Protein AF-A0AA42YHG0-F1 (afdb_monomer_lite)

Foldseek 3Di:
DDDDDDDDDDDPDPPDDPVVVVVVVLVVLLVLLVVLVVCLCVQCPPPPVSCPDPSNVVSVVSNCVSVVVVVVVVVVVVVVLLVVLVVDPVSVVVVVVVVVVVVVVVVVVVVVVVLPPQPDPPPPVDPVDDDFDKFKDFPFDQAADVLAGVQVVVRQLSCLCVPAAAEQDCDDDSRYHVNHAAYQAFAEEEQWAQLAFALLTFAVSVVSNVLVVNCVRVVGRPHAYEYEFASAPSDDPQQQDCAHRGPNRNDGNNNSQVVVVVVVHRYFYDHLNVQLQDAFDDVLVVTPDWHKDWAPADSQLRFIAIFTWDATPVRFTADQQAATADPVVSHHDNSSYAYEYEYEWEAAAPPPGIDFRLNSCVRGHHPNVVGCQVVSVVSCNSVVNCVRGDQHQKGKYDQQWYQQANHDDSHAHPVRIDGTRMIMMTSDRVVRNVCCCVPPRPVSNVVVPHDPPDPDDD

Radius of gyration: 32.14 Å; chains: 1; bounding box: 136×46×62 Å

Structure (mmCIF, N/CA/C/O backbone):
data_AF-A0AA42YHG0-F1
#
_entry.id   AF-A0AA42YHG0-F1
#
loop_
_atom_site.group_PDB
_atom_site.id
_atom_site.type_symbol
_atom_site.label_atom_id
_atom_site.label_alt_id
_atom_site.label_comp_id
_atom_site.label_asym_id
_atom_site.label_entity_id
_atom_site.label_seq_id
_atom_site.pdbx_PDB_ins_code
_atom_site.Cartn_x
_atom_site.Cartn_y
_atom_site.Cartn_z
_atom_site.occupancy
_atom_site.B_iso_or_equiv
_atom_site.auth_seq_id
_atom_site.auth_comp_id
_atom_site.auth_asym_id
_atom_site.auth_atom_id
_atom_site.pdbx_PDB_model_num
ATOM 1 N N . MET A 1 1 ? 111.572 9.774 -36.130 1.00 37.94 1 MET A N 1
ATOM 2 C CA . MET A 1 1 ? 111.598 11.086 -35.460 1.00 37.94 1 MET A CA 1
ATOM 3 C C . MET A 1 1 ? 110.301 11.793 -35.793 1.00 37.94 1 MET A C 1
ATOM 5 O O . MET A 1 1 ? 110.024 11.940 -36.970 1.00 37.94 1 MET A O 1
ATOM 9 N N . ASP A 1 2 ? 109.441 12.215 -34.886 1.00 39.53 2 ASP A N 1
ATOM 10 C CA . ASP A 1 2 ? 109.269 11.921 -33.467 1.00 39.53 2 ASP A CA 1
ATOM 11 C C . ASP A 1 2 ? 107.838 12.340 -33.084 1.00 39.53 2 ASP A C 1
ATOM 13 O O . ASP A 1 2 ? 107.240 13.191 -33.742 1.00 39.53 2 ASP A O 1
ATOM 17 N N . ALA A 1 3 ? 107.322 11.657 -32.060 1.00 40.72 3 ALA A N 1
ATOM 18 C CA . ALA A 1 3 ? 106.370 12.069 -31.018 1.00 40.72 3 ALA A CA 1
ATOM 19 C C . ALA A 1 3 ? 105.623 13.420 -31.198 1.00 40.72 3 ALA A C 1
ATOM 21 O O . ALA A 1 3 ? 106.228 14.471 -31.359 1.00 40.72 3 ALA A O 1
ATOM 22 N N . ALA A 1 4 ? 104.284 13.441 -31.250 1.00 44.03 4 ALA A N 1
ATOM 23 C CA . ALA A 1 4 ? 103.361 13.489 -30.098 1.00 44.03 4 ALA A CA 1
ATOM 24 C C . ALA A 1 4 ? 103.521 14.741 -29.204 1.00 44.03 4 ALA A C 1
ATOM 26 O O . ALA A 1 4 ? 104.529 14.847 -28.525 1.00 44.03 4 ALA A O 1
ATOM 27 N N . ASP A 1 5 ? 102.501 15.617 -29.118 1.00 40.41 5 ASP A N 1
ATOM 28 C CA . ASP A 1 5 ? 101.725 15.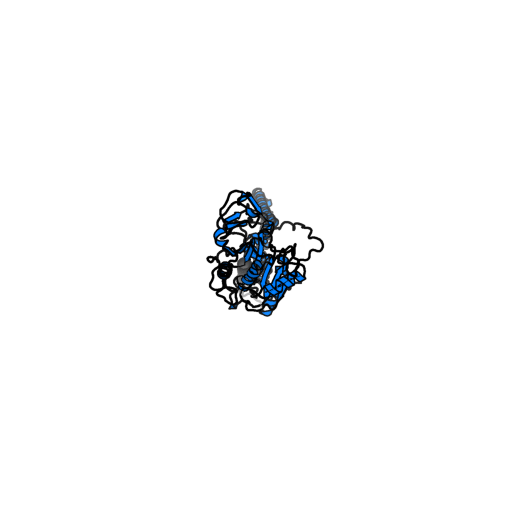769 -27.869 1.00 40.41 5 ASP A CA 1
ATOM 29 C C . ASP A 1 5 ? 100.445 16.637 -28.000 1.00 40.41 5 ASP A C 1
ATOM 31 O O . ASP A 1 5 ? 100.402 17.670 -28.665 1.00 40.41 5 ASP A O 1
ATOM 35 N N . ARG A 1 6 ? 99.403 16.138 -27.324 1.00 44.91 6 ARG A N 1
ATOM 36 C CA . ARG A 1 6 ? 98.169 16.733 -26.762 1.00 44.91 6 ARG A CA 1
ATOM 37 C C . ARG A 1 6 ? 97.598 18.058 -27.302 1.00 44.91 6 ARG A C 1
ATOM 39 O O . ARG A 1 6 ? 98.041 19.149 -26.957 1.00 44.91 6 ARG A O 1
ATOM 46 N N . ARG A 1 7 ? 96.400 17.960 -27.899 1.00 40.31 7 ARG A N 1
ATOM 47 C CA . ARG A 1 7 ? 95.334 18.973 -27.753 1.00 40.31 7 ARG A CA 1
ATOM 48 C C . ARG A 1 7 ? 94.165 18.377 -26.971 1.00 40.31 7 ARG A C 1
ATOM 50 O O . ARG A 1 7 ? 93.526 17.430 -27.420 1.00 40.31 7 ARG A O 1
ATOM 57 N N . HIS A 1 8 ? 93.904 18.935 -25.794 1.00 40.09 8 HIS A N 1
ATOM 58 C CA . HIS A 1 8 ? 92.723 18.644 -24.990 1.00 40.09 8 HIS A CA 1
ATOM 59 C C . HIS A 1 8 ? 91.475 19.232 -25.664 1.00 40.09 8 HIS A C 1
ATOM 61 O O . HIS A 1 8 ? 91.294 20.447 -25.690 1.00 40.09 8 HIS A O 1
ATOM 67 N N . HIS A 1 9 ? 90.592 18.375 -26.179 1.00 42.50 9 HIS A N 1
ATOM 68 C CA . HIS A 1 9 ? 89.207 18.749 -26.458 1.00 42.50 9 HIS A CA 1
ATOM 69 C C . HIS A 1 9 ? 88.383 18.591 -25.176 1.00 42.50 9 HIS A C 1
ATOM 71 O O . HIS A 1 9 ? 88.106 17.479 -24.728 1.00 42.50 9 HIS A O 1
ATOM 77 N N . HIS A 1 10 ? 87.984 19.717 -24.582 1.00 42.44 10 HIS A N 1
ATOM 78 C CA . HIS A 1 10 ? 86.918 19.752 -23.588 1.00 42.44 10 HIS A CA 1
ATOM 79 C C . HIS A 1 10 ? 85.603 19.321 -24.248 1.00 42.44 10 HIS A C 1
ATOM 81 O O . HIS A 1 10 ? 85.046 20.039 -25.074 1.00 42.44 10 HIS A O 1
ATOM 87 N N . SER A 1 11 ? 85.105 18.143 -23.874 1.00 47.31 11 SER A N 1
ATOM 88 C CA . SER A 1 11 ? 83.698 17.792 -24.076 1.00 47.31 11 SER A CA 1
ATOM 89 C C . SER A 1 11 ? 82.855 18.522 -23.020 1.00 47.31 11 SER A C 1
ATOM 91 O O . SER A 1 11 ? 83.259 18.539 -21.853 1.00 47.31 11 SER A O 1
ATOM 93 N N . PRO A 1 12 ? 81.708 19.130 -23.375 1.00 45.75 12 PRO A N 1
ATOM 94 C CA . PRO A 1 12 ? 80.814 19.731 -22.392 1.00 45.75 12 PRO A CA 1
ATOM 95 C C . PRO A 1 12 ? 80.210 18.645 -21.481 1.00 45.75 12 PRO A C 1
ATOM 97 O O . PRO A 1 12 ? 80.035 17.500 -21.911 1.00 45.75 12 PRO A O 1
ATOM 100 N N . PRO A 1 13 ? 79.880 18.972 -20.220 1.00 46.78 13 PRO A N 1
ATOM 101 C CA . PRO A 1 13 ? 79.383 17.996 -19.263 1.00 46.78 13 PRO A CA 1
ATOM 102 C C . PRO A 1 13 ? 77.993 17.491 -19.669 1.00 46.78 13 PRO A C 1
ATOM 104 O O . PRO A 1 13 ? 77.012 18.235 -19.688 1.00 46.78 13 PRO A O 1
ATOM 107 N N . VAL A 1 14 ? 77.886 16.185 -19.923 1.00 55.31 14 VAL A N 1
ATOM 108 C CA . VAL A 1 14 ? 76.612 15.455 -19.963 1.00 55.31 14 VAL A CA 1
ATOM 109 C C . VAL A 1 14 ? 76.139 15.263 -18.519 1.00 55.31 14 VAL A C 1
ATOM 111 O O . VAL A 1 14 ? 76.237 14.185 -17.947 1.00 55.31 14 VAL A O 1
ATOM 114 N N . ALA A 1 15 ? 75.669 16.334 -17.883 1.00 54.66 15 ALA A N 1
ATOM 115 C CA . ALA A 1 15 ? 75.183 16.282 -16.506 1.00 54.66 15 ALA A CA 1
ATOM 116 C C . ALA A 1 15 ? 74.041 17.281 -16.277 1.00 54.66 15 ALA A C 1
ATOM 118 O O . ALA A 1 15 ? 74.174 18.230 -15.517 1.00 54.66 15 ALA A O 1
ATOM 119 N N . ALA A 1 16 ? 72.902 17.074 -16.946 1.00 51.62 16 ALA A N 1
ATOM 120 C CA . ALA A 1 16 ? 71.653 17.769 -16.590 1.00 51.62 16 ALA A CA 1
ATOM 121 C C . ALA A 1 16 ? 70.350 17.070 -17.034 1.00 51.62 16 ALA A C 1
ATOM 123 O O . ALA A 1 16 ? 69.270 17.516 -16.661 1.00 51.62 16 ALA A O 1
ATOM 124 N N . ARG A 1 17 ? 70.390 15.973 -17.810 1.00 47.06 17 ARG A N 1
ATOM 125 C CA . ARG A 1 17 ? 69.155 15.346 -18.339 1.00 47.06 17 ARG A CA 1
ATOM 126 C C . ARG A 1 17 ? 68.501 14.312 -17.408 1.00 47.06 17 ARG A C 1
ATOM 128 O O . ARG A 1 17 ? 67.288 14.140 -17.465 1.00 47.06 17 ARG A O 1
ATOM 135 N N . GLY A 1 18 ? 69.254 13.674 -16.506 1.00 47.06 18 GLY A N 1
ATOM 136 C CA . GLY A 1 18 ? 68.721 12.615 -15.628 1.00 47.06 18 GLY A CA 1
ATOM 137 C C . GLY A 1 18 ? 67.834 13.108 -14.473 1.00 47.06 18 GLY A C 1
ATOM 138 O O . GLY A 1 18 ? 66.871 12.440 -14.100 1.00 47.06 18 GLY A O 1
ATOM 139 N N . GLY A 1 19 ? 68.123 14.292 -13.918 1.00 51.56 19 GLY A N 1
ATOM 140 C CA . GLY A 1 19 ? 67.367 14.857 -12.792 1.00 51.56 19 GLY A CA 1
ATOM 141 C C . GLY A 1 19 ? 66.014 15.442 -13.199 1.00 51.56 19 GLY A C 1
ATOM 142 O O . GLY A 1 19 ? 65.037 15.296 -12.467 1.00 51.56 19 GLY A O 1
ATOM 143 N N . PHE A 1 20 ? 65.943 16.055 -14.384 1.00 65.56 20 PHE A N 1
ATOM 144 C CA . PHE A 1 20 ? 64.707 16.620 -14.921 1.00 65.56 20 PHE A CA 1
ATOM 145 C C . PHE A 1 20 ? 63.684 15.527 -15.239 1.00 65.56 20 PHE A C 1
ATOM 147 O O . PHE A 1 20 ? 62.565 15.590 -14.745 1.00 65.56 20 PHE A O 1
ATOM 154 N N . LEU A 1 21 ? 64.089 14.476 -15.965 1.00 51.38 21 LEU A N 1
ATOM 155 C CA . LEU A 1 21 ? 63.199 13.363 -16.310 1.00 51.38 21 LEU A CA 1
ATOM 156 C C . LEU A 1 21 ? 62.661 12.655 -15.060 1.00 51.38 21 LEU A C 1
ATOM 158 O O . LEU A 1 21 ? 61.461 12.430 -14.962 1.00 51.38 21 LEU A O 1
ATOM 162 N N . ARG A 1 22 ? 63.504 12.382 -14.053 1.00 54.91 22 ARG A N 1
ATOM 163 C CA . ARG A 1 22 ? 63.046 11.777 -12.788 1.00 54.91 22 ARG A CA 1
ATOM 164 C C . ARG A 1 22 ? 62.042 12.648 -12.030 1.00 54.91 22 ARG A C 1
ATOM 166 O O . ARG A 1 22 ? 61.042 12.125 -11.552 1.00 54.91 22 ARG A O 1
ATOM 173 N N . ARG A 1 23 ? 62.290 13.958 -11.918 1.00 58.97 23 ARG A N 1
ATOM 174 C CA . ARG A 1 23 ? 61.370 14.892 -11.239 1.00 58.97 23 ARG A CA 1
ATOM 175 C C . ARG A 1 23 ? 60.065 15.064 -12.011 1.00 58.97 23 ARG A C 1
ATOM 177 O O . ARG A 1 23 ? 59.007 15.131 -11.399 1.00 58.97 23 ARG A O 1
ATOM 184 N N . TRP A 1 24 ? 60.142 15.078 -13.338 1.00 62.28 24 TRP A N 1
ATOM 185 C CA . TRP A 1 24 ? 58.984 15.164 -14.217 1.00 62.28 24 TRP A CA 1
ATOM 186 C C . TRP A 1 24 ? 58.115 13.901 -14.128 1.00 62.28 24 TRP A C 1
ATOM 188 O O . TRP A 1 24 ? 56.912 14.012 -13.918 1.00 62.28 24 TRP A O 1
ATOM 198 N N . PHE A 1 25 ? 58.701 12.700 -14.183 1.00 57.94 25 PHE A N 1
ATOM 199 C CA . PHE A 1 25 ? 57.949 11.450 -14.015 1.00 57.94 25 PHE A CA 1
ATOM 200 C C . PHE A 1 25 ? 57.355 11.304 -12.606 1.00 57.94 25 PHE A C 1
ATOM 202 O O . PHE A 1 25 ? 56.194 10.929 -12.480 1.00 57.94 25 PHE A O 1
ATOM 209 N N . ALA A 1 26 ? 58.101 11.652 -11.550 1.00 60.56 26 ALA A N 1
ATOM 210 C CA . ALA A 1 26 ? 57.598 11.587 -10.175 1.00 60.56 26 ALA A CA 1
ATOM 211 C C . ALA A 1 26 ? 56.464 12.595 -9.911 1.00 60.56 26 ALA A C 1
ATOM 213 O O . ALA A 1 26 ? 55.465 12.246 -9.286 1.00 60.56 26 ALA A O 1
ATOM 214 N N . GLY A 1 27 ? 56.591 13.827 -10.418 1.00 65.00 27 GLY A N 1
ATOM 215 C CA . GLY A 1 27 ? 55.553 14.851 -10.299 1.00 65.00 27 GLY A CA 1
ATOM 216 C C . GLY A 1 27 ? 54.275 14.471 -11.046 1.00 65.00 27 GLY A C 1
ATOM 217 O O . GLY A 1 27 ? 53.191 14.535 -10.476 1.00 65.00 27 GLY A O 1
ATOM 218 N N . ASN A 1 28 ? 54.395 13.993 -12.288 1.00 71.12 28 ASN A N 1
ATOM 219 C CA . ASN A 1 28 ? 53.232 13.575 -13.072 1.00 71.12 28 ASN A CA 1
ATOM 220 C C . ASN A 1 28 ? 52.567 12.306 -12.519 1.00 71.12 28 ASN A C 1
ATOM 222 O O . ASN A 1 28 ? 51.343 12.204 -12.570 1.00 71.12 28 ASN A O 1
ATOM 226 N N . ALA A 1 29 ? 53.330 11.372 -11.940 1.00 69.88 29 ALA A N 1
ATOM 227 C CA . ALA A 1 29 ? 52.769 10.197 -11.273 1.00 69.88 29 ALA A CA 1
ATOM 228 C C . ALA A 1 29 ? 51.942 10.586 -10.037 1.00 69.88 29 ALA A C 1
ATOM 230 O O . ALA A 1 29 ? 50.812 10.128 -9.897 1.00 69.88 29 ALA A O 1
ATOM 231 N N . LEU A 1 30 ? 52.456 11.484 -9.187 1.00 71.94 30 LEU A N 1
ATOM 232 C CA . LEU A 1 30 ? 51.736 11.999 -8.015 1.00 71.94 30 LEU A CA 1
ATOM 233 C C . LEU A 1 30 ? 50.453 12.739 -8.396 1.00 71.94 30 LEU A C 1
ATOM 235 O O . LEU A 1 30 ? 49.397 12.478 -7.825 1.00 71.94 30 LEU A O 1
ATOM 239 N N . VAL A 1 31 ? 50.535 13.629 -9.386 1.00 77.81 31 VAL A N 1
ATOM 240 C CA . VAL A 1 31 ? 49.374 14.375 -9.888 1.00 77.81 31 VAL A CA 1
ATOM 241 C C . VAL A 1 31 ? 48.325 13.415 -10.460 1.00 77.81 31 VAL A C 1
ATOM 243 O O . VAL A 1 31 ? 47.149 13.527 -10.124 1.00 77.81 31 VAL A O 1
ATOM 246 N N . SER A 1 32 ? 48.746 12.411 -11.235 1.00 75.12 32 SER A N 1
ATOM 247 C CA . SER A 1 32 ? 47.844 11.381 -11.772 1.00 75.12 32 SER A CA 1
ATOM 248 C C . SER A 1 32 ? 47.200 10.536 -10.666 1.00 75.12 32 SER A C 1
ATOM 250 O O . SER A 1 32 ? 46.012 10.235 -10.740 1.00 75.12 32 SER A O 1
ATOM 252 N N . GLY A 1 33 ? 47.948 10.202 -9.609 1.00 81.00 33 GLY A N 1
ATOM 253 C CA . GLY A 1 33 ? 47.435 9.495 -8.434 1.00 81.00 33 GLY A CA 1
ATOM 254 C C . GLY A 1 33 ? 46.396 10.292 -7.648 1.00 81.00 33 GLY A C 1
ATOM 255 O O . GLY A 1 33 ? 45.383 9.735 -7.236 1.00 81.00 33 GLY A O 1
ATOM 256 N N . LEU A 1 34 ? 46.607 11.601 -7.483 1.00 78.06 34 LEU A N 1
ATOM 257 C CA . LEU A 1 34 ? 45.652 12.492 -6.818 1.00 78.06 34 LEU A CA 1
ATOM 258 C C . LEU A 1 34 ? 44.374 12.680 -7.638 1.00 78.06 34 LEU A C 1
ATOM 260 O O . LEU A 1 34 ? 43.287 12.646 -7.068 1.00 78.06 34 LEU A O 1
ATOM 264 N N . PHE A 1 35 ? 44.476 12.811 -8.964 1.00 81.06 35 PHE A N 1
ATOM 265 C CA . PHE A 1 35 ? 43.295 12.848 -9.830 1.00 81.06 35 PHE A CA 1
ATOM 266 C C . PHE A 1 35 ? 42.540 11.515 -9.832 1.00 81.06 35 PHE A C 1
ATOM 268 O O . PHE A 1 35 ? 41.312 11.521 -9.778 1.00 81.06 35 PHE A O 1
ATOM 275 N N . ALA A 1 36 ? 43.247 10.380 -9.820 1.00 78.06 36 ALA A N 1
ATOM 276 C CA . ALA A 1 36 ? 42.629 9.062 -9.697 1.00 78.06 36 ALA A CA 1
ATOM 277 C C . ALA A 1 36 ? 41.923 8.880 -8.340 1.00 78.06 36 ALA A C 1
ATOM 279 O O . ALA A 1 36 ? 40.812 8.358 -8.300 1.00 78.06 36 ALA A O 1
ATOM 280 N N . LEU A 1 37 ? 42.513 9.369 -7.243 1.00 75.50 37 LEU A N 1
ATOM 281 C CA . LEU A 1 37 ? 41.898 9.342 -5.913 1.00 75.50 37 LEU A CA 1
ATOM 282 C C . LEU A 1 37 ? 40.687 10.280 -5.821 1.00 75.50 37 LEU A C 1
ATOM 284 O O . LEU A 1 37 ? 39.649 9.886 -5.300 1.00 75.50 37 LEU A O 1
ATOM 288 N N . ALA A 1 38 ? 40.785 11.500 -6.350 1.00 72.56 38 ALA A N 1
ATOM 289 C CA . ALA A 1 38 ? 39.666 12.438 -6.389 1.00 72.56 38 ALA A CA 1
ATOM 290 C C . ALA A 1 38 ? 38.502 11.877 -7.219 1.00 72.56 38 ALA A C 1
ATOM 292 O O . ALA A 1 38 ? 37.355 11.930 -6.784 1.00 72.56 38 ALA A O 1
ATOM 293 N N . TRP A 1 39 ? 38.797 11.268 -8.371 1.00 79.56 39 TRP A N 1
ATOM 294 C CA . TRP A 1 39 ? 37.813 10.558 -9.187 1.00 79.56 39 TRP A CA 1
ATOM 295 C C . TRP A 1 39 ? 37.169 9.390 -8.430 1.00 79.56 39 TRP A C 1
ATOM 297 O O . TRP A 1 39 ? 35.944 9.257 -8.438 1.00 79.56 39 TRP A O 1
ATOM 307 N N . LEU A 1 40 ? 37.978 8.589 -7.725 1.00 75.31 40 LEU A N 1
ATOM 308 C CA . LEU A 1 40 ? 37.514 7.474 -6.900 1.00 75.31 40 LEU A CA 1
ATOM 309 C C . LEU A 1 40 ? 36.556 7.941 -5.799 1.00 75.31 40 LEU A C 1
ATOM 311 O O . LEU A 1 40 ? 35.476 7.374 -5.646 1.00 75.31 40 LEU A O 1
ATOM 315 N N . LEU A 1 41 ? 36.922 8.995 -5.065 1.00 66.75 41 LEU A N 1
ATOM 316 C CA . LEU A 1 41 ? 36.132 9.550 -3.962 1.00 66.75 41 LEU A CA 1
ATOM 317 C C . LEU A 1 41 ? 34.831 10.190 -4.456 1.00 66.75 41 LEU A C 1
ATOM 319 O O . LEU A 1 41 ? 33.758 9.887 -3.935 1.00 66.75 41 LEU A O 1
ATOM 323 N N . LEU A 1 42 ? 34.908 11.020 -5.500 1.00 73.56 42 LEU A N 1
ATOM 324 C CA . LEU A 1 42 ? 33.739 11.688 -6.073 1.00 73.56 42 LEU A CA 1
ATOM 325 C C . LEU A 1 42 ? 32.748 10.688 -6.668 1.00 73.56 42 LEU A C 1
ATOM 327 O O . LEU A 1 42 ? 31.538 10.896 -6.583 1.00 73.56 42 LEU A O 1
ATOM 331 N N . ARG A 1 43 ? 33.239 9.596 -7.269 1.00 75.69 43 ARG A N 1
ATOM 332 C CA . ARG A 1 43 ? 32.372 8.669 -7.999 1.00 75.69 43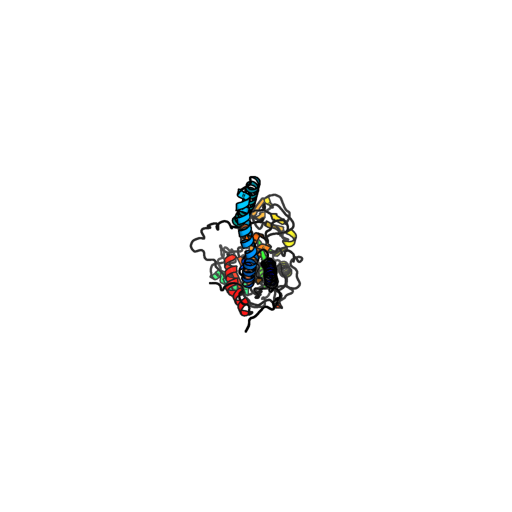 ARG A CA 1
ATOM 333 C C . ARG A 1 43 ? 31.912 7.461 -7.192 1.00 75.69 43 ARG A C 1
ATOM 335 O O . ARG A 1 43 ? 30.810 6.970 -7.451 1.00 75.69 43 ARG A O 1
ATOM 342 N N . SER A 1 44 ? 32.678 7.049 -6.184 1.00 68.56 44 SER A N 1
ATOM 343 C CA . SER A 1 44 ? 32.249 6.032 -5.218 1.00 68.56 44 SER A CA 1
ATOM 344 C C . SER A 1 44 ? 31.305 6.622 -4.166 1.00 68.56 44 SER A C 1
ATOM 346 O O . SER A 1 44 ? 30.342 5.964 -3.769 1.00 68.56 44 SER A O 1
ATOM 348 N N . GLY A 1 45 ? 31.481 7.892 -3.781 1.00 60.28 45 GLY A N 1
ATOM 349 C CA . GLY A 1 45 ? 30.660 8.522 -2.745 1.00 60.28 45 GLY A CA 1
ATOM 350 C C . GLY A 1 45 ? 30.687 7.722 -1.428 1.00 60.28 45 GLY A C 1
ATOM 351 O O . GLY A 1 45 ? 31.664 7.026 -1.159 1.00 60.28 45 GLY A O 1
ATOM 352 N N . PRO A 1 46 ? 29.623 7.759 -0.607 1.00 60.53 46 PRO A N 1
ATOM 353 C CA . PRO A 1 46 ? 29.598 7.077 0.691 1.00 60.53 46 PRO A CA 1
ATOM 354 C C . PRO A 1 46 ? 29.328 5.561 0.617 1.00 60.53 46 PRO A C 1
ATOM 356 O O . PRO A 1 46 ? 29.237 4.920 1.659 1.00 60.53 46 PRO A O 1
ATOM 359 N N . ARG A 1 47 ? 29.170 4.963 -0.577 1.00 48.62 47 ARG A N 1
ATOM 360 C CA . ARG A 1 47 ? 28.803 3.541 -0.736 1.00 48.62 47 ARG A CA 1
ATOM 361 C C . ARG A 1 47 ? 30.017 2.675 -1.109 1.00 48.62 47 ARG A C 1
ATOM 363 O O . ARG A 1 47 ? 30.455 2.746 -2.260 1.00 48.62 47 ARG A O 1
ATOM 370 N N . PRO A 1 48 ? 30.508 1.795 -0.211 1.00 54.59 48 PRO A N 1
ATOM 371 C CA . PRO A 1 48 ? 31.717 0.995 -0.445 1.00 54.59 48 PRO A CA 1
ATOM 372 C C . PRO A 1 48 ? 31.615 0.028 -1.631 1.00 54.59 48 PRO A C 1
ATOM 374 O O . PRO A 1 48 ? 32.610 -0.239 -2.299 1.00 54.59 48 PRO A O 1
ATOM 377 N N . SER A 1 49 ? 30.411 -0.459 -1.948 1.00 59.34 49 SER A N 1
ATOM 378 C CA . SER A 1 49 ? 30.179 -1.407 -3.047 1.00 59.34 49 SER A CA 1
ATOM 379 C C . SER A 1 49 ? 30.539 -0.853 -4.430 1.00 59.34 49 SER A C 1
ATOM 381 O O . SER A 1 49 ? 30.895 -1.615 -5.326 1.00 59.34 49 SER A O 1
ATOM 383 N N . ARG A 1 50 ? 30.532 0.475 -4.613 1.00 65.69 50 ARG A N 1
ATOM 384 C CA . ARG A 1 50 ? 30.887 1.126 -5.888 1.00 65.69 50 ARG A CA 1
ATOM 385 C C . ARG A 1 50 ? 32.374 1.026 -6.222 1.00 65.69 50 ARG A C 1
ATOM 387 O O . ARG A 1 50 ? 32.747 1.224 -7.376 1.00 65.69 50 ARG A O 1
ATOM 394 N N . LEU A 1 51 ? 33.210 0.653 -5.251 1.00 64.38 51 LEU A N 1
ATOM 395 C CA . LEU A 1 51 ? 34.619 0.361 -5.491 1.00 64.38 51 LEU A CA 1
ATOM 396 C C . LEU A 1 51 ? 34.801 -0.862 -6.393 1.00 64.38 51 LEU A C 1
ATOM 398 O O . LEU A 1 51 ? 35.826 -0.948 -7.054 1.00 64.38 51 LEU A O 1
ATOM 402 N N . ALA A 1 52 ? 33.830 -1.780 -6.472 1.00 65.62 52 ALA A N 1
ATOM 403 C CA . ALA A 1 52 ? 33.917 -2.982 -7.303 1.00 65.62 52 ALA A CA 1
ATOM 404 C C . ALA A 1 52 ? 33.837 -2.703 -8.818 1.00 65.62 52 ALA A C 1
ATOM 406 O O . ALA A 1 52 ? 34.152 -3.582 -9.619 1.00 65.62 52 ALA A O 1
ATOM 407 N N . TYR A 1 53 ? 33.443 -1.493 -9.239 1.00 75.50 53 TYR A N 1
ATOM 408 C CA . TYR A 1 53 ? 33.346 -1.165 -10.660 1.00 75.50 53 TYR A CA 1
ATOM 409 C C . TYR A 1 53 ? 34.723 -1.127 -11.338 1.00 75.50 53 TYR A C 1
ATOM 411 O O . TYR A 1 53 ? 35.661 -0.575 -10.762 1.00 75.50 53 TYR A O 1
ATOM 419 N N . PRO A 1 54 ? 34.862 -1.600 -12.591 1.00 76.00 54 PRO A N 1
ATOM 420 C CA . PRO A 1 54 ? 36.162 -1.703 -13.263 1.00 76.00 54 PRO A CA 1
ATOM 421 C C . PRO A 1 54 ? 36.944 -0.383 -13.333 1.00 76.00 54 PRO A C 1
ATOM 423 O O . PRO A 1 54 ? 38.155 -0.359 -13.129 1.00 76.00 54 PRO A O 1
ATOM 426 N N . CYS A 1 55 ? 36.257 0.741 -13.559 1.00 73.56 55 CYS A N 1
ATOM 427 C CA . CYS A 1 55 ? 36.880 2.065 -13.590 1.00 73.56 55 CYS A CA 1
ATOM 428 C C . CYS A 1 55 ? 37.302 2.565 -12.198 1.00 73.56 55 CYS A C 1
ATOM 430 O O . CYS A 1 55 ? 38.289 3.287 -12.086 1.00 73.56 55 CYS A O 1
ATOM 432 N N . GLN A 1 56 ? 36.597 2.148 -11.143 1.00 76.38 56 GLN A N 1
ATOM 433 C CA . GLN A 1 56 ? 36.940 2.459 -9.755 1.00 76.38 56 GLN A CA 1
ATOM 434 C C . GLN A 1 56 ? 38.075 1.560 -9.262 1.00 76.38 56 GLN A C 1
ATOM 436 O O . GLN A 1 56 ? 38.990 2.052 -8.619 1.00 76.38 56 GLN A O 1
ATOM 441 N N . GLN A 1 57 ? 38.110 0.287 -9.661 1.00 75.25 57 GLN A N 1
ATOM 442 C CA . GLN A 1 57 ? 39.241 -0.618 -9.436 1.00 75.25 57 GLN A CA 1
ATOM 443 C C . GLN A 1 57 ? 40.509 -0.141 -10.154 1.00 75.25 57 GLN A C 1
ATOM 445 O O . GLN A 1 57 ? 41.597 -0.161 -9.576 1.00 75.25 57 GLN A O 1
ATOM 450 N N . ALA A 1 58 ? 40.387 0.352 -11.389 1.00 77.50 58 ALA A N 1
ATOM 451 C CA . ALA A 1 58 ? 41.510 0.932 -12.123 1.00 77.50 58 ALA A CA 1
ATOM 452 C C . ALA A 1 58 ? 41.989 2.254 -11.493 1.00 77.50 58 ALA A C 1
ATOM 454 O O . ALA A 1 58 ? 43.197 2.457 -11.338 1.00 77.50 58 ALA A O 1
ATOM 455 N N . ALA A 1 59 ? 41.064 3.131 -11.082 1.00 77.00 59 ALA A N 1
ATOM 456 C CA . ALA A 1 59 ? 41.389 4.376 -10.384 1.00 77.00 59 ALA A CA 1
ATOM 457 C C . ALA A 1 59 ? 42.017 4.111 -9.008 1.00 77.00 59 ALA A C 1
ATOM 459 O O . ALA A 1 59 ? 43.020 4.734 -8.671 1.00 77.00 59 ALA A O 1
ATOM 460 N N . LEU A 1 60 ? 41.498 3.132 -8.263 1.00 76.56 60 LEU A N 1
ATOM 461 C CA . LEU A 1 60 ? 42.058 2.644 -7.007 1.00 76.56 60 LEU A CA 1
ATOM 462 C C . LEU A 1 60 ? 43.471 2.110 -7.226 1.00 76.56 60 LEU A C 1
ATOM 464 O O . LEU A 1 60 ? 44.392 2.613 -6.607 1.00 76.56 60 LEU A O 1
ATOM 468 N N . THR A 1 61 ? 43.681 1.192 -8.167 1.00 76.62 61 THR A N 1
ATOM 469 C CA . THR A 1 61 ? 45.013 0.642 -8.469 1.00 76.62 61 THR A CA 1
ATOM 470 C C . THR A 1 61 ? 46.006 1.740 -8.864 1.00 76.62 61 THR A C 1
ATOM 472 O O . THR A 1 61 ? 47.141 1.755 -8.391 1.00 76.62 61 THR A O 1
ATOM 475 N N . THR A 1 62 ? 45.575 2.707 -9.679 1.00 78.44 62 THR A N 1
ATOM 476 C CA . THR A 1 62 ? 46.398 3.852 -10.104 1.00 78.44 62 THR A CA 1
ATOM 477 C C . THR A 1 62 ? 46.734 4.773 -8.931 1.00 78.44 62 THR A C 1
ATOM 479 O O . THR A 1 62 ? 47.893 5.151 -8.764 1.00 78.44 62 THR A O 1
ATOM 482 N N . ALA A 1 63 ? 45.754 5.092 -8.082 1.00 75.00 63 ALA A N 1
ATOM 483 C CA . ALA A 1 63 ? 45.951 5.875 -6.867 1.00 75.00 63 ALA A CA 1
ATOM 484 C C . ALA A 1 63 ? 46.864 5.139 -5.874 1.00 75.00 63 ALA A C 1
ATOM 486 O O . ALA A 1 63 ? 47.800 5.733 -5.351 1.00 75.00 63 ALA A O 1
ATOM 487 N N . THR A 1 64 ? 46.668 3.836 -5.666 1.00 72.69 64 THR A N 1
ATOM 488 C CA . THR A 1 64 ? 47.471 2.999 -4.768 1.00 72.69 64 THR A CA 1
ATOM 489 C C . THR A 1 64 ? 48.912 2.860 -5.254 1.00 72.69 64 THR A C 1
ATOM 491 O O . THR A 1 64 ? 49.828 2.950 -4.445 1.00 72.69 64 THR A O 1
ATOM 494 N N . LEU A 1 65 ? 49.157 2.701 -6.557 1.00 71.19 65 LEU A N 1
ATOM 495 C CA . LEU A 1 65 ? 50.517 2.633 -7.105 1.00 71.19 65 LEU A CA 1
ATOM 496 C C . LEU A 1 65 ? 51.226 3.996 -7.065 1.00 71.19 65 LEU A C 1
ATOM 498 O O . LEU A 1 65 ? 52.398 4.075 -6.691 1.00 71.19 65 LEU A O 1
ATOM 502 N N . ALA A 1 66 ? 50.520 5.077 -7.406 1.00 68.88 66 ALA A N 1
ATOM 503 C CA . ALA A 1 66 ? 51.079 6.428 -7.440 1.00 68.88 66 ALA A CA 1
ATOM 504 C C . ALA A 1 66 ? 51.303 7.034 -6.044 1.00 68.88 66 ALA A C 1
ATOM 506 O O . ALA A 1 66 ? 52.297 7.729 -5.828 1.00 68.88 66 ALA A O 1
ATOM 507 N N . LEU A 1 67 ? 50.406 6.761 -5.091 1.00 64.38 67 LEU A N 1
ATOM 508 C CA . LEU A 1 67 ? 50.473 7.248 -3.707 1.00 64.38 67 LEU A CA 1
ATOM 509 C C . LEU A 1 67 ? 51.161 6.244 -2.765 1.00 64.38 67 LEU A C 1
ATOM 511 O O . LEU A 1 67 ? 51.682 6.633 -1.721 1.00 64.38 67 LEU A O 1
ATOM 515 N N . GLY A 1 68 ? 51.273 4.975 -3.167 1.00 59.47 68 GLY A N 1
ATOM 516 C CA . GLY A 1 68 ? 52.038 3.943 -2.467 1.00 59.47 68 GLY A CA 1
ATOM 517 C C . GLY A 1 68 ? 53.552 4.135 -2.561 1.00 59.47 68 GLY A C 1
ATOM 518 O O . GLY A 1 68 ? 54.259 3.831 -1.607 1.00 59.47 68 GLY A O 1
ATOM 519 N N . ALA A 1 69 ? 54.078 4.713 -3.646 1.00 54.06 69 ALA A N 1
ATOM 520 C CA . ALA A 1 69 ? 55.502 5.057 -3.746 1.00 54.06 69 ALA A CA 1
ATOM 521 C C . ALA A 1 69 ? 55.955 6.115 -2.701 1.00 54.06 69 ALA A C 1
ATOM 523 O O . ALA A 1 69 ? 57.012 5.929 -2.084 1.00 54.06 69 ALA A O 1
ATOM 524 N N . PRO A 1 70 ? 55.169 7.175 -2.418 1.00 54.16 70 PRO A N 1
ATOM 525 C CA . PRO A 1 70 ? 55.337 8.037 -1.249 1.00 54.16 70 PRO A CA 1
ATOM 526 C C . PRO A 1 70 ? 55.233 7.303 0.081 1.00 54.16 70 PRO A C 1
ATOM 528 O O . PRO A 1 70 ? 56.028 7.599 0.958 1.00 54.16 70 PRO A O 1
ATOM 531 N N . VAL A 1 71 ? 54.322 6.336 0.240 1.00 52.12 71 VAL A N 1
ATOM 532 C CA . VAL A 1 71 ? 54.191 5.546 1.479 1.00 52.12 71 VAL A CA 1
ATOM 533 C C . VAL A 1 71 ? 55.391 4.625 1.682 1.00 52.12 71 VAL A C 1
ATOM 535 O O . VAL A 1 71 ? 55.914 4.567 2.782 1.00 52.12 71 VAL A O 1
ATOM 538 N N . VAL A 1 72 ? 55.917 3.976 0.643 1.00 50.34 72 VAL A N 1
ATOM 539 C CA . VAL A 1 72 ? 57.167 3.199 0.719 1.00 50.34 72 VAL A CA 1
ATOM 540 C C . VAL A 1 72 ? 58.355 4.118 1.016 1.00 50.34 72 VAL A C 1
ATOM 542 O O . VAL A 1 72 ? 59.186 3.797 1.860 1.00 50.34 72 VAL A O 1
ATOM 545 N N . SER A 1 73 ? 58.413 5.301 0.399 1.00 50.25 73 SER A N 1
ATOM 546 C CA . SER A 1 73 ? 59.450 6.306 0.685 1.00 50.25 73 SER A CA 1
ATOM 547 C C . SER A 1 73 ? 59.326 6.878 2.102 1.00 50.25 73 SER A C 1
ATOM 549 O O . SER A 1 73 ? 60.335 7.088 2.770 1.00 50.25 73 SER A O 1
ATOM 551 N N . ALA A 1 74 ? 58.100 7.069 2.589 1.00 52.47 74 ALA A N 1
ATOM 552 C CA . ALA A 1 74 ? 57.781 7.515 3.936 1.00 52.47 74 ALA A CA 1
ATOM 553 C C . ALA A 1 74 ? 58.034 6.412 4.962 1.00 52.47 74 ALA A C 1
ATOM 555 O O . ALA A 1 74 ? 58.540 6.724 6.020 1.00 52.47 74 ALA A O 1
ATOM 556 N N . LEU A 1 75 ? 57.788 5.137 4.657 1.00 47.66 75 LEU A N 1
ATOM 557 C CA . LEU A 1 75 ? 58.120 3.988 5.505 1.00 47.66 75 LEU A CA 1
ATOM 558 C C . LEU A 1 75 ? 59.634 3.778 5.588 1.00 47.66 75 LEU A C 1
ATOM 560 O O . LEU A 1 75 ? 60.154 3.456 6.653 1.00 47.66 75 LEU A O 1
ATOM 564 N N . LEU A 1 76 ? 60.367 4.015 4.498 1.00 48.50 76 LEU A N 1
ATOM 565 C CA . LEU A 1 76 ? 61.831 4.012 4.497 1.00 48.50 76 LEU A CA 1
ATOM 566 C C . LEU A 1 76 ? 62.404 5.214 5.270 1.00 48.50 76 LEU A C 1
ATOM 568 O O . LEU A 1 76 ? 63.358 5.045 6.032 1.00 48.50 76 LEU A O 1
ATOM 572 N N . ALA A 1 77 ? 61.798 6.399 5.148 1.00 50.66 77 ALA A N 1
ATOM 573 C CA . ALA A 1 77 ? 62.154 7.584 5.933 1.00 50.66 77 ALA A CA 1
ATOM 574 C C . ALA A 1 77 ? 61.762 7.448 7.418 1.00 50.66 77 ALA A C 1
ATOM 576 O O . ALA A 1 77 ? 62.536 7.827 8.293 1.00 50.66 77 ALA A O 1
ATOM 577 N N . LEU A 1 78 ? 60.614 6.835 7.713 1.00 51.62 78 LEU A N 1
ATOM 578 C CA . LEU A 1 78 ? 60.114 6.520 9.051 1.00 51.62 78 LEU A CA 1
ATOM 579 C C . LEU A 1 78 ? 60.992 5.456 9.705 1.00 51.62 78 LEU A C 1
ATOM 581 O O . LEU A 1 78 ? 61.315 5.590 10.874 1.00 51.62 78 LEU A O 1
ATOM 585 N N . ARG A 1 79 ? 61.474 4.454 8.959 1.00 51.72 79 ARG A N 1
ATOM 586 C CA . ARG A 1 79 ? 62.470 3.482 9.439 1.00 51.72 79 ARG A CA 1
ATOM 587 C C . ARG A 1 79 ? 63.785 4.168 9.820 1.00 51.72 79 ARG A C 1
ATOM 589 O O . ARG A 1 79 ? 64.363 3.833 10.849 1.00 51.72 79 ARG A O 1
ATOM 596 N N . ALA A 1 80 ? 64.243 5.142 9.032 1.00 53.75 80 ALA A N 1
ATOM 597 C CA . ALA A 1 80 ? 65.432 5.932 9.357 1.00 53.75 80 ALA A CA 1
ATOM 598 C C . ALA A 1 80 ? 65.211 6.865 10.568 1.00 53.75 80 ALA A C 1
ATOM 600 O O . ALA A 1 80 ? 66.103 6.998 11.406 1.00 53.75 80 ALA A O 1
ATOM 601 N N . ALA A 1 81 ? 64.016 7.453 10.697 1.00 52.91 81 ALA A N 1
ATOM 602 C CA . ALA A 1 81 ? 63.616 8.316 11.811 1.00 52.91 81 ALA A CA 1
ATOM 603 C C . ALA A 1 81 ? 63.327 7.545 13.117 1.00 52.91 81 ALA A C 1
ATOM 605 O O . ALA A 1 81 ? 63.620 8.038 14.199 1.00 52.91 81 ALA A O 1
ATOM 606 N N . LEU A 1 82 ? 62.819 6.312 13.039 1.00 52.59 82 LEU A N 1
ATOM 607 C CA . LEU A 1 82 ? 62.645 5.385 14.166 1.00 52.59 82 LEU A CA 1
ATOM 608 C C . LEU A 1 82 ? 64.004 4.991 14.759 1.00 52.59 82 LEU A C 1
ATOM 610 O O . LEU A 1 82 ? 64.190 5.018 15.973 1.00 52.59 82 LEU A O 1
ATOM 614 N N . VAL A 1 83 ? 64.985 4.690 13.900 1.00 58.44 83 VAL A N 1
ATOM 615 C CA . VAL A 1 83 ? 66.356 4.335 14.309 1.00 58.44 83 VAL A CA 1
ATOM 616 C C . VAL A 1 83 ? 67.102 5.522 14.937 1.00 58.44 83 VAL A C 1
ATOM 618 O O . VAL A 1 83 ? 67.934 5.316 15.823 1.00 58.44 83 VAL A O 1
ATOM 621 N N . SER A 1 84 ? 66.812 6.762 14.525 1.00 56.56 84 SER A N 1
ATOM 622 C CA . SER A 1 84 ? 67.380 7.968 15.146 1.00 56.56 84 SER A CA 1
ATOM 623 C C . SER A 1 84 ? 66.613 8.423 16.397 1.00 56.56 84 SER A C 1
ATOM 625 O O . SER A 1 84 ? 67.239 8.865 17.358 1.00 56.56 84 SER A O 1
ATOM 627 N N . GLY A 1 85 ? 65.287 8.257 16.429 1.00 55.94 85 GLY A N 1
ATOM 628 C CA . GLY A 1 85 ? 64.408 8.601 17.552 1.00 55.94 85 GLY A CA 1
ATOM 629 C C . GLY A 1 85 ? 64.584 7.705 18.781 1.00 55.94 85 GLY A C 1
ATOM 630 O O . GLY A 1 85 ? 64.477 8.188 19.903 1.00 55.94 85 GLY A O 1
ATOM 631 N N . LEU A 1 86 ? 64.975 6.439 18.594 1.00 56.47 86 LEU A N 1
ATOM 632 C CA . LEU A 1 86 ? 65.346 5.511 19.677 1.00 56.47 86 LEU A CA 1
ATOM 633 C C . LEU A 1 86 ? 66.607 5.932 20.461 1.00 56.47 86 LEU A C 1
ATOM 635 O O . LEU A 1 86 ? 66.936 5.311 21.469 1.00 56.47 86 LEU A O 1
ATOM 639 N N . ARG A 1 87 ? 67.332 6.967 20.012 1.00 62.56 87 ARG A N 1
ATOM 640 C CA . ARG A 1 87 ? 68.571 7.453 20.644 1.00 62.56 87 ARG A CA 1
ATOM 641 C C . ARG A 1 87 ? 68.372 8.659 21.564 1.00 62.56 87 ARG A C 1
ATOM 643 O O . ARG A 1 87 ? 69.349 9.111 22.155 1.00 62.56 87 ARG A O 1
ATOM 650 N N . SER A 1 88 ? 67.152 9.191 21.700 1.00 66.19 88 SER A N 1
ATOM 651 C CA . SER A 1 88 ? 66.871 10.298 22.623 1.00 66.19 88 SER A CA 1
ATOM 652 C C . SER A 1 88 ? 65.554 10.109 23.396 1.00 66.19 88 SER A C 1
ATOM 654 O O . SER A 1 88 ? 64.597 9.549 22.856 1.00 66.19 88 SER A O 1
ATOM 656 N N . PRO A 1 89 ? 65.455 10.608 24.646 1.00 66.12 89 PRO A N 1
ATOM 657 C CA . PRO A 1 89 ? 64.238 10.479 25.458 1.00 66.12 89 PRO A CA 1
ATOM 658 C C . PRO A 1 89 ? 63.013 11.157 24.821 1.00 66.12 89 PRO A C 1
ATOM 660 O O . PRO A 1 89 ? 61.895 10.660 24.921 1.00 66.12 89 PRO A O 1
ATOM 663 N N . ALA A 1 90 ? 63.228 12.273 24.117 1.00 64.44 90 ALA A N 1
ATOM 664 C CA . ALA A 1 90 ? 62.174 13.000 23.410 1.00 64.44 90 ALA A CA 1
ATOM 665 C C . ALA A 1 90 ? 61.678 12.249 22.159 1.00 64.44 90 ALA A C 1
ATOM 667 O O . ALA A 1 90 ? 60.492 12.303 21.839 1.00 64.44 90 ALA A O 1
ATOM 668 N N . GLY A 1 91 ? 62.563 11.511 21.477 1.00 62.16 91 GLY A N 1
ATOM 669 C CA . GLY A 1 91 ? 62.195 10.670 20.336 1.00 62.16 91 GLY A CA 1
ATOM 670 C C . GLY A 1 91 ? 61.349 9.460 20.741 1.00 62.16 91 GLY A C 1
ATOM 671 O O . GLY A 1 91 ? 60.389 9.129 20.050 1.00 62.16 91 GLY A O 1
ATOM 672 N N . LEU A 1 92 ? 61.637 8.861 21.902 1.00 62.91 92 LEU A N 1
ATOM 673 C CA . LEU A 1 92 ? 60.818 7.795 22.494 1.00 62.91 92 LEU A CA 1
ATOM 674 C C . LEU A 1 92 ? 59.402 8.273 22.850 1.00 62.91 92 LEU A C 1
ATOM 676 O O . LEU A 1 92 ? 58.433 7.587 22.532 1.00 62.91 92 LEU A O 1
ATOM 680 N N . LEU A 1 93 ? 59.268 9.463 23.445 1.00 65.81 93 LEU A N 1
ATOM 681 C CA . LEU A 1 93 ? 57.963 10.066 23.750 1.00 65.81 93 LEU A CA 1
ATOM 682 C C . LEU A 1 93 ? 57.154 10.378 22.484 1.00 65.81 93 LEU A C 1
ATOM 684 O O . LEU A 1 93 ? 55.958 10.095 22.437 1.00 65.81 93 LEU A O 1
ATOM 688 N N . GLY A 1 94 ? 57.801 10.904 21.440 1.00 65.44 94 GLY A N 1
ATOM 689 C CA . GLY A 1 94 ? 57.147 11.164 20.154 1.00 65.44 94 GLY A CA 1
ATOM 690 C C . GLY A 1 94 ? 56.643 9.889 19.470 1.00 65.44 94 GLY A C 1
ATOM 691 O O . GLY A 1 94 ? 55.541 9.872 18.925 1.00 65.44 94 GLY A O 1
ATOM 692 N N . LEU A 1 95 ? 57.411 8.799 19.549 1.00 62.62 95 LEU A N 1
ATOM 693 C CA . LEU A 1 95 ? 57.012 7.494 19.017 1.00 62.62 95 LEU A CA 1
ATOM 694 C C . LEU A 1 95 ? 55.877 6.854 19.818 1.00 62.62 95 LEU A C 1
ATOM 696 O O . LEU A 1 95 ? 54.960 6.293 19.220 1.00 62.62 95 LEU A O 1
ATOM 700 N N . ALA A 1 96 ? 55.901 6.976 21.147 1.00 66.19 96 ALA A N 1
ATOM 701 C CA . ALA A 1 96 ? 54.816 6.508 22.002 1.00 66.19 96 ALA A CA 1
ATOM 702 C C . ALA A 1 96 ? 53.508 7.260 21.713 1.00 66.19 96 ALA A C 1
ATOM 704 O O . ALA A 1 96 ? 52.471 6.628 21.541 1.00 66.19 96 ALA A O 1
ATOM 705 N N . ALA A 1 97 ? 53.558 8.589 21.571 1.00 65.50 97 ALA A N 1
ATOM 706 C CA . ALA A 1 97 ? 52.389 9.406 21.242 1.00 65.50 97 ALA A CA 1
ATOM 707 C C . ALA A 1 97 ? 51.824 9.092 19.844 1.00 65.50 97 ALA A C 1
ATOM 709 O O . ALA A 1 97 ? 50.611 8.979 19.682 1.00 65.50 97 ALA A O 1
ATOM 710 N N . ALA A 1 98 ? 52.690 8.894 18.845 1.00 61.28 98 ALA A N 1
ATOM 711 C CA . ALA A 1 98 ? 52.272 8.503 17.499 1.00 61.28 98 ALA A CA 1
ATOM 712 C C . ALA A 1 98 ? 51.664 7.090 17.468 1.00 61.28 98 ALA A C 1
ATOM 714 O O . ALA A 1 98 ? 50.655 6.872 16.801 1.00 61.28 98 ALA A O 1
ATOM 715 N N . GLY A 1 99 ? 52.239 6.147 18.222 1.00 65.50 99 GLY A N 1
ATOM 716 C CA . GLY A 1 99 ? 51.679 4.808 18.402 1.00 65.50 99 GLY A CA 1
ATOM 717 C C . GLY A 1 99 ? 50.318 4.833 19.097 1.00 65.50 99 GLY A C 1
ATOM 718 O O . GLY A 1 99 ? 49.411 4.124 18.675 1.00 65.50 99 GLY A O 1
ATOM 719 N N . LEU A 1 100 ? 50.145 5.699 20.101 1.00 69.44 100 LEU A N 1
ATOM 720 C CA . LEU A 1 100 ? 48.871 5.883 20.797 1.00 69.44 100 LEU A CA 1
ATOM 721 C C . LEU A 1 100 ? 47.804 6.483 19.872 1.00 69.44 100 LEU A C 1
ATOM 723 O O . LEU A 1 100 ? 46.684 5.989 19.830 1.00 69.44 100 LEU A O 1
ATOM 727 N N . ALA A 1 101 ? 48.155 7.510 19.095 1.00 60.97 101 ALA A N 1
ATOM 728 C CA . ALA A 1 101 ? 47.245 8.145 18.144 1.00 60.97 101 ALA A CA 1
ATOM 729 C C . ALA A 1 101 ? 46.838 7.191 17.009 1.00 60.97 101 ALA A C 1
ATOM 731 O O . ALA A 1 101 ? 45.664 7.129 16.649 1.00 60.97 101 ALA A O 1
ATOM 732 N N . ALA A 1 102 ? 47.789 6.413 16.481 1.00 57.94 102 ALA A N 1
ATOM 733 C CA . ALA A 1 102 ? 47.502 5.373 15.500 1.00 57.94 102 ALA A CA 1
ATOM 734 C C . ALA A 1 102 ? 46.610 4.283 16.104 1.00 57.94 102 ALA A C 1
ATOM 736 O O . ALA A 1 102 ? 45.608 3.936 15.492 1.00 57.94 102 ALA A O 1
ATOM 737 N N . GLY A 1 103 ? 46.924 3.820 17.320 1.00 62.12 103 GLY A N 1
ATOM 738 C CA . GLY A 1 103 ? 46.145 2.832 18.063 1.00 62.12 103 GLY A CA 1
ATOM 739 C C . GLY A 1 103 ? 44.701 3.273 18.293 1.00 62.12 103 GLY A C 1
ATOM 740 O O . GLY A 1 103 ? 43.790 2.532 17.937 1.00 62.12 103 GLY A O 1
ATOM 741 N N . LEU A 1 104 ? 44.491 4.496 18.789 1.00 63.84 104 LEU A N 1
ATOM 742 C CA . LEU A 1 104 ? 43.166 5.092 18.998 1.00 63.84 104 LEU A CA 1
ATOM 743 C C . LEU A 1 104 ? 42.401 5.282 17.681 1.00 63.84 104 LEU A C 1
ATOM 745 O O . LEU A 1 104 ? 41.209 4.999 17.624 1.00 63.84 104 LEU A O 1
ATOM 749 N N . GLY A 1 105 ? 43.080 5.702 16.609 1.00 52.28 105 GLY A N 1
ATOM 750 C CA . GLY A 1 105 ? 42.474 5.833 15.282 1.00 52.28 105 GLY A CA 1
ATOM 751 C C . GLY A 1 105 ? 42.042 4.489 14.691 1.00 52.28 105 GLY A C 1
ATOM 752 O O . GLY A 1 105 ? 40.944 4.377 14.150 1.00 52.28 105 GLY A O 1
ATOM 753 N N . SER A 1 106 ? 42.868 3.448 14.831 1.00 50.44 106 SER A N 1
ATOM 754 C CA . SER A 1 106 ? 42.503 2.090 14.417 1.00 50.44 106 SER A CA 1
ATOM 755 C C . SER A 1 106 ? 41.436 1.465 15.314 1.00 50.44 106 SER A C 1
ATOM 757 O O . SER A 1 106 ? 40.588 0.750 14.798 1.00 50.44 106 SER A O 1
ATOM 759 N N . TRP A 1 107 ? 41.432 1.763 16.617 1.00 54.22 107 TRP A N 1
ATOM 760 C CA . TRP A 1 107 ? 40.389 1.315 17.540 1.00 54.22 107 TRP A CA 1
ATOM 761 C C . TRP A 1 107 ? 39.040 1.934 17.177 1.00 54.22 107 TRP A C 1
ATOM 763 O O . TRP A 1 107 ? 38.098 1.195 16.935 1.00 54.22 107 TRP A O 1
ATOM 773 N N . GLY A 1 108 ? 38.964 3.258 16.998 1.00 55.22 108 GLY A N 1
ATOM 774 C CA . GLY A 1 108 ? 37.728 3.923 16.571 1.00 55.22 108 GLY A CA 1
ATOM 775 C C . GLY A 1 108 ? 37.246 3.481 15.182 1.00 55.22 108 GLY A C 1
ATOM 776 O O . GLY A 1 108 ? 36.045 3.373 14.944 1.00 55.22 108 GLY A O 1
ATOM 777 N N . TYR A 1 109 ? 38.162 3.164 14.259 1.00 51.00 109 TYR A N 1
ATOM 778 C CA . TYR A 1 109 ? 37.804 2.581 12.960 1.00 51.00 109 TYR A CA 1
ATOM 779 C C . TYR A 1 109 ? 37.263 1.148 13.084 1.00 51.00 109 TYR A C 1
ATOM 781 O O . TYR A 1 109 ? 36.309 0.790 12.399 1.00 51.00 109 TYR A O 1
ATOM 789 N N . LEU A 1 110 ? 37.857 0.319 13.946 1.00 54.38 110 LEU A N 1
ATOM 790 C CA . LEU A 1 110 ? 37.391 -1.048 14.181 1.00 54.38 110 LEU A CA 1
ATOM 791 C C . LEU A 1 110 ? 36.059 -1.063 14.932 1.00 54.38 110 LEU A C 1
ATOM 793 O O . LEU A 1 110 ? 35.176 -1.811 14.540 1.00 54.38 110 LEU A O 1
ATOM 797 N N . GLU A 1 111 ? 35.875 -0.185 15.912 1.00 49.88 111 GLU A N 1
ATOM 798 C CA . GLU A 1 111 ? 34.636 -0.033 16.678 1.00 49.88 111 GLU A CA 1
ATOM 799 C C . GLU A 1 111 ? 33.485 0.464 15.787 1.00 49.88 111 GLU A C 1
ATOM 801 O O . GLU A 1 111 ? 32.389 -0.082 15.828 1.00 49.88 111 GLU A O 1
ATOM 806 N N . THR A 1 112 ? 33.739 1.409 14.873 1.00 50.72 112 THR A N 1
ATOM 807 C CA . THR A 1 112 ? 32.739 1.831 13.868 1.00 50.72 112 THR A CA 1
ATOM 808 C C . THR A 1 112 ? 32.484 0.786 12.778 1.00 50.72 112 THR A C 1
ATOM 810 O O . THR A 1 112 ? 31.380 0.718 12.237 1.00 50.72 112 THR A O 1
ATOM 813 N N . ALA A 1 113 ? 33.477 -0.036 12.430 1.00 48.34 113 ALA A N 1
ATOM 814 C CA . ALA A 1 113 ? 33.293 -1.162 11.515 1.00 48.34 113 ALA A CA 1
ATOM 815 C C . ALA A 1 113 ? 32.536 -2.330 12.174 1.00 48.34 113 ALA A C 1
ATOM 817 O O . ALA A 1 113 ? 31.821 -3.056 11.487 1.00 48.34 113 ALA A O 1
ATOM 818 N N . GLU A 1 114 ? 32.681 -2.501 13.486 1.00 45.44 114 GLU A N 1
ATOM 819 C CA . GLU A 1 114 ? 31.998 -3.512 14.290 1.00 45.44 114 GLU A CA 1
ATOM 820 C C . GLU A 1 114 ? 30.572 -3.078 14.651 1.00 45.44 114 GLU A C 1
ATOM 822 O O . GLU A 1 114 ? 29.668 -3.892 14.528 1.00 45.44 114 GLU A O 1
ATOM 827 N N . ALA A 1 115 ? 30.332 -1.788 14.911 1.00 47.09 115 ALA A N 1
ATOM 828 C CA . ALA A 1 115 ? 28.990 -1.212 15.066 1.00 47.09 115 ALA A CA 1
ATOM 829 C C . ALA A 1 115 ? 28.138 -1.268 13.781 1.00 47.09 115 ALA A C 1
ATOM 831 O O . ALA A 1 115 ? 26.923 -1.154 13.836 1.00 47.09 115 ALA A O 1
ATOM 832 N N . ARG A 1 116 ? 28.767 -1.450 12.610 1.00 45.28 116 ARG A N 1
ATOM 833 C CA . ARG A 1 116 ? 28.082 -1.699 11.325 1.00 45.28 116 ARG A CA 1
ATOM 834 C C . ARG A 1 116 ? 27.906 -3.177 10.999 1.00 45.28 116 ARG A C 1
ATOM 836 O O . ARG A 1 116 ? 27.400 -3.509 9.925 1.00 45.28 116 ARG A O 1
ATOM 843 N N . ARG A 1 117 ? 28.368 -4.083 11.864 1.00 45.25 117 ARG A N 1
ATOM 844 C CA . ARG A 1 117 ? 27.941 -5.472 11.761 1.00 45.25 117 ARG A CA 1
ATOM 845 C C . ARG A 1 117 ? 26.512 -5.493 12.265 1.00 45.25 117 ARG A C 1
ATOM 847 O O . ARG A 1 117 ? 26.291 -5.361 13.463 1.00 45.25 117 ARG A O 1
ATOM 854 N N . LEU A 1 118 ? 25.575 -5.653 11.331 1.00 45.81 118 LEU A N 1
ATOM 855 C CA . LEU A 1 118 ? 24.232 -6.119 11.654 1.00 45.81 118 LEU A CA 1
ATOM 856 C C . LEU A 1 118 ? 24.378 -7.238 12.698 1.00 45.81 118 LEU A C 1
ATOM 858 O O . LEU A 1 118 ? 25.266 -8.092 12.515 1.00 45.81 118 LEU A O 1
ATOM 862 N N . PRO A 1 119 ? 23.584 -7.236 13.783 1.00 48.62 119 PRO A N 1
ATOM 863 C CA . PRO A 1 119 ? 23.567 -8.367 14.693 1.00 48.62 119 PRO A CA 1
ATOM 864 C C . PRO A 1 119 ? 23.430 -9.656 13.867 1.00 48.62 119 PRO A C 1
ATOM 866 O O . PRO A 1 119 ? 22.807 -9.636 12.795 1.00 48.62 119 PRO A O 1
ATOM 869 N N . PRO A 1 120 ? 24.068 -10.769 14.285 1.00 49.22 120 PRO A N 1
ATOM 870 C CA . PRO A 1 120 ? 23.852 -12.046 13.615 1.00 49.22 120 PRO A CA 1
ATOM 871 C C . PRO A 1 120 ? 22.340 -12.224 13.464 1.00 49.22 120 PRO A C 1
ATOM 873 O O . PRO A 1 120 ? 21.634 -11.921 14.430 1.00 49.22 120 PRO A O 1
ATOM 876 N N . PRO A 1 121 ? 21.843 -12.624 12.274 1.00 50.41 121 PRO A N 1
ATOM 877 C CA . PRO A 1 121 ? 20.412 -12.700 12.039 1.00 50.41 121 PRO A CA 1
ATOM 878 C C . PRO A 1 121 ? 19.808 -13.456 13.209 1.00 50.41 121 PRO A C 1
ATOM 880 O O . PRO A 1 121 ? 20.279 -14.558 13.517 1.00 50.41 121 PRO A O 1
ATOM 883 N N . LEU A 1 122 ? 18.852 -12.819 13.896 1.00 49.00 122 LEU A N 1
ATOM 884 C CA . LEU A 1 122 ? 18.030 -13.475 14.901 1.00 49.00 122 LEU A CA 1
ATOM 885 C C . LEU A 1 122 ? 17.673 -14.825 14.297 1.00 49.00 122 LEU A C 1
ATOM 887 O O . LEU A 1 122 ? 17.093 -14.884 13.210 1.00 49.00 122 LEU A O 1
ATOM 891 N N . ALA A 1 123 ? 18.151 -15.897 14.927 1.00 44.00 123 ALA A N 1
ATOM 892 C CA . ALA A 1 123 ? 17.882 -17.251 14.490 1.00 44.00 123 ALA A CA 1
ATOM 893 C C . ALA A 1 123 ? 16.412 -17.527 14.807 1.00 44.00 123 ALA A C 1
ATOM 895 O O . ALA A 1 123 ? 16.080 -18.238 15.748 1.00 44.00 123 ALA A O 1
ATOM 896 N N . VAL A 1 124 ? 15.526 -16.883 14.053 1.00 55.69 124 VAL A N 1
ATOM 897 C CA . VAL A 1 124 ? 14.126 -17.236 13.990 1.00 55.69 124 VAL A CA 1
ATOM 898 C C . VAL A 1 124 ? 14.139 -18.595 13.320 1.00 55.69 124 VAL A C 1
ATOM 900 O O . VAL A 1 124 ? 14.492 -18.723 12.143 1.00 55.69 124 VAL A O 1
ATOM 903 N N . GLU A 1 125 ? 13.842 -19.632 14.096 1.00 56.78 125 GLU A N 1
ATOM 904 C CA . GLU A 1 125 ? 13.558 -20.947 13.549 1.00 56.78 125 GLU A CA 1
ATOM 905 C C . GLU A 1 125 ? 12.337 -20.794 12.643 1.00 56.78 125 GLU A C 1
ATOM 907 O O . GLU A 1 125 ? 11.192 -20.836 13.088 1.00 56.78 125 GLU A O 1
ATOM 912 N N . THR A 1 126 ? 12.578 -20.540 11.354 1.00 58.72 126 THR A N 1
ATOM 913 C CA . THR A 1 126 ? 11.515 -20.626 10.355 1.00 58.72 126 THR A CA 1
ATOM 914 C C . THR A 1 126 ? 10.883 -22.008 10.495 1.00 58.72 126 THR A C 1
ATOM 916 O O . THR A 1 126 ? 11.620 -23.003 10.514 1.00 58.72 126 THR A O 1
ATOM 919 N N . PRO A 1 127 ? 9.547 -22.106 10.626 1.00 67.19 127 PRO A N 1
ATOM 920 C CA . PRO A 1 127 ? 8.893 -23.397 10.737 1.00 67.19 127 PRO A CA 1
ATOM 921 C C . PRO A 1 127 ? 9.363 -24.297 9.597 1.00 67.19 127 PRO A C 1
ATOM 923 O O . PRO A 1 127 ? 9.324 -23.905 8.425 1.00 67.19 127 PRO A O 1
ATOM 926 N N . ALA A 1 128 ? 9.857 -25.489 9.934 1.00 68.12 128 ALA A N 1
ATOM 927 C CA . ALA A 1 128 ? 10.341 -26.433 8.940 1.00 68.12 128 ALA A CA 1
ATOM 928 C C . ALA A 1 128 ? 9.213 -26.727 7.937 1.00 68.12 128 ALA A C 1
ATOM 930 O O . ALA A 1 128 ? 8.228 -27.376 8.274 1.00 68.12 128 ALA A O 1
ATOM 931 N N . GLY A 1 129 ? 9.351 -26.219 6.708 1.00 69.62 129 GLY A N 1
ATOM 932 C CA . GLY A 1 129 ? 8.336 -26.369 5.663 1.00 69.62 129 GLY A CA 1
ATOM 933 C C . GLY A 1 129 ? 7.505 -25.125 5.339 1.00 69.62 129 GLY A C 1
ATOM 934 O O . GLY A 1 129 ? 6.647 -25.245 4.472 1.00 69.62 129 GLY A O 1
ATOM 935 N N . TYR A 1 130 ? 7.771 -23.949 5.927 1.00 76.69 130 TYR A N 1
ATOM 936 C CA . TYR A 1 130 ? 7.128 -22.701 5.487 1.00 76.69 130 TYR A CA 1
ATOM 937 C C . TYR A 1 130 ? 7.276 -22.511 3.967 1.00 76.69 130 TYR A C 1
ATOM 939 O O . TYR A 1 130 ? 8.372 -22.642 3.402 1.00 76.69 130 TYR A O 1
ATOM 947 N N . ARG A 1 131 ? 6.154 -22.252 3.296 1.00 82.88 131 ARG A N 1
ATOM 948 C CA . ARG A 1 131 ? 6.064 -21.931 1.872 1.00 82.88 131 ARG A CA 1
ATOM 949 C C . ARG A 1 131 ? 5.076 -20.785 1.744 1.00 82.88 131 ARG A C 1
ATOM 951 O O . ARG A 1 131 ? 3.889 -20.987 1.952 1.00 82.88 131 ARG A O 1
ATOM 958 N N . ALA A 1 132 ? 5.585 -19.602 1.429 1.00 89.25 132 ALA A N 1
ATOM 959 C CA . ALA A 1 132 ? 4.728 -18.482 1.089 1.00 89.25 132 ALA A CA 1
ATOM 960 C C . ALA A 1 132 ? 4.004 -18.770 -0.232 1.00 89.25 132 ALA A C 1
ATOM 962 O O . ALA A 1 132 ? 4.630 -19.206 -1.205 1.00 89.25 132 ALA A O 1
ATOM 963 N N . GLU A 1 133 ? 2.700 -18.527 -0.256 1.00 94.31 133 GLU A N 1
ATOM 964 C CA . GLU A 1 133 ? 1.875 -18.665 -1.450 1.00 94.31 133 GLU A CA 1
ATOM 965 C C . GLU A 1 133 ? 1.804 -17.333 -2.188 1.00 94.31 133 GLU A C 1
ATOM 967 O O . GLU A 1 133 ? 1.597 -16.281 -1.587 1.00 94.31 133 GLU A O 1
ATOM 972 N N . VAL A 1 134 ? 1.988 -17.387 -3.506 1.00 97.69 134 VAL A N 1
ATOM 973 C CA . VAL A 1 134 ? 1.870 -16.224 -4.384 1.00 97.69 134 VAL A CA 1
ATOM 974 C C . VAL A 1 134 ? 0.824 -16.536 -5.441 1.00 97.69 134 VAL A C 1
ATOM 976 O O . VAL A 1 134 ? 0.956 -17.495 -6.203 1.00 97.69 134 VAL A O 1
ATOM 979 N N . PHE A 1 135 ? -0.206 -15.704 -5.491 1.00 98.44 135 PHE A N 1
ATOM 980 C CA . PHE A 1 135 ? -1.306 -15.793 -6.437 1.00 98.44 135 PHE A CA 1
ATOM 981 C C . PHE A 1 135 ? -1.060 -14.796 -7.558 1.00 98.44 135 PHE A C 1
ATOM 983 O O . PHE A 1 135 ? -0.735 -13.643 -7.297 1.00 98.44 135 PHE A O 1
ATOM 990 N N . HIS A 1 136 ? -1.188 -15.230 -8.806 1.00 98.12 136 HIS A N 1
ATOM 991 C CA . HIS A 1 136 ? -0.869 -14.407 -9.963 1.00 98.12 136 HIS A CA 1
ATOM 992 C C . HIS A 1 136 ? -1.936 -14.572 -11.037 1.00 98.12 136 HIS A C 1
ATOM 994 O O . HIS A 1 136 ? -2.233 -15.693 -11.455 1.00 98.12 136 HIS A O 1
ATOM 1000 N N . VAL A 1 137 ? -2.458 -13.442 -11.506 1.00 97.44 137 VAL A N 1
ATOM 1001 C CA . VAL A 1 137 ? -3.340 -13.356 -12.668 1.00 97.44 137 VAL A CA 1
ATOM 1002 C C . VAL A 1 137 ? -2.673 -12.473 -13.718 1.00 97.44 137 VAL A C 1
ATOM 1004 O O . VAL A 1 137 ? -2.157 -11.405 -13.396 1.00 97.44 137 VAL A O 1
ATOM 1007 N N . ALA A 1 138 ? -2.703 -12.924 -14.971 1.00 96.25 138 ALA A N 1
ATOM 1008 C CA . ALA A 1 138 ? -2.166 -12.215 -16.128 1.00 96.25 138 ALA A CA 1
ATOM 1009 C C . ALA A 1 138 ? -3.230 -12.042 -17.212 1.00 96.25 138 ALA A C 1
ATOM 1011 O O . ALA A 1 138 ? -4.205 -12.794 -17.269 1.00 96.25 138 ALA A O 1
ATOM 1012 N N . GLY A 1 139 ? -2.990 -11.096 -18.123 1.00 92.50 139 GLY A N 1
ATOM 1013 C CA . GLY A 1 139 ? -3.908 -10.813 -19.225 1.00 92.50 139 GLY A CA 1
ATOM 1014 C C . GLY A 1 139 ? -5.173 -10.110 -18.745 1.00 92.50 139 GLY A C 1
ATOM 1015 O O . GLY A 1 139 ? -6.253 -10.333 -19.294 1.00 92.50 139 GLY A O 1
ATOM 1016 N N . CYS A 1 140 ? -5.042 -9.295 -17.701 1.00 89.50 140 CYS A N 1
ATOM 1017 C CA . CYS A 1 140 ? -6.146 -8.533 -17.159 1.00 89.50 140 CYS A CA 1
ATOM 1018 C C . CYS A 1 140 ? -6.699 -7.563 -18.215 1.00 89.50 140 CYS A C 1
ATOM 1020 O O . CYS A 1 140 ? -5.930 -6.840 -18.852 1.00 89.50 140 CYS A O 1
ATOM 1022 N N . PRO A 1 141 ? -8.023 -7.555 -18.449 1.00 88.50 141 PRO A N 1
ATOM 1023 C CA . PRO A 1 141 ? -8.643 -6.611 -19.362 1.00 88.50 141 PRO A CA 1
ATOM 1024 C C . PRO A 1 141 ? -8.251 -5.179 -19.029 1.00 88.50 141 PRO A C 1
ATOM 1026 O O . PRO A 1 141 ? -8.139 -4.809 -17.861 1.00 88.50 141 PRO A O 1
ATOM 1029 N N . ALA A 1 142 ? -8.054 -4.387 -20.079 1.00 78.88 142 ALA A N 1
ATOM 1030 C CA . ALA A 1 142 ? -7.593 -3.028 -19.909 1.00 78.88 142 ALA A CA 1
ATOM 1031 C C . ALA A 1 142 ? -8.604 -2.153 -19.185 1.00 78.88 142 ALA A C 1
ATOM 1033 O O . ALA A 1 142 ? -8.228 -1.413 -18.280 1.00 78.88 142 ALA A O 1
ATOM 1034 N N . ASP A 1 143 ? -9.856 -2.266 -19.608 1.00 87.25 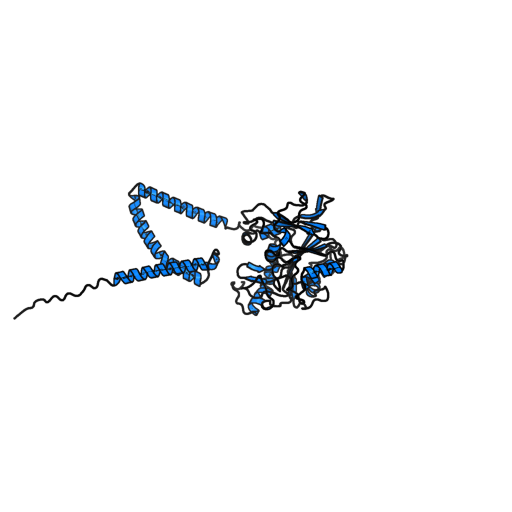143 ASP A N 1
ATOM 1035 C CA . ASP A 1 143 ? -10.928 -1.398 -19.168 1.00 87.25 143 ASP A CA 1
ATOM 1036 C C . ASP A 1 143 ? -11.646 -2.007 -17.956 1.00 87.25 143 ASP A C 1
ATOM 1038 O O . ASP A 1 143 ? -11.972 -3.206 -17.972 1.00 87.25 143 ASP A O 1
ATOM 1042 N N . PRO A 1 144 ? -11.924 -1.205 -16.913 1.00 88.69 144 PRO A N 1
ATOM 1043 C CA . PRO A 1 144 ? -12.832 -1.620 -15.855 1.00 88.69 144 PRO A CA 1
ATOM 1044 C C . PRO A 1 144 ? -14.247 -1.859 -16.411 1.00 88.69 144 PRO A C 1
ATOM 1046 O O . PRO A 1 144 ? -14.645 -1.326 -17.450 1.00 88.69 144 PRO A O 1
ATOM 1049 N N . GLN A 1 145 ? -15.030 -2.673 -15.706 1.00 91.25 145 GLN A N 1
ATOM 1050 C CA . GLN A 1 145 ? -16.436 -2.939 -16.016 1.00 91.25 145 GLN A CA 1
ATOM 1051 C C . GLN A 1 145 ? -17.320 -2.239 -14.982 1.00 91.25 145 GLN A C 1
ATOM 1053 O O . GLN A 1 145 ? -17.692 -2.821 -13.962 1.00 91.25 145 GLN A O 1
ATOM 1058 N N . GLY A 1 146 ? -17.636 -0.967 -15.245 1.00 91.56 146 GLY A N 1
ATOM 1059 C CA . GLY A 1 146 ? -18.226 -0.092 -14.230 1.00 91.56 146 GLY A CA 1
ATOM 1060 C C . GLY A 1 146 ? -17.256 0.060 -13.059 1.00 91.56 146 GLY A C 1
ATOM 1061 O O . GLY A 1 146 ? -16.086 0.358 -13.275 1.00 91.56 146 GLY A O 1
ATOM 1062 N N . ASP A 1 147 ? -17.725 -0.233 -11.847 1.00 93.19 147 ASP A N 1
ATOM 1063 C CA . ASP A 1 147 ? -16.925 -0.135 -10.615 1.00 93.19 147 ASP A CA 1
ATOM 1064 C C . ASP A 1 147 ? -16.079 -1.387 -10.345 1.00 93.19 147 ASP A C 1
ATOM 1066 O O . ASP A 1 147 ? -15.409 -1.493 -9.322 1.00 93.19 147 ASP A O 1
ATOM 1070 N N . ARG A 1 148 ? -16.153 -2.393 -11.223 1.00 96.06 148 ARG A N 1
ATOM 1071 C CA . ARG A 1 148 ? -15.386 -3.631 -11.087 1.00 96.06 148 ARG A CA 1
ATOM 1072 C C . ARG A 1 148 ? -14.122 -3.580 -11.917 1.00 96.06 148 ARG A C 1
ATOM 1074 O O . ARG A 1 148 ? -14.129 -3.129 -13.063 1.00 96.06 148 ARG A O 1
ATOM 1081 N N . PHE A 1 149 ? -13.067 -4.178 -11.378 1.00 96.06 149 PHE A N 1
ATOM 1082 C CA . PHE A 1 149 ? -11.861 -4.458 -12.135 1.00 96.06 149 PHE A CA 1
ATOM 1083 C C . PHE A 1 149 ? -11.750 -5.967 -12.376 1.00 96.06 149 PHE A C 1
ATOM 1085 O O . PHE A 1 149 ? -11.506 -6.707 -11.420 1.00 96.06 149 PHE A O 1
ATOM 1092 N N . PRO A 1 150 ? -11.882 -6.451 -13.628 1.00 93.31 150 PRO A N 1
ATOM 1093 C CA . PRO A 1 150 ? -11.942 -7.889 -13.913 1.00 93.31 150 PRO A CA 1
ATOM 1094 C C . PRO A 1 150 ? -10.731 -8.690 -13.416 1.00 93.31 150 PRO A C 1
ATOM 1096 O O . PRO A 1 150 ? -10.826 -9.890 -13.183 1.00 93.31 150 PRO A O 1
ATOM 1099 N N . CYS A 1 151 ? -9.586 -8.028 -13.243 1.00 93.62 151 CYS A N 1
ATOM 1100 C CA . CYS A 1 151 ? -8.390 -8.627 -12.659 1.00 93.62 151 CYS A CA 1
ATOM 1101 C C . CYS A 1 151 ? -8.606 -9.045 -11.193 1.00 93.62 151 CYS A C 1
ATOM 1103 O O . CYS A 1 151 ? -8.193 -10.132 -10.799 1.00 93.62 151 CYS A O 1
ATOM 1105 N N . VAL A 1 152 ? -9.297 -8.212 -10.402 1.00 97.31 152 VAL A N 1
ATOM 1106 C CA . VAL A 1 152 ? -9.698 -8.540 -9.023 1.00 97.31 152 VAL A CA 1
ATOM 1107 C C . VAL A 1 152 ? -10.724 -9.667 -9.046 1.00 97.31 152 VAL A C 1
ATOM 1109 O O . VAL A 1 152 ? -10.545 -10.662 -8.347 1.00 97.31 152 VAL A O 1
ATOM 1112 N N . ASP A 1 153 ? -11.738 -9.569 -9.912 1.00 95.25 153 ASP A N 1
ATOM 1113 C CA . ASP A 1 153 ? -12.779 -10.599 -10.038 1.00 95.25 153 ASP A CA 1
ATOM 1114 C C . ASP A 1 153 ? -12.206 -11.975 -10.436 1.00 95.25 153 ASP A C 1
ATOM 1116 O O . ASP A 1 153 ? -12.767 -13.003 -10.068 1.00 95.25 153 ASP A O 1
ATOM 1120 N N . ALA A 1 154 ? -11.087 -12.018 -11.168 1.00 96.50 154 ALA A N 1
ATOM 1121 C CA . ALA A 1 154 ? -10.377 -13.254 -11.496 1.00 96.50 154 ALA A CA 1
ATOM 1122 C C . ALA A 1 154 ? -9.455 -13.733 -10.361 1.00 96.50 154 ALA A C 1
ATOM 1124 O O . ALA A 1 154 ? -9.330 -14.938 -10.126 1.00 96.50 154 ALA A O 1
ATOM 1125 N N . LEU A 1 155 ? -8.809 -12.804 -9.653 1.00 98.19 155 LEU A N 1
ATOM 1126 C CA . LEU A 1 155 ? -7.859 -13.112 -8.589 1.00 98.19 155 LEU A CA 1
ATOM 1127 C C . LEU A 1 155 ? -8.540 -13.719 -7.356 1.00 98.19 155 LEU A C 1
ATOM 1129 O O . LEU A 1 155 ? -8.021 -14.692 -6.814 1.00 98.19 155 LEU A O 1
ATOM 1133 N N . LEU A 1 156 ? -9.683 -13.186 -6.911 1.00 98.38 156 LEU A N 1
ATOM 1134 C CA . LEU A 1 156 ? -10.303 -13.647 -5.661 1.00 98.38 156 LEU A CA 1
ATOM 1135 C C . LEU A 1 156 ? -10.764 -15.117 -5.723 1.00 98.38 156 LEU A C 1
ATOM 1137 O O . LEU A 1 156 ? -10.420 -15.873 -4.810 1.00 98.38 156 LEU A O 1
ATOM 1141 N N . PRO A 1 157 ? -11.463 -15.588 -6.779 1.00 97.38 157 PRO A N 1
ATOM 1142 C CA . PRO A 1 157 ? -11.764 -17.011 -6.936 1.00 97.38 157 PRO A CA 1
ATOM 1143 C C . PRO A 1 157 ? -10.498 -17.860 -7.061 1.00 97.38 157 PRO A C 1
ATOM 1145 O O . PRO A 1 157 ? -10.425 -18.937 -6.475 1.00 97.38 157 PRO A O 1
ATOM 1148 N N . TRP A 1 158 ? -9.472 -17.366 -7.765 1.00 97.56 158 TRP A N 1
ATOM 1149 C CA . TRP A 1 158 ? -8.194 -18.068 -7.894 1.00 97.56 158 TRP A CA 1
ATOM 1150 C C . TRP A 1 158 ? -7.511 -18.288 -6.536 1.00 97.56 158 TRP A C 1
ATOM 1152 O O . TRP A 1 158 ? -7.074 -19.404 -6.253 1.00 97.56 158 TRP A O 1
ATOM 1162 N N . MET A 1 159 ? -7.470 -17.264 -5.678 1.00 98.25 159 MET A N 1
ATOM 1163 C CA . MET A 1 159 ? -6.999 -17.380 -4.292 1.00 98.25 159 MET A CA 1
ATOM 1164 C C . MET A 1 159 ? -7.847 -18.391 -3.508 1.00 98.25 159 MET A C 1
ATOM 1166 O O . MET A 1 159 ? -7.308 -19.304 -2.880 1.00 98.25 159 MET A O 1
ATOM 1170 N N . GLY A 1 160 ? -9.175 -18.282 -3.611 1.00 97.62 160 GLY A N 1
ATOM 1171 C CA . GLY A 1 160 ? -10.126 -19.133 -2.897 1.00 97.62 160 GLY A CA 1
ATOM 1172 C C . GLY A 1 160 ? -10.006 -20.621 -3.237 1.00 97.62 160 GLY A C 1
ATOM 1173 O O . GLY A 1 160 ? -9.969 -21.463 -2.338 1.00 97.62 160 GLY A O 1
ATOM 1174 N N . GLN A 1 161 ? -9.852 -20.956 -4.524 1.00 96.69 161 GLN A N 1
ATOM 1175 C CA . GLN A 1 161 ? -9.607 -22.327 -5.005 1.00 96.69 161 GLN A CA 1
ATOM 1176 C C . GLN A 1 161 ? -8.321 -22.943 -4.441 1.00 96.69 161 GLN A C 1
ATOM 1178 O O . GLN A 1 161 ? -8.210 -24.166 -4.349 1.00 96.69 161 GLN A O 1
ATOM 1183 N N . HIS A 1 162 ? -7.363 -22.100 -4.062 1.00 96.00 162 HIS A N 1
ATOM 1184 C CA . HIS A 1 162 ? -6.062 -22.492 -3.533 1.00 96.00 162 HIS A CA 1
ATOM 1185 C C . HIS A 1 162 ? -5.950 -22.272 -2.019 1.00 96.00 162 HIS A C 1
ATOM 1187 O O . HIS A 1 162 ? -4.864 -22.382 -1.468 1.00 96.00 162 HIS A O 1
ATOM 1193 N N . GLY A 1 163 ? -7.072 -22.038 -1.331 1.00 94.38 163 GLY A N 1
ATOM 1194 C CA . GLY A 1 163 ? -7.146 -22.066 0.130 1.00 94.38 163 GLY A CA 1
ATOM 1195 C C . GLY A 1 163 ? -7.094 -20.707 0.824 1.00 94.38 163 GLY A C 1
ATOM 1196 O O . GLY A 1 163 ? -7.340 -20.666 2.027 1.00 94.38 163 GLY A O 1
ATOM 1197 N N . LEU A 1 164 ? -6.870 -19.604 0.103 1.00 97.06 164 LEU A N 1
ATOM 1198 C CA . LEU A 1 164 ? -6.901 -18.256 0.675 1.00 97.06 164 LEU A CA 1
ATOM 1199 C C . LEU A 1 164 ? -8.202 -17.543 0.303 1.00 97.06 164 LEU A C 1
ATOM 1201 O O . LEU A 1 164 ? -8.391 -17.101 -0.828 1.00 97.06 164 LEU A O 1
ATOM 1205 N N . LYS A 1 165 ? -9.116 -17.415 1.263 1.00 98.31 165 LYS A N 1
ATOM 1206 C CA . LYS A 1 165 ? -10.431 -16.810 1.026 1.00 98.31 165 LYS A CA 1
ATOM 1207 C C . LYS A 1 165 ? -10.420 -15.325 1.341 1.00 98.31 165 LYS A C 1
ATOM 1209 O O . LYS A 1 165 ? -9.864 -14.908 2.351 1.00 98.31 165 LYS A O 1
ATOM 1214 N N . PHE A 1 166 ? -11.070 -14.531 0.500 1.00 98.62 166 PHE A N 1
ATOM 1215 C CA . PHE A 1 166 ? -11.106 -13.086 0.697 1.00 98.62 166 PHE A CA 1
ATOM 1216 C C . PHE A 1 166 ? -12.104 -12.676 1.782 1.00 98.62 166 PHE A C 1
ATOM 1218 O O . PHE A 1 166 ? -11.771 -11.857 2.628 1.00 98.62 166 PHE A O 1
ATOM 1225 N N . TYR A 1 167 ? -13.291 -13.285 1.805 1.00 98.81 167 TYR A N 1
ATOM 1226 C CA . TYR A 1 167 ? -14.362 -12.909 2.729 1.00 98.81 167 TYR A CA 1
ATOM 1227 C C . TYR A 1 167 ? -14.393 -13.811 3.963 1.00 98.81 167 TYR A C 1
ATOM 1229 O O . TYR A 1 167 ? -14.558 -15.032 3.843 1.00 98.81 167 TYR A O 1
ATOM 1237 N N . ARG A 1 168 ? -14.286 -13.213 5.149 1.00 98.62 168 ARG A N 1
ATOM 1238 C CA . ARG A 1 168 ? -14.494 -13.881 6.431 1.00 98.62 168 ARG A CA 1
ATOM 1239 C C . ARG A 1 168 ? -15.993 -13.999 6.678 1.00 98.62 168 ARG A C 1
ATOM 1241 O O . ARG A 1 168 ? -16.682 -13.016 6.915 1.00 98.62 168 ARG A O 1
ATOM 1248 N N . SER A 1 169 ? -16.506 -15.220 6.587 1.00 98.38 169 SER A N 1
ATOM 1249 C CA . SER A 1 169 ? -17.943 -15.492 6.637 1.00 98.38 169 SER A CA 1
ATOM 1250 C C . SER A 1 169 ? -18.229 -16.859 7.257 1.00 98.38 169 SER A C 1
ATOM 1252 O O . SER A 1 169 ? -17.501 -17.818 6.983 1.00 98.38 169 SER A O 1
ATOM 1254 N N . PRO A 1 170 ? -19.318 -17.025 8.029 1.00 97.44 170 PRO A N 1
ATOM 1255 C CA . PRO A 1 170 ? -19.780 -18.353 8.426 1.00 97.44 170 PRO A CA 1
ATOM 1256 C C . PRO A 1 170 ? -20.232 -19.203 7.224 1.00 97.44 170 PRO A C 1
ATOM 1258 O O . PRO A 1 170 ? -20.287 -20.431 7.327 1.00 97.44 170 PRO A O 1
ATOM 1261 N N . VAL A 1 171 ? -20.561 -18.579 6.086 1.00 97.69 171 VAL A N 1
ATOM 1262 C CA . VAL A 1 171 ? -20.968 -19.273 4.862 1.00 97.69 171 VAL A CA 1
ATOM 1263 C C . VAL A 1 171 ? -19.739 -19.607 4.023 1.00 97.69 171 VAL A C 1
ATOM 1265 O O . VAL A 1 171 ? -19.014 -18.741 3.536 1.00 97.69 171 VAL A O 1
ATOM 1268 N N . VAL A 1 172 ? -19.520 -20.902 3.812 1.00 97.81 172 VAL A N 1
ATOM 1269 C CA . VAL A 1 172 ? -18.398 -21.399 3.014 1.00 97.81 172 VAL A CA 1
ATOM 1270 C C . VAL A 1 172 ? -18.772 -21.386 1.530 1.00 97.81 172 VAL A C 1
ATOM 1272 O O . VAL A 1 172 ? -19.630 -22.151 1.092 1.00 97.81 172 VAL A O 1
ATOM 1275 N N . THR A 1 173 ? -18.086 -20.554 0.751 1.00 97.62 173 THR A N 1
ATOM 1276 C CA . THR A 1 173 ? -18.151 -20.509 -0.719 1.00 97.62 173 THR A CA 1
ATOM 1277 C C . THR A 1 173 ? -16.746 -20.672 -1.310 1.00 97.62 173 THR A C 1
ATOM 1279 O O . THR A 1 173 ? -15.795 -20.987 -0.590 1.00 97.62 173 THR A O 1
ATOM 1282 N N . GLU A 1 174 ? -16.593 -20.471 -2.617 1.00 97.25 174 GLU A N 1
ATOM 1283 C CA . GLU A 1 174 ? -15.278 -20.385 -3.257 1.00 97.25 174 GLU A CA 1
ATOM 1284 C C . GLU A 1 174 ? -14.430 -19.245 -2.674 1.00 97.25 174 GLU A C 1
ATOM 1286 O O . GLU A 1 174 ? -13.268 -19.455 -2.349 1.00 97.25 174 GLU A O 1
ATOM 1291 N N . VAL A 1 175 ? -15.029 -18.072 -2.454 1.00 98.19 175 VAL A N 1
ATOM 1292 C CA . VAL A 1 175 ? -14.334 -16.854 -1.999 1.00 98.19 175 VAL A CA 1
ATOM 1293 C C . VAL A 1 175 ? -14.567 -16.521 -0.520 1.00 98.19 175 VAL A C 1
ATOM 1295 O O . VAL A 1 175 ? -13.953 -15.585 -0.011 1.00 98.19 175 VAL A O 1
ATOM 1298 N N . SER A 1 176 ? -15.420 -17.281 0.179 1.00 98.44 176 SER A N 1
ATOM 1299 C CA . SER A 1 176 ? -15.865 -16.989 1.554 1.00 98.44 176 SER A CA 1
ATOM 1300 C C . SER A 1 176 ? -15.706 -18.173 2.511 1.00 98.44 176 SER A C 1
ATOM 1302 O O . SER A 1 176 ? -15.890 -19.336 2.128 1.00 98.44 176 SER A O 1
ATOM 1304 N N . GLY A 1 177 ? -15.361 -17.907 3.767 1.00 98.25 177 GLY A N 1
ATOM 1305 C CA . GLY A 1 177 ? -15.302 -18.911 4.833 1.00 98.25 177 GLY A CA 1
ATOM 1306 C C . GLY A 1 177 ? -14.787 -18.334 6.154 1.00 98.25 177 GLY A C 1
ATOM 1307 O O . GLY A 1 177 ? -14.383 -17.175 6.179 1.00 98.25 177 GLY A O 1
ATOM 1308 N N . PRO A 1 178 ? -14.797 -19.111 7.251 1.00 97.44 178 PRO A N 1
ATOM 1309 C CA . PRO A 1 178 ? -14.485 -18.593 8.588 1.00 97.44 178 PRO A CA 1
ATOM 1310 C C . PRO A 1 178 ? -13.040 -18.100 8.726 1.00 97.44 178 PRO A C 1
ATOM 1312 O O . PRO A 1 178 ? -12.786 -17.209 9.525 1.00 97.44 178 PRO A O 1
ATOM 1315 N N . ASP A 1 179 ? -12.129 -18.631 7.908 1.00 96.25 179 ASP A N 1
ATOM 1316 C CA . ASP A 1 179 ? -10.713 -18.244 7.862 1.00 96.25 179 ASP A CA 1
ATOM 1317 C C . ASP A 1 179 ? -10.425 -17.168 6.792 1.00 96.25 179 ASP A C 1
ATOM 1319 O O . ASP A 1 179 ? -9.290 -17.011 6.347 1.00 96.25 179 ASP A O 1
ATOM 1323 N N . GLY A 1 180 ? -11.459 -16.483 6.290 1.00 98.00 180 GLY A N 1
ATOM 1324 C CA . GLY A 1 180 ? -11.300 -15.429 5.288 1.00 98.00 180 GLY A CA 1
ATOM 1325 C C . GLY A 1 180 ? -10.648 -14.159 5.838 1.00 98.00 180 GLY A C 1
ATOM 1326 O O . GLY A 1 180 ? -10.598 -13.941 7.049 1.00 98.00 180 GLY A O 1
ATOM 1327 N N . ILE A 1 181 ? -10.157 -13.312 4.933 1.00 98.25 181 ILE A N 1
ATOM 1328 C CA . ILE A 1 181 ? -9.398 -12.106 5.285 1.00 98.25 181 ILE A CA 1
ATOM 1329 C C . ILE A 1 181 ? -10.301 -11.018 5.875 1.00 98.25 181 ILE A C 1
ATOM 1331 O O . ILE A 1 181 ? -10.092 -10.646 7.020 1.00 98.25 181 ILE A O 1
ATOM 1335 N N . VAL A 1 182 ? -11.292 -10.534 5.124 1.00 98.62 182 VAL A N 1
ATOM 1336 C CA . VAL A 1 182 ? -12.117 -9.367 5.482 1.00 98.62 182 VAL A CA 1
ATOM 1337 C C . VAL A 1 182 ? -13.472 -9.817 6.007 1.00 98.62 182 VAL A C 1
ATOM 1339 O O . VAL A 1 182 ? -14.211 -10.457 5.262 1.00 98.62 182 VAL A O 1
ATOM 1342 N N . ALA A 1 183 ? -13.810 -9.482 7.247 1.00 98.62 183 ALA A N 1
ATOM 1343 C CA . ALA A 1 183 ? -15.144 -9.633 7.814 1.00 98.62 183 ALA A CA 1
ATOM 1344 C C . ALA A 1 183 ? -16.079 -8.485 7.411 1.00 98.62 183 ALA A C 1
ATOM 1346 O O . ALA A 1 183 ? -15.667 -7.421 6.947 1.00 98.62 183 ALA A O 1
ATOM 1347 N N . ALA A 1 184 ? -17.378 -8.712 7.593 1.00 98.50 184 ALA A N 1
ATOM 1348 C CA . ALA A 1 184 ? -18.422 -7.778 7.187 1.00 98.50 184 ALA A CA 1
ATOM 1349 C C . ALA A 1 184 ? -18.362 -6.425 7.921 1.00 98.50 184 ALA A C 1
ATOM 1351 O O . ALA A 1 184 ? -18.805 -5.418 7.373 1.00 98.50 184 ALA A O 1
ATOM 1352 N N . ASP A 1 185 ? -17.851 -6.391 9.148 1.00 98.38 185 ASP A N 1
ATOM 1353 C CA . ASP A 1 185 ? -17.805 -5.226 10.034 1.00 98.38 185 ASP A CA 1
ATOM 1354 C C . ASP A 1 185 ? -16.395 -4.650 10.244 1.00 98.38 185 ASP A C 1
ATOM 1356 O O . ASP A 1 185 ? -16.229 -3.707 11.030 1.00 98.38 185 ASP A O 1
ATOM 1360 N N . ASP A 1 186 ? -15.406 -5.161 9.505 1.00 98.69 186 ASP A N 1
ATOM 1361 C CA . ASP A 1 186 ? -14.019 -4.707 9.574 1.00 98.69 186 ASP A CA 1
ATOM 1362 C C . ASP A 1 186 ? -13.846 -3.270 9.076 1.00 98.69 186 ASP A C 1
ATOM 1364 O O . ASP A 1 186 ? -14.489 -2.800 8.134 1.00 98.69 186 ASP A O 1
ATOM 1368 N N . VAL A 1 187 ? -12.894 -2.576 9.685 1.00 98.81 187 VAL A N 1
ATOM 1369 C CA . VAL A 1 187 ? -12.323 -1.344 9.155 1.00 98.81 187 VAL A CA 1
ATOM 1370 C C . VAL A 1 187 ? -11.109 -1.737 8.320 1.00 98.81 187 VAL A C 1
ATOM 1372 O O . VAL A 1 187 ? -10.073 -2.143 8.849 1.00 98.81 187 VAL A O 1
ATOM 1375 N N . VAL A 1 188 ? -11.245 -1.629 7.002 1.00 98.88 188 VAL A N 1
ATOM 1376 C CA . VAL A 1 188 ? -10.227 -2.031 6.034 1.00 98.88 188 VAL A CA 1
ATOM 1377 C C . VAL A 1 188 ? -9.433 -0.810 5.589 1.00 98.88 188 VAL A C 1
ATOM 1379 O O . VAL A 1 188 ? -9.891 -0.017 4.764 1.00 98.88 188 VAL A O 1
ATOM 1382 N N . VAL A 1 189 ? -8.213 -0.665 6.098 1.00 98.88 189 VAL A N 1
ATOM 1383 C CA . VAL A 1 189 ? -7.269 0.351 5.626 1.00 98.88 189 VAL A CA 1
ATOM 1384 C C . VAL A 1 189 ? -6.606 -0.151 4.346 1.00 98.88 189 VAL A C 1
ATOM 1386 O O . VAL A 1 189 ? -5.815 -1.095 4.355 1.00 98.88 189 VAL A O 1
ATOM 1389 N N . VAL A 1 190 ? -6.902 0.499 3.224 1.00 98.88 190 VAL A N 1
ATOM 1390 C CA . VAL A 1 190 ? -6.270 0.240 1.929 1.00 98.88 190 VAL A CA 1
ATOM 1391 C C . VAL A 1 190 ? -5.081 1.180 1.777 1.00 98.88 190 VAL A C 1
ATOM 1393 O O . VAL A 1 190 ? -5.216 2.349 1.405 1.00 98.88 190 VAL A O 1
ATOM 1396 N N . LYS A 1 191 ? -3.888 0.655 2.061 1.00 98.50 191 LYS A N 1
ATOM 1397 C CA . LYS A 1 191 ? -2.626 1.377 1.917 1.00 98.50 191 LYS A CA 1
ATOM 1398 C C . LYS A 1 191 ? -2.223 1.386 0.449 1.00 98.50 191 LYS A C 1
ATOM 1400 O O . LYS A 1 191 ? -1.616 0.434 -0.047 1.00 98.50 191 LYS A O 1
ATOM 1405 N N . ILE A 1 192 ? -2.496 2.482 -0.245 1.00 98.31 192 ILE A N 1
ATOM 1406 C CA . ILE A 1 192 ? -2.077 2.673 -1.640 1.00 98.31 192 ILE A CA 1
ATOM 1407 C C . ILE A 1 192 ? -0.623 3.148 -1.713 1.00 98.31 192 ILE A C 1
ATOM 1409 O O . ILE A 1 192 ? -0.086 3.686 -0.750 1.00 98.31 192 ILE A O 1
ATOM 1413 N N . ASN A 1 193 ? 0.047 2.974 -2.851 1.00 95.69 193 ASN A N 1
ATOM 1414 C CA . ASN A 1 193 ? 1.205 3.791 -3.217 1.00 95.69 193 ASN A CA 1
ATOM 1415 C C . ASN A 1 193 ? 0.782 5.055 -3.982 1.00 95.69 193 ASN A C 1
ATOM 1417 O O . ASN A 1 193 ? 0.257 4.922 -5.085 1.00 95.69 193 ASN A O 1
ATOM 1421 N N . TYR A 1 194 ? 1.058 6.259 -3.465 1.00 95.94 194 TYR A N 1
ATOM 1422 C CA . TYR A 1 194 ? 0.591 7.488 -4.134 1.00 95.94 194 TYR A CA 1
ATOM 1423 C C . TYR A 1 194 ? 1.518 8.717 -4.069 1.00 95.94 194 TYR A C 1
ATOM 1425 O O . TYR A 1 194 ? 1.136 9.836 -4.410 1.00 95.94 194 TYR A O 1
ATOM 1433 N N . GLN A 1 195 ? 2.800 8.529 -3.734 1.00 93.56 195 GLN A N 1
ATOM 1434 C CA . GLN A 1 195 ? 3.783 9.622 -3.796 1.00 93.56 195 GLN A CA 1
ATOM 1435 C C . GLN A 1 195 ? 3.913 10.228 -5.209 1.00 93.56 195 GLN A C 1
ATOM 1437 O O . GLN A 1 195 ? 4.052 11.439 -5.343 1.00 93.56 195 GLN A O 1
ATOM 1442 N N . TRP A 1 196 ? 3.837 9.423 -6.270 1.00 94.62 196 TRP A N 1
ATOM 1443 C CA . TRP A 1 196 ? 4.077 9.866 -7.653 1.00 94.62 196 TRP A CA 1
ATOM 1444 C C . TRP A 1 196 ? 2.799 9.829 -8.490 1.00 94.62 196 TRP A C 1
ATOM 1446 O O . TRP A 1 196 ? 1.961 8.959 -8.268 1.00 94.62 196 TRP A O 1
ATOM 1456 N N . SER A 1 197 ? 2.658 10.771 -9.426 1.00 95.06 197 SER A N 1
ATOM 1457 C CA . SER A 1 197 ? 1.556 10.834 -10.394 1.00 95.06 197 SER A CA 1
ATOM 1458 C C . SER A 1 197 ? 1.714 9.787 -11.501 1.00 95.06 197 SER A C 1
ATOM 1460 O O . SER A 1 197 ? 2.693 9.025 -11.526 1.00 95.06 197 SER A O 1
ATOM 1462 N N . GLU A 1 198 ? 0.758 9.771 -12.433 1.00 97.19 198 GLU A N 1
ATOM 1463 C CA . GLU A 1 198 ? 0.758 8.902 -13.611 1.00 97.19 198 GLU A CA 1
ATOM 1464 C C . GLU A 1 198 ? 0.906 7.428 -13.188 1.00 97.19 198 GLU A C 1
ATOM 1466 O O . GLU A 1 198 ? 0.361 7.016 -12.167 1.00 97.19 198 GLU A O 1
ATOM 1471 N N . ARG A 1 199 ? 1.694 6.617 -13.906 1.00 97.06 199 ARG A N 1
ATOM 1472 C CA . ARG A 1 199 ? 1.934 5.193 -13.582 1.00 97.06 199 ARG A CA 1
ATOM 1473 C C . ARG A 1 199 ? 2.892 4.991 -12.402 1.00 97.06 199 ARG A C 1
ATOM 1475 O O . ARG A 1 199 ? 3.362 3.885 -12.149 1.00 97.06 199 ARG A O 1
ATOM 1482 N N . GLY A 1 200 ? 3.243 6.070 -11.703 1.00 95.19 200 GLY A N 1
ATOM 1483 C CA . GLY A 1 200 ? 3.995 6.036 -10.457 1.00 95.19 200 GLY A CA 1
ATOM 1484 C C . GLY A 1 200 ? 3.114 5.792 -9.230 1.00 95.19 200 GLY A C 1
ATOM 1485 O O . GLY A 1 200 ? 3.667 5.480 -8.176 1.00 95.19 200 GLY A O 1
ATOM 1486 N N . GLY A 1 201 ? 1.794 5.922 -9.337 1.00 95.94 201 GLY A N 1
ATOM 1487 C CA . GLY A 1 201 ? 0.841 5.589 -8.279 1.00 95.94 201 GLY A CA 1
ATOM 1488 C C . GLY A 1 201 ? 0.200 4.215 -8.470 1.00 95.94 201 GLY A C 1
ATOM 1489 O O . GLY A 1 201 ? 0.372 3.572 -9.504 1.00 95.94 201 GLY A O 1
ATOM 1490 N N . THR A 1 202 ? -0.554 3.784 -7.467 1.00 97.69 202 THR A N 1
ATOM 1491 C CA . THR A 1 202 ? -1.434 2.606 -7.531 1.00 97.69 202 THR A CA 1
ATOM 1492 C C . THR A 1 202 ? -2.504 2.825 -8.576 1.00 97.69 202 THR A C 1
ATOM 1494 O O . THR A 1 202 ? -3.034 3.933 -8.678 1.00 97.69 202 THR A O 1
ATOM 1497 N N . ASN A 1 203 ? -2.814 1.785 -9.341 1.00 97.88 203 ASN A N 1
ATOM 1498 C CA . ASN A 1 203 ? -3.846 1.863 -10.348 1.00 97.88 203 ASN A CA 1
ATOM 1499 C C . ASN A 1 203 ? -5.228 2.136 -9.723 1.00 97.88 203 ASN A C 1
ATOM 1501 O O . ASN A 1 203 ? -5.657 1.412 -8.824 1.00 97.88 203 ASN A O 1
ATOM 1505 N N . THR A 1 204 ? -5.911 3.195 -10.163 1.00 98.12 204 THR A N 1
ATOM 1506 C CA . THR A 1 204 ? -7.197 3.613 -9.583 1.00 98.12 204 THR A CA 1
ATOM 1507 C C . THR A 1 204 ? -8.374 2.774 -10.086 1.00 98.12 204 THR A C 1
ATOM 1509 O O . THR A 1 204 ? -9.305 2.553 -9.314 1.00 98.12 204 THR A O 1
ATOM 1512 N N . ASP A 1 205 ? -8.274 2.154 -11.271 1.00 97.94 205 ASP A N 1
ATOM 1513 C CA . ASP A 1 205 ? -9.236 1.132 -11.714 1.00 97.94 205 ASP A CA 1
ATOM 1514 C C . ASP A 1 205 ? -9.171 -0.097 -10.781 1.00 97.94 205 ASP A C 1
ATOM 1516 O O . ASP A 1 205 ? -10.196 -0.613 -10.335 1.00 97.94 205 ASP A O 1
ATOM 1520 N N . LEU A 1 206 ? -7.955 -0.530 -10.420 1.00 98.25 206 LEU A N 1
ATOM 1521 C CA . LEU A 1 206 ? -7.711 -1.588 -9.435 1.00 98.25 206 LEU A CA 1
ATOM 1522 C C . LEU A 1 206 ? -8.240 -1.207 -8.050 1.00 98.25 206 LEU A C 1
ATOM 1524 O O . LEU A 1 206 ? -8.889 -2.033 -7.409 1.00 98.25 206 LEU A O 1
ATOM 1528 N N . LEU A 1 207 ? -7.969 0.019 -7.588 1.00 98.69 207 LEU A N 1
ATOM 1529 C CA . LEU A 1 207 ? -8.494 0.518 -6.316 1.00 98.69 207 LEU A CA 1
ATOM 1530 C C . LEU A 1 207 ? -10.024 0.456 -6.301 1.00 98.69 207 LEU A C 1
ATOM 1532 O O . LEU A 1 207 ? -10.592 -0.087 -5.358 1.00 98.69 207 LEU A O 1
ATOM 1536 N N . SER A 1 208 ? -10.678 0.944 -7.358 1.00 98.62 208 SER A N 1
ATOM 1537 C CA . SER A 1 208 ? -12.135 0.899 -7.504 1.00 98.62 208 SER A CA 1
ATOM 1538 C C . SER A 1 208 ? -12.662 -0.538 -7.443 1.00 98.62 208 SER A C 1
ATOM 1540 O O . SER A 1 208 ? -13.539 -0.843 -6.634 1.00 98.62 208 SER A O 1
ATOM 1542 N N . GLY A 1 209 ? -12.043 -1.461 -8.189 1.00 98.50 209 GLY A N 1
ATOM 1543 C CA . GLY A 1 209 ? -12.408 -2.878 -8.167 1.00 98.50 209 GLY A CA 1
ATOM 1544 C C . GLY A 1 209 ? -12.220 -3.552 -6.804 1.00 98.50 209 GLY A C 1
ATOM 1545 O O . GLY A 1 209 ? -13.050 -4.370 -6.407 1.00 98.50 209 GLY A O 1
ATOM 1546 N N . LEU A 1 210 ? -11.163 -3.201 -6.068 1.00 98.81 210 LEU A N 1
ATOM 1547 C CA . LEU A 1 210 ? -10.931 -3.701 -4.711 1.00 98.81 210 LEU A CA 1
ATOM 1548 C C . LEU A 1 210 ? -11.970 -3.150 -3.726 1.00 98.81 210 LEU A C 1
ATOM 1550 O O . LEU A 1 210 ? -12.540 -3.924 -2.959 1.00 98.81 210 LEU A O 1
ATOM 1554 N N . VAL A 1 211 ? -12.251 -1.843 -3.769 1.00 98.88 211 VAL A N 1
ATOM 1555 C CA . VAL A 1 211 ? -13.292 -1.222 -2.936 1.00 98.88 211 VAL A CA 1
ATOM 1556 C C . VAL A 1 211 ? -14.641 -1.872 -3.231 1.00 98.88 211 VAL A C 1
ATOM 1558 O O . VAL A 1 211 ? -15.301 -2.313 -2.293 1.00 98.88 211 VAL A O 1
ATOM 1561 N N . ARG A 1 212 ? -15.009 -2.041 -4.513 1.00 98.75 212 ARG A N 1
ATOM 1562 C CA . ARG A 1 212 ? -16.223 -2.761 -4.933 1.00 98.75 212 ARG A CA 1
ATOM 1563 C C . ARG A 1 212 ? -16.292 -4.152 -4.320 1.00 98.75 212 ARG A C 1
ATOM 1565 O O . ARG A 1 212 ? -17.332 -4.512 -3.777 1.00 98.75 212 ARG A O 1
ATOM 1572 N N . ALA A 1 213 ? -15.203 -4.919 -4.396 1.00 98.62 213 ALA A N 1
ATOM 1573 C CA . ALA A 1 213 ? -15.148 -6.265 -3.841 1.00 98.62 213 ALA A CA 1
ATOM 1574 C C . ALA A 1 213 ? -15.375 -6.266 -2.323 1.00 98.62 213 ALA A C 1
ATOM 1576 O O . ALA A 1 213 ? -16.123 -7.112 -1.840 1.00 98.62 213 ALA A O 1
ATOM 1577 N N . ILE A 1 214 ? -14.785 -5.326 -1.579 1.00 98.81 214 ILE A N 1
ATOM 1578 C CA . ILE A 1 214 ? -14.973 -5.223 -0.123 1.00 98.81 214 ILE A CA 1
ATOM 1579 C C . ILE A 1 214 ? -16.424 -4.862 0.214 1.00 98.81 214 ILE A C 1
ATOM 1581 O O . ILE A 1 214 ? -17.057 -5.557 1.003 1.00 98.81 214 ILE A O 1
ATOM 1585 N N . VAL A 1 215 ? -16.987 -3.827 -0.418 1.00 98.56 215 VAL A N 1
ATOM 1586 C CA . VAL A 1 215 ? -18.361 -3.381 -0.115 1.00 98.56 215 VAL A CA 1
ATOM 1587 C C . VAL A 1 215 ? -19.428 -4.394 -0.560 1.00 98.56 215 VAL A C 1
ATOM 1589 O O . VAL A 1 215 ? -20.530 -4.403 -0.018 1.00 98.56 215 VAL A O 1
ATOM 1592 N N . ASP A 1 216 ? -19.098 -5.278 -1.509 1.00 98.00 216 ASP A N 1
ATOM 1593 C CA . ASP A 1 216 ? -19.903 -6.438 -1.922 1.00 98.00 216 ASP A CA 1
ATOM 1594 C C . ASP A 1 216 ? -19.777 -7.654 -0.996 1.00 98.00 216 ASP A C 1
ATOM 1596 O O . ASP A 1 216 ? -20.177 -8.754 -1.390 1.00 98.00 216 ASP A O 1
ATOM 1600 N N . HIS A 1 217 ? -19.226 -7.494 0.214 1.00 98.69 217 HIS A N 1
ATOM 1601 C CA . HIS A 1 217 ? -19.112 -8.587 1.176 1.00 98.69 217 HIS A CA 1
ATOM 1602 C C . HIS A 1 217 ? -20.421 -9.406 1.226 1.00 98.69 217 HIS A C 1
ATOM 1604 O O . HIS A 1 217 ? -21.496 -8.824 1.399 1.00 98.69 217 HIS A O 1
ATOM 1610 N N . PRO A 1 218 ? -20.376 -10.745 1.078 1.00 98.25 218 PRO A N 1
ATOM 1611 C CA . PRO A 1 218 ? -21.573 -11.572 0.884 1.00 98.25 218 PRO A CA 1
ATOM 1612 C C . PRO A 1 218 ? -22.550 -11.537 2.066 1.00 98.25 218 PRO A C 1
ATOM 1614 O O . PRO A 1 218 ? -23.747 -11.745 1.878 1.00 98.25 218 PRO A O 1
ATOM 1617 N N . ASP A 1 219 ? -22.046 -11.240 3.264 1.00 98.31 219 ASP A N 1
ATOM 1618 C CA . ASP A 1 219 ? -22.858 -11.065 4.476 1.00 98.31 219 ASP A CA 1
ATOM 1619 C C . ASP A 1 219 ? -23.398 -9.628 4.658 1.00 98.31 219 ASP A C 1
ATOM 1621 O O . ASP A 1 219 ? -24.085 -9.347 5.637 1.00 98.31 219 ASP A O 1
ATOM 1625 N N . GLY A 1 220 ? -23.119 -8.730 3.706 1.00 98.00 220 GLY A N 1
ATOM 1626 C CA . GLY A 1 220 ? -23.422 -7.300 3.761 1.00 98.00 220 GLY A CA 1
ATOM 1627 C C . GLY A 1 220 ? -22.354 -6.521 4.528 1.00 98.00 220 GLY A C 1
ATOM 1628 O O . GLY A 1 220 ? -22.244 -6.657 5.741 1.00 98.00 220 GLY A O 1
ATOM 1629 N N . PHE A 1 221 ? -21.573 -5.694 3.829 1.00 98.50 221 PHE A N 1
ATOM 1630 C CA . PHE A 1 221 ? -20.528 -4.889 4.461 1.00 98.50 221 PHE A CA 1
ATOM 1631 C C . PHE A 1 221 ? -21.134 -3.732 5.271 1.00 98.50 221 PHE A C 1
ATOM 1633 O O . PHE A 1 221 ? -21.896 -2.921 4.744 1.00 98.50 221 PHE A O 1
ATOM 1640 N N . VAL A 1 222 ? -20.789 -3.663 6.554 1.00 97.88 222 VAL A N 1
ATOM 1641 C CA . VAL A 1 222 ? -21.205 -2.629 7.518 1.00 97.88 222 VAL A CA 1
ATOM 1642 C C . VAL A 1 222 ? -20.015 -1.948 8.201 1.00 97.88 222 VAL A C 1
ATOM 1644 O O . VAL A 1 222 ? -20.212 -1.082 9.052 1.00 97.88 222 VAL A O 1
ATOM 1647 N N . GLY A 1 223 ? -18.795 -2.363 7.855 1.00 98.06 223 GLY A N 1
ATOM 1648 C CA . GLY A 1 223 ? -17.547 -1.757 8.297 1.00 98.06 223 GLY A CA 1
ATOM 1649 C C . GLY A 1 223 ? -17.229 -0.439 7.586 1.00 98.06 223 GLY A C 1
ATOM 1650 O O . GLY A 1 223 ? -18.127 0.288 7.166 1.00 98.06 223 GLY A O 1
ATOM 1651 N N . GLU A 1 224 ? -15.943 -0.126 7.438 1.00 98.69 224 GLU A N 1
ATOM 1652 C CA . GLU A 1 224 ? -15.468 1.063 6.715 1.00 98.69 224 GLU A CA 1
ATOM 1653 C C . GLU A 1 224 ? -14.271 0.701 5.831 1.00 98.69 224 GLU A C 1
ATOM 1655 O O . GLU A 1 224 ? -13.398 -0.051 6.251 1.00 98.69 224 GLU A O 1
ATOM 1660 N N . VAL A 1 225 ? -14.193 1.252 4.619 1.00 98.88 225 VAL A N 1
ATOM 1661 C CA . VAL A 1 225 ? -12.977 1.192 3.795 1.00 98.88 225 VAL A CA 1
ATOM 1662 C C . VAL A 1 225 ? -12.264 2.538 3.859 1.00 98.88 225 VAL A C 1
ATOM 1664 O O . VAL A 1 225 ? -12.846 3.557 3.501 1.00 98.88 225 VAL A O 1
ATOM 1667 N N . VAL A 1 226 ? -10.997 2.546 4.271 1.00 98.75 226 VAL A N 1
ATOM 1668 C CA . VAL A 1 226 ? -10.195 3.767 4.427 1.00 98.75 226 VAL A CA 1
ATOM 1669 C C . VAL A 1 226 ? -9.012 3.737 3.467 1.00 98.75 226 VAL A C 1
ATOM 1671 O O . VAL A 1 226 ? -8.060 2.985 3.663 1.00 98.75 226 VAL A O 1
ATOM 1674 N N . VAL A 1 227 ? -9.032 4.567 2.429 1.00 98.69 227 VAL A N 1
ATOM 1675 C CA . VAL A 1 227 ? -7.901 4.716 1.503 1.00 98.69 227 VAL A CA 1
ATOM 1676 C C . VAL A 1 227 ? -6.855 5.640 2.124 1.00 98.69 227 VAL A C 1
ATOM 1678 O O . VAL A 1 227 ? -7.135 6.809 2.379 1.00 98.69 227 VAL A O 1
ATOM 1681 N N . ALA A 1 228 ? -5.642 5.146 2.369 1.00 97.88 228 ALA A N 1
ATOM 1682 C CA . ALA A 1 228 ? -4.643 5.910 3.115 1.00 97.88 228 ALA A CA 1
ATOM 1683 C C . ALA A 1 228 ? -3.225 5.814 2.540 1.00 97.88 228 ALA A C 1
ATOM 1685 O O . ALA A 1 228 ? -2.815 4.793 1.980 1.00 97.88 228 ALA A O 1
ATOM 1686 N N . GLU A 1 229 ? -2.466 6.904 2.674 1.00 97.19 229 GLU A N 1
ATOM 1687 C CA . GLU A 1 229 ? -1.067 7.013 2.249 1.00 97.19 229 GLU A CA 1
ATOM 1688 C C . GLU A 1 229 ? -0.399 8.255 2.860 1.00 97.19 229 GLU A C 1
ATOM 1690 O O . GLU A 1 229 ? -1.038 9.278 3.101 1.00 97.19 229 GLU A O 1
ATOM 1695 N N . ASN A 1 230 ? 0.923 8.186 3.034 1.00 96.06 230 ASN A N 1
ATOM 1696 C CA . ASN A 1 230 ? 1.798 9.342 3.199 1.00 96.06 230 ASN A CA 1
ATOM 1697 C C . ASN A 1 230 ? 2.533 9.615 1.874 1.00 96.06 230 ASN A C 1
ATOM 1699 O O . ASN A 1 230 ? 3.555 9.001 1.554 1.00 96.06 230 ASN A O 1
ATOM 1703 N N . ALA A 1 231 ? 2.044 10.584 1.100 1.00 93.50 231 ALA A N 1
ATOM 1704 C CA . ALA A 1 231 ? 2.611 11.010 -0.182 1.00 93.50 231 ALA A CA 1
ATOM 1705 C C . ALA A 1 231 ? 3.895 11.857 -0.036 1.00 93.50 231 ALA A C 1
ATOM 1707 O O . ALA A 1 231 ? 4.476 12.327 -1.020 1.00 93.50 231 ALA A O 1
ATOM 1708 N N . GLN A 1 232 ? 4.391 12.023 1.190 1.00 89.94 232 GLN A N 1
ATOM 1709 C CA . GLN A 1 232 ? 5.628 12.712 1.523 1.00 89.94 232 GLN A CA 1
ATOM 1710 C C . GLN A 1 232 ? 5.697 14.142 0.948 1.00 89.94 232 GLN A C 1
ATOM 1712 O O . GLN A 1 232 ? 4.809 14.966 1.135 1.00 89.94 232 GLN A O 1
ATOM 1717 N N . PHE A 1 233 ? 6.805 14.513 0.306 1.00 89.56 233 PHE A N 1
ATOM 1718 C CA . PHE A 1 233 ? 6.993 15.847 -0.272 1.00 89.56 233 PHE A CA 1
ATOM 1719 C C . PHE A 1 233 ? 6.117 16.108 -1.506 1.00 89.56 233 PHE A C 1
ATOM 1721 O O . PHE A 1 233 ? 6.076 17.237 -1.979 1.00 89.56 233 PHE A O 1
ATOM 1728 N N . ALA A 1 234 ? 5.451 15.084 -2.037 1.00 89.88 234 ALA A N 1
ATOM 1729 C CA . ALA A 1 234 ? 4.603 15.177 -3.216 1.00 89.88 234 ALA A CA 1
ATOM 1730 C C . ALA A 1 234 ? 3.113 15.160 -2.837 1.00 89.88 234 ALA A C 1
ATOM 1732 O O . ALA A 1 234 ? 2.287 14.698 -3.613 1.00 89.88 234 ALA A O 1
ATOM 1733 N N . ALA A 1 235 ? 2.767 15.632 -1.640 1.00 88.31 235 ALA A N 1
ATOM 1734 C CA . ALA A 1 235 ? 1.384 15.738 -1.187 1.00 88.31 235 ALA A CA 1
ATOM 1735 C C . ALA A 1 235 ? 0.499 16.464 -2.211 1.00 88.31 235 ALA A C 1
ATOM 1737 O O . ALA A 1 235 ? 0.935 17.411 -2.868 1.00 88.31 235 ALA A O 1
ATOM 1738 N N . THR A 1 236 ? -0.749 16.031 -2.305 1.00 89.06 236 THR A N 1
ATOM 1739 C CA . THR A 1 236 ? -1.822 16.724 -3.015 1.00 89.06 236 THR A CA 1
ATOM 1740 C C . THR A 1 236 ? -3.062 16.608 -2.147 1.00 89.06 236 THR A C 1
ATOM 1742 O O . THR A 1 236 ? -3.238 15.592 -1.472 1.00 89.06 236 THR A O 1
ATOM 1745 N N . GLU A 1 237 ? -3.887 17.644 -2.123 1.00 88.31 237 GLU A N 1
ATOM 1746 C CA . GLU A 1 237 ? -5.076 17.654 -1.279 1.00 88.31 237 GLU A CA 1
ATOM 1747 C C . GLU A 1 237 ? -5.977 16.462 -1.630 1.00 88.31 237 GLU A C 1
ATOM 1749 O O . GLU A 1 237 ? -6.260 16.221 -2.801 1.00 88.31 237 GLU A O 1
ATOM 1754 N N . ASN A 1 238 ? -6.370 15.678 -0.621 1.00 87.44 238 ASN A N 1
ATOM 1755 C CA . ASN A 1 238 ? -7.265 14.521 -0.754 1.00 87.44 238 ASN A CA 1
ATOM 1756 C C . ASN A 1 238 ? -6.842 13.449 -1.769 1.00 87.44 238 ASN A C 1
ATOM 1758 O O . ASN A 1 238 ? -7.676 12.657 -2.188 1.00 87.44 238 ASN A O 1
ATOM 1762 N N . PHE A 1 239 ? -5.566 13.393 -2.164 1.00 95.56 239 PHE A N 1
ATOM 1763 C CA . PHE A 1 239 ? -5.101 12.534 -3.262 1.00 95.56 239 PHE A CA 1
ATOM 1764 C C . PHE A 1 239 ? -5.670 12.900 -4.644 1.00 95.56 239 PHE A C 1
ATOM 1766 O O . PHE A 1 239 ? -5.469 12.155 -5.604 1.00 95.56 239 PHE A O 1
ATOM 1773 N N . ASP A 1 240 ? -6.289 14.069 -4.781 1.00 95.62 240 ASP A N 1
ATOM 1774 C CA . ASP A 1 240 ? -6.847 14.553 -6.034 1.00 95.62 240 ASP A CA 1
ATOM 1775 C C . ASP A 1 240 ? -5.727 15.093 -6.938 1.00 95.62 240 ASP A C 1
ATOM 1777 O O . ASP A 1 240 ? -5.012 16.046 -6.605 1.00 95.62 240 ASP A O 1
ATOM 1781 N N . ARG A 1 241 ? -5.501 14.419 -8.065 1.00 94.38 241 ARG A N 1
ATOM 1782 C CA . ARG A 1 241 ? -4.536 14.814 -9.097 1.00 94.38 241 ARG A CA 1
ATOM 1783 C C . ARG A 1 241 ? -5.202 14.679 -10.456 1.00 94.38 241 ARG A C 1
ATOM 1785 O O . ARG A 1 241 ? -5.976 13.752 -10.646 1.00 94.38 241 ARG A O 1
ATOM 1792 N N . PRO A 1 242 ? -4.807 15.493 -11.447 1.00 95.06 242 PRO A N 1
ATOM 1793 C CA . PRO A 1 242 ? -5.340 15.379 -12.803 1.00 95.06 242 PRO A CA 1
ATOM 1794 C C . PRO A 1 242 ? -4.760 14.204 -13.613 1.00 95.06 242 PRO A C 1
ATOM 1796 O O . PRO A 1 242 ? -5.238 13.930 -14.711 1.00 95.06 242 PRO A O 1
ATOM 1799 N N . GLU A 1 243 ? -3.686 13.567 -13.134 1.00 96.75 243 GLU A N 1
ATOM 1800 C CA . GLU A 1 243 ? -2.891 12.594 -13.890 1.00 96.75 243 GLU A CA 1
ATOM 1801 C C . GLU A 1 243 ? -2.591 11.354 -13.038 1.00 96.75 243 GLU A C 1
ATOM 1803 O O . GLU A 1 243 ? -1.677 11.353 -12.204 1.00 96.75 243 GLU A O 1
ATOM 1808 N N . ASN A 1 244 ? -3.341 10.281 -13.285 1.00 97.62 244 ASN A N 1
ATOM 1809 C CA . ASN A 1 244 ? -3.383 9.091 -12.443 1.00 97.62 244 ASN A CA 1
ATOM 1810 C C . ASN A 1 244 ? -3.103 7.793 -13.202 1.00 97.62 244 ASN A C 1
ATOM 1812 O O . ASN A 1 244 ? -3.157 7.705 -14.432 1.00 97.62 244 ASN A O 1
ATOM 1816 N N . ASN A 1 245 ? -2.822 6.736 -12.443 1.00 97.19 245 ASN A N 1
ATOM 1817 C CA . ASN A 1 245 ? -2.683 5.395 -12.988 1.00 97.19 245 ASN A CA 1
ATOM 1818 C C . ASN A 1 245 ? -4.067 4.767 -13.254 1.00 97.19 245 ASN A C 1
ATOM 1820 O O . ASN A 1 245 ? -4.457 3.838 -12.573 1.00 97.19 245 ASN A O 1
ATOM 1824 N N . ALA A 1 246 ? -4.797 5.209 -14.272 1.00 96.12 246 ALA A N 1
ATOM 1825 C CA . ALA A 1 246 ? -6.035 4.547 -14.718 1.00 96.12 246 ALA A CA 1
ATOM 1826 C C . ALA A 1 246 ? -6.150 4.528 -16.246 1.00 96.12 246 ALA A C 1
ATOM 1828 O O . ALA A 1 246 ? -5.282 5.079 -16.939 1.00 96.12 246 ALA A O 1
ATOM 1829 N N . GLN A 1 247 ? -7.156 3.846 -16.796 1.00 94.75 247 GLN A N 1
ATOM 1830 C CA . GLN A 1 247 ? -7.534 4.050 -18.199 1.00 94.75 247 GLN A CA 1
ATOM 1831 C C . GLN A 1 247 ? -8.062 5.470 -18.404 1.00 94.75 247 GLN A C 1
ATOM 1833 O O . GLN A 1 247 ? -7.577 6.179 -19.288 1.00 94.75 247 GLN A O 1
ATOM 1838 N N . ASP A 1 248 ? -8.981 5.911 -17.542 1.00 95.94 248 ASP A N 1
ATOM 1839 C CA . ASP A 1 248 ? -9.295 7.329 -17.401 1.00 95.94 248 ASP A CA 1
ATOM 1840 C C . ASP A 1 248 ? -8.255 7.982 -16.494 1.00 95.94 248 ASP A C 1
ATOM 1842 O O . ASP A 1 248 ? -8.320 7.912 -15.269 1.00 95.94 248 ASP A O 1
ATOM 1846 N N . ILE A 1 249 ? -7.271 8.630 -17.110 1.00 96.88 249 ILE A N 1
ATOM 1847 C CA . ILE A 1 249 ? -6.168 9.260 -16.383 1.00 96.88 249 ILE A CA 1
ATOM 1848 C C . ILE A 1 249 ? -6.610 10.385 -15.439 1.00 96.88 249 ILE A C 1
ATOM 1850 O O . ILE A 1 249 ? -5.811 10.783 -14.595 1.00 96.88 249 ILE A O 1
ATOM 1854 N N . SER A 1 250 ? -7.840 10.892 -15.569 1.00 97.25 250 SER A N 1
ATOM 1855 C CA . SER A 1 250 ? -8.379 11.902 -14.658 1.00 97.25 250 SER A CA 1
ATOM 1856 C C . SER A 1 250 ? -8.904 11.315 -13.347 1.00 97.25 250 SER A C 1
ATOM 1858 O O . SER A 1 250 ? -8.985 12.050 -12.375 1.00 97.25 250 SER A O 1
ATOM 1860 N N . GLN A 1 251 ? -9.154 10.000 -13.272 1.00 97.62 251 GLN A N 1
ATOM 1861 C CA . GLN A 1 251 ? -9.663 9.347 -12.064 1.00 97.62 251 GLN A CA 1
ATOM 1862 C C . GLN A 1 251 ? -8.577 9.202 -10.990 1.00 97.62 251 GLN A C 1
ATOM 1864 O O . GLN A 1 251 ? -7.667 8.372 -11.102 1.00 97.62 251 GLN A O 1
ATOM 1869 N N . SER A 1 252 ? -8.706 9.970 -9.918 1.00 98.25 252 SER A N 1
ATOM 1870 C CA . SER A 1 252 ? -7.860 9.921 -8.728 1.00 98.25 252 SER A CA 1
ATOM 1871 C C . SER A 1 252 ? -8.424 8.972 -7.652 1.00 98.25 252 SER A C 1
ATOM 1873 O O . SER A 1 252 ? -9.580 8.550 -7.729 1.00 98.25 252 SER A O 1
ATOM 1875 N N . PRO A 1 253 ? -7.653 8.629 -6.600 1.00 98.31 253 PRO A N 1
ATOM 1876 C CA . PRO A 1 253 ? -8.191 7.949 -5.425 1.00 98.31 253 PRO A CA 1
ATOM 1877 C C . PRO A 1 253 ? -9.321 8.736 -4.752 1.00 98.31 253 PRO A C 1
ATOM 1879 O O . PRO A 1 253 ? -10.228 8.116 -4.204 1.00 98.31 253 PRO A O 1
ATOM 1882 N N . HIS A 1 254 ? -9.290 10.074 -4.824 1.00 97.88 254 HIS A N 1
ATOM 1883 C CA . HIS A 1 254 ? -10.377 10.914 -4.327 1.00 97.88 254 HIS A CA 1
ATOM 1884 C C . HIS A 1 254 ? -11.687 10.608 -5.055 1.00 97.88 254 HIS A C 1
ATOM 1886 O O . HIS A 1 254 ? -12.699 10.355 -4.407 1.00 97.88 254 HIS A O 1
ATOM 1892 N N . ASP A 1 255 ? -11.647 10.564 -6.389 1.00 98.38 255 ASP A N 1
ATOM 1893 C CA . ASP A 1 255 ? -12.827 10.304 -7.218 1.00 98.38 255 ASP A CA 1
ATOM 1894 C C . ASP A 1 255 ? -13.414 8.920 -6.939 1.00 98.38 255 ASP A C 1
ATOM 1896 O O . ASP A 1 255 ? -14.631 8.775 -6.853 1.00 98.38 255 ASP A O 1
ATOM 1900 N N . VAL A 1 256 ? -12.561 7.908 -6.732 1.00 98.56 256 VAL A N 1
ATOM 1901 C CA . VAL A 1 256 ? -13.012 6.567 -6.328 1.00 98.56 256 VAL A CA 1
ATOM 1902 C C . VAL A 1 256 ? -13.753 6.636 -4.991 1.00 98.56 256 VAL A C 1
ATOM 1904 O O . VAL A 1 256 ? -14.859 6.115 -4.874 1.00 98.56 256 VAL A O 1
ATOM 1907 N N . VAL A 1 257 ? -13.179 7.297 -3.985 1.00 98.44 257 VAL A N 1
ATOM 1908 C CA . VAL A 1 257 ? -13.800 7.423 -2.657 1.00 98.44 257 VAL A CA 1
ATOM 1909 C C . VAL A 1 257 ? -15.138 8.158 -2.741 1.00 98.44 257 VAL A C 1
ATOM 1911 O O . VAL A 1 257 ? -16.135 7.646 -2.233 1.00 98.44 257 VAL A O 1
ATOM 1914 N N . VAL A 1 258 ? -15.184 9.310 -3.417 1.00 98.06 258 VAL A N 1
ATOM 1915 C CA . VAL A 1 258 ? -16.410 10.107 -3.591 1.00 98.06 258 VAL A CA 1
ATOM 1916 C C . VAL A 1 258 ? -17.483 9.307 -4.324 1.00 98.06 258 VAL A C 1
ATOM 1918 O O . VAL A 1 258 ? -18.624 9.266 -3.870 1.00 98.06 258 VAL A O 1
ATOM 1921 N N . HIS A 1 259 ? -17.123 8.599 -5.3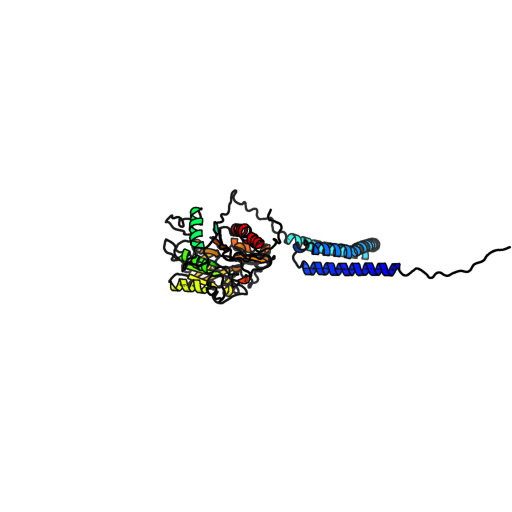95 1.00 98.19 259 HIS A N 1
ATOM 1922 C CA . HIS A 1 259 ? -18.054 7.750 -6.138 1.00 98.19 259 HIS A CA 1
ATOM 1923 C C . HIS A 1 259 ? -18.721 6.699 -5.239 1.00 98.19 259 HIS A C 1
ATOM 1925 O O . HIS A 1 259 ? -19.943 6.557 -5.233 1.00 98.19 259 HIS A O 1
ATOM 1931 N N . PHE A 1 260 ? -17.951 5.995 -4.405 1.00 98.44 260 PHE A N 1
ATOM 1932 C CA . PHE A 1 260 ? -18.526 5.013 -3.480 1.00 98.44 260 PHE A CA 1
ATOM 1933 C C . PHE A 1 260 ? -19.348 5.650 -2.351 1.00 98.44 260 PHE A C 1
ATOM 1935 O O . PHE A 1 260 ? -20.365 5.078 -1.948 1.00 98.44 260 PHE A O 1
ATOM 1942 N N . GLN A 1 261 ? -18.973 6.840 -1.877 1.00 97.81 261 GLN A N 1
ATOM 1943 C CA . GLN A 1 261 ? -19.789 7.608 -0.931 1.00 97.81 261 GLN A CA 1
ATOM 1944 C C . GLN A 1 261 ? -21.143 8.004 -1.539 1.00 97.81 261 GLN A C 1
ATOM 1946 O O . GLN A 1 261 ? -22.170 7.897 -0.868 1.00 97.81 261 GLN A O 1
ATOM 1951 N N . GLU A 1 262 ? -21.178 8.402 -2.814 1.00 98.00 262 GLU A N 1
ATOM 1952 C CA . GLU A 1 262 ? -22.415 8.720 -3.543 1.00 98.00 262 GLU A CA 1
ATOM 1953 C C . GLU A 1 262 ? -23.326 7.494 -3.718 1.00 98.00 262 GLU A C 1
ATOM 1955 O O . GLU A 1 262 ? -24.553 7.622 -3.712 1.00 98.00 262 GLU A O 1
ATOM 1960 N N . LEU A 1 263 ? -22.743 6.293 -3.790 1.00 97.31 263 LEU A N 1
ATOM 1961 C CA . LEU A 1 263 ? -23.470 5.019 -3.742 1.00 97.31 263 LEU A CA 1
ATOM 1962 C C . LEU A 1 263 ? -23.948 4.636 -2.327 1.00 97.31 263 LEU A C 1
ATOM 1964 O O . LEU A 1 263 ? -24.626 3.619 -2.164 1.00 97.31 263 LEU A O 1
ATOM 1968 N N . GLY A 1 264 ? -23.618 5.434 -1.309 1.00 96.94 264 GLY A N 1
ATOM 1969 C CA . GLY A 1 264 ? -23.965 5.196 0.092 1.00 96.94 264 GLY A CA 1
ATOM 1970 C C . GLY A 1 264 ? -23.062 4.186 0.802 1.00 96.94 264 GLY A C 1
ATOM 1971 O O . GLY A 1 264 ? -23.432 3.705 1.873 1.00 96.94 264 GLY A O 1
ATOM 1972 N N . ALA A 1 265 ? -21.909 3.837 0.224 1.00 97.44 265 ALA A N 1
ATOM 1973 C CA . ALA A 1 265 ? -20.955 2.935 0.856 1.00 97.44 265 ALA A CA 1
ATOM 1974 C C . ALA A 1 265 ? -20.085 3.676 1.896 1.00 97.44 265 ALA A C 1
ATOM 1976 O O . ALA A 1 265 ? -19.732 4.841 1.688 1.00 97.44 265 ALA A O 1
ATOM 1977 N N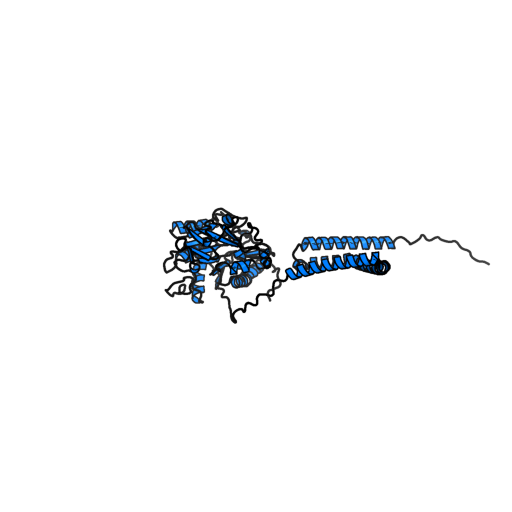 . PRO A 1 266 ? -19.702 3.013 3.004 1.00 96.25 266 PRO A N 1
ATOM 1978 C CA . PRO A 1 266 ? -18.865 3.597 4.050 1.00 96.25 266 PRO A CA 1
ATOM 1979 C C . PRO A 1 266 ? -17.392 3.596 3.620 1.00 96.25 266 PRO A C 1
ATOM 1981 O O . PRO A 1 266 ? -16.597 2.758 4.041 1.00 96.25 266 PRO A O 1
ATOM 1984 N N . VAL A 1 267 ? -17.040 4.517 2.725 1.00 97.94 267 VAL A N 1
ATOM 1985 C CA . VAL A 1 267 ? -15.679 4.673 2.200 1.00 97.94 267 VAL A CA 1
ATOM 1986 C C . VAL A 1 267 ? -15.162 6.062 2.548 1.00 97.94 267 VAL A C 1
ATOM 1988 O O . VAL A 1 267 ? -15.877 7.053 2.404 1.00 97.94 267 VAL A O 1
ATOM 1991 N N . SER A 1 268 ? -13.921 6.153 3.003 1.00 97.00 268 SER A N 1
ATOM 1992 C CA . SER A 1 268 ? -13.235 7.409 3.289 1.00 97.00 268 SER A CA 1
ATOM 1993 C C . SER A 1 268 ? -11.787 7.354 2.804 1.00 97.00 268 SER A C 1
ATOM 1995 O O . SER A 1 268 ? -11.284 6.308 2.386 1.00 97.00 268 SER A O 1
ATOM 1997 N N . HIS A 1 269 ? -11.101 8.494 2.843 1.00 96.38 269 HIS A N 1
ATOM 1998 C CA . HIS A 1 269 ? -9.651 8.543 2.708 1.00 96.38 269 HIS A CA 1
ATOM 1999 C C . HIS A 1 269 ? -9.026 9.318 3.860 1.00 96.38 269 HIS A C 1
ATOM 2001 O O . HIS A 1 269 ? -9.630 10.236 4.415 1.00 96.38 269 HIS A O 1
ATOM 2007 N N . THR A 1 270 ? -7.785 8.976 4.190 1.00 96.44 270 THR A N 1
ATOM 2008 C CA . THR A 1 270 ? -6.983 9.700 5.178 1.00 96.44 270 THR A CA 1
ATOM 2009 C C . THR A 1 270 ? -5.610 10.007 4.598 1.00 96.44 270 THR A C 1
ATOM 2011 O O . THR A 1 270 ? -4.813 9.107 4.327 1.00 96.44 270 THR A O 1
ATOM 2014 N N . ASP A 1 271 ? -5.317 11.298 4.429 1.00 95.50 271 ASP A N 1
ATOM 2015 C CA . ASP A 1 271 ? -4.004 11.761 3.987 1.00 95.50 271 ASP A CA 1
ATOM 2016 C C . ASP A 1 271 ? -3.041 11.880 5.171 1.00 95.50 271 ASP A C 1
ATOM 2018 O O . ASP A 1 271 ? -2.933 12.917 5.833 1.00 95.50 271 ASP A O 1
ATOM 2022 N N . TRP A 1 272 ? -2.278 10.815 5.419 1.00 96.94 272 TRP A N 1
ATOM 2023 C CA . TRP A 1 272 ? -1.262 10.802 6.471 1.00 96.94 272 TRP A CA 1
ATOM 2024 C C . TRP A 1 272 ? -0.141 11.818 6.227 1.00 96.94 272 TRP A C 1
ATOM 2026 O O . TRP A 1 272 ? 0.626 12.122 7.142 1.00 96.94 272 TRP A O 1
ATOM 2036 N N . THR A 1 273 ? -0.035 12.380 5.021 1.00 95.06 273 THR A N 1
ATOM 2037 C CA . THR A 1 273 ? 0.923 13.448 4.717 1.00 95.06 273 THR A CA 1
ATOM 2038 C C . THR A 1 273 ? 0.641 14.723 5.502 1.00 95.06 273 THR A C 1
ATOM 2040 O O . THR A 1 273 ? 1.584 15.474 5.777 1.00 95.06 273 THR A O 1
ATOM 2043 N N . LEU A 1 274 ? -0.624 14.954 5.868 1.00 94.06 274 LEU A N 1
ATOM 2044 C CA . LEU A 1 274 ? -1.057 16.080 6.697 1.00 94.06 274 LEU A CA 1
ATOM 2045 C C . LEU A 1 274 ? -0.735 15.847 8.180 1.00 94.06 274 LEU A C 1
ATOM 2047 O O . LEU A 1 274 ? -0.420 16.795 8.891 1.00 94.06 274 LEU A O 1
ATOM 2051 N N . LEU A 1 275 ? -0.736 14.584 8.613 1.00 95.19 275 LEU A N 1
ATOM 2052 C CA . LEU A 1 275 ? -0.527 14.179 10.008 1.00 95.19 275 LEU A CA 1
ATOM 2053 C C . LEU A 1 275 ? 0.953 14.013 10.378 1.00 95.19 275 LEU A C 1
ATOM 2055 O O . LEU A 1 275 ? 1.339 14.128 11.535 1.00 95.19 275 LEU A O 1
ATOM 2059 N N . ARG A 1 276 ? 1.818 13.749 9.391 1.00 94.69 276 ARG A N 1
ATOM 2060 C CA . ARG A 1 276 ? 3.214 13.308 9.597 1.00 94.69 276 ARG A CA 1
ATOM 2061 C C . ARG A 1 276 ? 4.127 14.279 10.357 1.00 94.69 276 ARG A C 1
ATOM 2063 O O . ARG A 1 276 ? 5.266 13.915 10.639 1.00 94.69 276 ARG A O 1
ATOM 2070 N N . GLY A 1 277 ? 3.694 15.518 10.579 1.00 96.75 277 GLY A N 1
ATOM 2071 C CA . GLY A 1 277 ? 4.427 16.537 11.336 1.00 96.75 277 GLY A CA 1
ATOM 2072 C C . GLY A 1 277 ? 4.012 16.649 12.805 1.00 96.75 277 GLY A C 1
ATOM 2073 O O . GLY A 1 277 ? 4.582 17.484 13.502 1.00 96.75 277 GLY A O 1
ATOM 2074 N N . THR A 1 278 ? 3.051 15.840 13.251 1.00 98.25 278 THR A N 1
ATOM 2075 C CA . THR A 1 278 ? 2.487 15.876 14.602 1.00 98.25 278 THR A CA 1
ATOM 2076 C C . THR A 1 278 ? 2.839 14.583 15.326 1.00 98.25 278 THR A C 1
ATOM 2078 O O . THR A 1 278 ? 2.480 13.498 14.868 1.00 98.25 278 THR A O 1
ATOM 2081 N N . GLU A 1 279 ? 3.575 14.706 16.425 1.00 98.50 279 GLU A N 1
ATOM 2082 C CA . GLU A 1 279 ? 3.811 13.617 17.377 1.00 98.50 279 GLU A CA 1
ATOM 2083 C C . GLU A 1 279 ? 2.632 13.565 18.348 1.00 98.50 279 GLU A C 1
ATOM 2085 O O . GLU A 1 279 ? 2.217 14.618 18.834 1.00 98.50 279 GLU A O 1
ATOM 2090 N N . VAL A 1 280 ? 2.090 12.373 18.580 1.00 98.62 280 VAL A N 1
ATOM 2091 C CA . VAL A 1 280 ? 0.936 12.131 19.459 1.00 98.62 280 VAL A CA 1
ATOM 2092 C C . VAL A 1 280 ? 1.173 10.884 20.301 1.00 98.62 280 VAL A C 1
ATOM 2094 O O . VAL A 1 280 ? 1.929 9.995 19.898 1.00 98.62 280 VAL A O 1
ATOM 2097 N N . ASP A 1 281 ? 0.476 10.801 21.426 1.00 98.56 281 ASP A N 1
ATOM 2098 C CA . ASP A 1 281 ? 0.363 9.578 22.219 1.00 98.56 281 ASP A CA 1
ATOM 2099 C C . ASP A 1 281 ? -0.815 8.717 21.713 1.00 98.56 281 ASP A C 1
ATOM 2101 O O . ASP A 1 281 ? -1.552 9.103 20.801 1.00 98.56 281 ASP A O 1
ATOM 2105 N N . GLU A 1 282 ? -1.009 7.518 22.264 1.00 98.25 282 GLU A N 1
ATOM 2106 C CA . GLU A 1 282 ? -2.149 6.662 21.901 1.00 98.25 282 GLU A CA 1
ATOM 2107 C C . GLU A 1 282 ? -3.486 7.153 22.481 1.00 98.25 282 GLU A C 1
ATOM 2109 O O . GLU A 1 282 ? -3.524 7.838 23.504 1.00 98.25 282 GLU A O 1
ATOM 2114 N N . TYR A 1 283 ? -4.613 6.728 21.890 1.00 98.44 283 TYR A N 1
ATOM 2115 C CA . TYR A 1 283 ? -5.946 7.044 22.435 1.00 98.44 283 TYR A CA 1
ATOM 2116 C C . TYR A 1 283 ? -6.113 6.549 23.878 1.00 98.44 283 TYR A C 1
ATOM 2118 O O . TYR A 1 283 ? -6.720 7.234 24.701 1.00 98.44 283 TYR A O 1
ATOM 2126 N N . SER A 1 284 ? -5.518 5.400 24.221 1.00 97.44 284 SER A N 1
ATOM 2127 C CA . SER A 1 284 ? -5.505 4.881 25.597 1.00 97.44 284 SER A CA 1
ATOM 2128 C C . SER A 1 284 ? -4.758 5.765 26.599 1.00 97.44 284 SER A C 1
ATOM 2130 O O . SER A 1 284 ? -4.914 5.586 27.806 1.00 97.44 284 SER A O 1
ATOM 2132 N N . GLU A 1 285 ? -3.943 6.703 26.122 1.00 98.00 285 GLU A N 1
ATOM 2133 C CA . GLU A 1 285 ? -3.211 7.670 26.945 1.00 98.00 285 GLU A CA 1
ATOM 2134 C C . GLU A 1 285 ? -3.957 9.013 27.056 1.00 98.00 285 GLU A C 1
ATOM 2136 O O . GLU A 1 285 ? -3.501 9.933 27.735 1.00 98.00 285 GLU A O 1
ATOM 2141 N N . GLY A 1 286 ? -5.156 9.103 26.467 1.00 97.06 286 GLY A N 1
ATOM 2142 C CA . GLY A 1 286 ? -6.013 10.286 26.507 1.00 97.06 286 GLY A CA 1
ATOM 2143 C C . GLY A 1 286 ? -5.685 11.330 25.440 1.00 97.06 286 GLY A C 1
ATOM 2144 O O . GLY A 1 286 ? -6.183 12.454 25.527 1.00 97.06 286 GLY A O 1
ATOM 2145 N N . ASP A 1 287 ? -4.864 10.974 24.453 1.00 98.19 287 ASP A N 1
ATOM 2146 C CA . ASP A 1 287 ? -4.571 11.809 23.295 1.00 98.19 287 ASP A CA 1
ATOM 2147 C C . ASP A 1 287 ? -5.572 11.495 22.171 1.00 98.19 287 ASP A C 1
ATOM 2149 O O . ASP A 1 287 ? -5.548 10.426 21.558 1.00 98.19 287 ASP A O 1
ATOM 2153 N N . ASP A 1 288 ? -6.470 12.444 21.912 1.00 96.88 288 ASP A N 1
ATOM 2154 C CA . ASP A 1 288 ? -7.488 12.367 20.859 1.00 96.88 288 ASP A CA 1
ATOM 2155 C C . ASP A 1 288 ? -7.029 13.000 19.527 1.00 96.88 288 ASP A C 1
ATOM 2157 O O . ASP A 1 288 ? -7.801 12.994 18.567 1.00 96.88 288 ASP A O 1
ATOM 2161 N N . ASP A 1 289 ? -5.807 13.541 19.452 1.00 98.19 289 ASP A N 1
ATOM 2162 C CA . ASP A 1 289 ? -5.289 14.225 18.265 1.00 98.19 289 ASP A CA 1
ATOM 2163 C C . ASP A 1 289 ? -4.807 13.229 17.197 1.00 98.19 289 ASP A C 1
ATOM 2165 O O . ASP A 1 289 ? -4.300 12.144 17.490 1.00 98.19 289 ASP A O 1
ATOM 2169 N N . ASP A 1 290 ? -4.925 13.617 15.927 1.00 98.44 290 ASP A N 1
ATOM 2170 C CA . ASP A 1 290 ? -4.430 12.832 14.797 1.00 98.44 290 ASP A CA 1
ATOM 2171 C C . ASP A 1 290 ? -2.942 13.114 14.544 1.00 98.44 290 ASP A C 1
ATOM 2173 O O . ASP A 1 290 ? -2.505 14.268 14.459 1.00 98.44 290 ASP A O 1
ATOM 2177 N N . GLY A 1 291 ? -2.146 12.066 14.347 1.00 98.50 291 GLY A N 1
ATOM 2178 C CA . GLY A 1 291 ? -0.702 12.214 14.216 1.00 98.50 291 GLY A CA 1
ATOM 2179 C C . GLY A 1 291 ? 0.032 10.894 14.059 1.00 98.50 291 GLY A C 1
ATOM 2180 O O . GLY A 1 291 ? -0.502 9.907 13.552 1.00 98.50 291 GLY A O 1
ATOM 2181 N N . TYR A 1 292 ? 1.296 10.900 14.462 1.00 98.69 292 TYR A N 1
ATOM 2182 C CA . TYR A 1 292 ? 2.140 9.717 14.518 1.00 98.69 292 TYR A CA 1
ATOM 2183 C C . TYR A 1 292 ? 2.563 9.448 15.954 1.00 98.69 292 TYR A C 1
ATOM 2185 O O . TYR A 1 292 ? 3.136 10.326 16.598 1.00 98.69 292 TYR A O 1
ATOM 2193 N N . VAL A 1 293 ? 2.364 8.213 16.405 1.00 98.62 293 VAL A N 1
ATOM 2194 C CA . VAL A 1 293 ? 3.032 7.718 17.608 1.00 98.62 293 VAL A CA 1
ATOM 2195 C C . VAL A 1 293 ? 4.486 7.455 17.239 1.00 98.62 293 VAL A C 1
ATOM 2197 O O . VAL A 1 293 ? 4.761 6.809 16.222 1.00 98.62 293 VAL A O 1
ATOM 2200 N N . VAL A 1 294 ? 5.424 7.988 18.023 1.00 98.25 294 VAL A N 1
ATOM 2201 C CA . VAL A 1 294 ? 6.866 7.902 17.757 1.00 98.25 294 VAL A CA 1
ATOM 2202 C C . VAL A 1 294 ? 7.567 7.264 18.945 1.00 98.25 294 VAL A C 1
ATOM 2204 O O . VAL A 1 294 ? 7.471 7.727 20.076 1.00 98.25 294 VAL A O 1
ATOM 2207 N N . TYR A 1 295 ? 8.295 6.182 18.691 1.00 96.88 295 TYR A N 1
ATOM 2208 C CA . TYR A 1 295 ? 9.086 5.525 19.726 1.00 96.88 295 TYR A CA 1
ATOM 2209 C C . TYR A 1 295 ? 10.396 6.280 19.982 1.00 96.88 295 TYR A C 1
ATOM 2211 O O . TYR A 1 295 ? 10.853 7.058 19.140 1.00 96.88 295 TYR A O 1
ATOM 2219 N N . PRO A 1 296 ? 11.068 6.026 21.118 1.00 96.31 296 PRO A N 1
ATOM 2220 C CA . PRO A 1 296 ? 12.439 6.474 21.305 1.00 96.31 296 PRO A CA 1
ATOM 2221 C C . PRO A 1 296 ? 13.346 6.013 20.157 1.00 96.31 296 PRO A C 1
ATOM 2223 O O . PRO A 1 296 ? 13.165 4.939 19.586 1.00 96.31 296 PRO A O 1
ATOM 2226 N N . PHE A 1 297 ? 14.354 6.823 19.839 1.00 94.62 297 PHE A N 1
ATOM 2227 C CA . PHE A 1 297 ? 15.362 6.452 18.851 1.00 94.62 297 PHE A CA 1
ATOM 2228 C C . PHE A 1 297 ? 16.120 5.197 19.298 1.00 94.62 297 PHE A C 1
ATOM 2230 O O . PHE A 1 297 ? 16.724 5.188 20.375 1.00 94.62 297 PHE A O 1
ATOM 2237 N N . ASP A 1 298 ? 16.149 4.186 18.437 1.00 91.56 298 ASP A N 1
ATOM 2238 C CA . ASP A 1 298 ? 16.876 2.944 18.647 1.00 91.56 298 ASP A CA 1
ATOM 2239 C C . ASP A 1 298 ? 18.190 2.947 17.836 1.00 91.56 298 ASP A C 1
ATOM 2241 O O . ASP A 1 298 ? 18.171 2.987 16.598 1.00 91.56 298 ASP A O 1
ATOM 2245 N N . PRO A 1 299 ? 19.360 2.928 18.503 1.00 89.00 299 PRO A N 1
ATOM 2246 C CA . PRO A 1 299 ? 20.648 2.878 17.824 1.00 89.00 299 PRO A CA 1
ATOM 2247 C C . PRO A 1 299 ? 20.937 1.544 17.118 1.00 89.00 299 PRO A C 1
ATOM 2249 O O . PRO A 1 299 ? 21.789 1.548 16.231 1.00 89.00 299 PRO A O 1
ATOM 2252 N N . GLU A 1 300 ? 20.276 0.436 17.472 1.00 88.50 300 GLU A N 1
ATOM 2253 C CA . GLU A 1 300 ? 20.485 -0.873 16.832 1.00 88.50 300 GLU A CA 1
ATOM 2254 C C . GLU A 1 300 ? 19.930 -0.897 15.408 1.00 88.50 300 GLU A C 1
ATOM 2256 O O . GLU A 1 300 ? 20.587 -1.402 14.496 1.00 88.50 300 GLU A O 1
ATOM 2261 N N . VAL A 1 301 ? 18.768 -0.273 15.205 1.00 87.50 301 VAL A N 1
ATOM 2262 C CA . VAL A 1 301 ? 18.126 -0.131 13.888 1.00 87.50 301 VAL A CA 1
ATOM 2263 C C . VAL A 1 301 ? 18.290 1.263 13.287 1.00 87.50 301 VAL A C 1
ATOM 2265 O O . VAL A 1 301 ? 17.714 1.565 12.245 1.00 87.50 301 VAL A O 1
ATOM 2268 N N . GLY A 1 302 ? 19.085 2.127 13.925 1.00 88.12 302 GLY A N 1
ATOM 2269 C CA . GLY A 1 302 ? 19.490 3.436 13.412 1.00 88.12 302 GLY A CA 1
ATOM 2270 C C . GLY A 1 302 ? 18.361 4.461 13.268 1.00 88.12 302 GLY A C 1
ATOM 2271 O O . GLY A 1 302 ? 18.523 5.429 12.516 1.00 88.12 302 GLY A O 1
ATOM 2272 N N . GLY A 1 303 ? 17.227 4.282 13.946 1.00 95.12 303 GLY A N 1
ATOM 2273 C CA . GLY A 1 303 ? 16.035 5.113 13.774 1.00 95.12 303 GLY A CA 1
ATOM 2274 C C . GLY A 1 303 ? 14.989 4.922 14.868 1.00 95.12 303 GLY A C 1
ATOM 2275 O O . GLY A 1 303 ? 15.170 4.136 15.785 1.00 95.12 303 GLY A O 1
ATOM 2276 N N . ALA A 1 304 ? 13.883 5.652 14.761 1.00 96.81 304 ALA A N 1
ATOM 2277 C CA . ALA A 1 304 ? 12.702 5.481 15.602 1.00 96.81 304 ALA A CA 1
ATOM 2278 C C . ALA A 1 304 ? 11.556 4.880 14.785 1.00 96.81 304 ALA A C 1
ATOM 2280 O O . ALA A 1 304 ? 11.294 5.309 13.650 1.00 96.81 304 ALA A O 1
ATOM 2281 N N . VAL A 1 305 ? 10.865 3.900 15.368 1.00 97.25 305 VAL A N 1
ATOM 2282 C CA . VAL A 1 305 ? 9.611 3.394 14.809 1.00 97.25 305 VAL A CA 1
ATOM 2283 C C . VAL A 1 305 ? 8.545 4.476 14.957 1.00 97.25 305 VAL A C 1
ATOM 2285 O O . VAL A 1 305 ? 8.489 5.183 15.962 1.00 97.25 305 VAL A O 1
ATOM 2288 N N . SER A 1 306 ? 7.722 4.634 13.924 1.00 97.88 306 SER A N 1
ATOM 2289 C CA . SER A 1 306 ? 6.568 5.525 13.964 1.00 97.88 306 SER A CA 1
ATOM 2290 C C . SER A 1 306 ? 5.442 4.976 13.106 1.00 97.88 306 SER A C 1
ATOM 2292 O O . SER A 1 306 ? 5.709 4.368 12.068 1.00 97.88 306 SER A O 1
ATOM 2294 N N . TYR A 1 307 ? 4.203 5.207 13.516 1.00 98.31 307 TYR A N 1
ATOM 2295 C CA . TYR A 1 307 ? 3.017 4.793 12.771 1.00 98.31 307 TYR A CA 1
ATOM 2296 C C . TYR A 1 307 ? 1.865 5.778 13.018 1.00 98.31 307 TYR A C 1
ATOM 2298 O O . TYR A 1 307 ? 1.847 6.452 14.051 1.00 98.31 307 TYR A O 1
ATOM 2306 N N . PRO A 1 308 ? 0.920 5.904 12.074 1.00 98.25 308 PRO A N 1
ATOM 2307 C CA . PRO A 1 308 ? -0.179 6.843 12.188 1.00 98.25 308 PRO A CA 1
ATOM 2308 C C . PRO A 1 308 ? -1.258 6.344 13.158 1.00 98.25 308 PRO A C 1
ATOM 2310 O O . PRO A 1 308 ? -1.628 5.164 13.155 1.00 98.25 308 PRO A O 1
ATOM 2313 N N . LYS A 1 309 ? -1.797 7.296 13.919 1.00 98.19 309 LYS A N 1
ATOM 2314 C CA . LYS A 1 309 ? -3.026 7.208 14.711 1.00 98.19 309 LYS A CA 1
ATOM 2315 C C . LYS A 1 309 ? -3.949 8.331 14.235 1.00 98.19 309 LYS A C 1
ATOM 2317 O O . LYS A 1 309 ? -3.501 9.474 14.134 1.00 98.19 309 LYS A O 1
ATOM 2322 N N . PHE A 1 310 ? -5.187 8.016 13.865 1.00 98.56 310 PHE A N 1
ATOM 2323 C CA . PHE A 1 310 ? -6.076 8.986 13.225 1.00 98.56 310 PHE A CA 1
ATOM 2324 C C . PHE A 1 310 ? -7.560 8.643 13.355 1.00 98.56 310 PHE A C 1
ATOM 2326 O O . PHE A 1 310 ? -7.943 7.474 13.424 1.00 98.56 310 PHE A O 1
ATOM 2333 N N . GLN A 1 311 ? -8.406 9.668 13.299 1.00 98.25 311 GLN A N 1
ATOM 2334 C CA . GLN A 1 311 ? -9.848 9.543 13.176 1.00 98.25 311 GLN A CA 1
ATOM 2335 C C . GLN A 1 311 ? -10.292 9.724 11.714 1.00 98.25 311 GLN A C 1
ATOM 2337 O O . GLN A 1 311 ? -9.936 10.692 11.042 1.00 98.25 311 GLN A O 1
ATOM 2342 N N . THR A 1 312 ? -11.090 8.792 11.194 1.00 97.31 312 THR A N 1
ATOM 2343 C CA . THR A 1 312 ? -11.652 8.880 9.838 1.00 97.31 312 THR A CA 1
ATOM 2344 C C . THR A 1 312 ? -12.758 9.933 9.761 1.00 97.31 312 THR A C 1
ATOM 2346 O O . THR A 1 312 ? -13.325 10.357 10.773 1.00 97.31 312 THR A O 1
ATOM 2349 N N . ALA A 1 313 ? -13.151 10.312 8.541 1.00 90.81 313 ALA A N 1
ATOM 2350 C CA . ALA A 1 313 ? -14.300 11.195 8.322 1.00 90.81 313 ALA A CA 1
ATOM 2351 C C . ALA A 1 313 ? -15.627 10.608 8.853 1.00 90.81 313 ALA A C 1
ATOM 2353 O O . ALA A 1 313 ? -16.545 11.363 9.174 1.00 90.81 313 ALA A O 1
ATOM 2354 N N . ALA A 1 314 ? -15.726 9.278 8.977 1.00 91.25 314 ALA A N 1
ATOM 2355 C CA . ALA A 1 314 ? -16.868 8.593 9.583 1.00 91.25 314 ALA A CA 1
ATOM 2356 C C . ALA A 1 314 ? -16.825 8.579 11.125 1.00 91.25 314 ALA A C 1
ATOM 2358 O O . ALA A 1 314 ? -17.787 8.160 11.768 1.00 91.25 314 ALA A O 1
ATOM 2359 N N . GLY A 1 315 ? -15.733 9.057 11.728 1.00 95.38 315 GLY A N 1
ATOM 2360 C CA . GLY A 1 315 ? -15.526 9.091 13.173 1.00 95.38 315 GLY A CA 1
ATOM 2361 C C . GLY A 1 315 ? -14.839 7.852 13.751 1.00 95.38 315 GLY A C 1
ATOM 2362 O O . GLY A 1 315 ? -14.668 7.775 14.966 1.00 95.38 315 GLY A O 1
ATOM 2363 N N . THR A 1 316 ? -14.426 6.901 12.912 1.00 97.81 316 THR A N 1
ATOM 2364 C CA . THR A 1 316 ? -13.688 5.708 13.342 1.00 97.81 316 THR A CA 1
ATOM 2365 C C . THR A 1 316 ? -12.288 6.104 13.790 1.00 97.81 316 THR A C 1
ATOM 2367 O O . THR A 1 316 ? -11.552 6.727 13.032 1.00 97.81 316 THR A O 1
ATOM 2370 N N . ARG A 1 317 ? -11.900 5.737 15.010 1.00 98.56 317 ARG A N 1
ATOM 2371 C CA . ARG A 1 317 ? -10.577 6.024 15.578 1.00 98.56 317 ARG A CA 1
ATOM 2372 C C . ARG A 1 317 ? -9.654 4.827 15.376 1.00 98.56 317 ARG A C 1
ATOM 2374 O O . ARG A 1 317 ? -9.935 3.743 15.882 1.00 98.56 317 ARG A O 1
ATOM 2381 N N . VAL A 1 318 ? -8.579 5.023 14.622 1.00 98.81 318 VAL A N 1
ATOM 2382 C CA . VAL A 1 318 ? -7.677 3.972 14.141 1.00 98.81 318 VAL A CA 1
ATOM 2383 C C . VAL A 1 318 ? -6.272 4.204 14.692 1.00 98.81 318 VAL A C 1
ATOM 2385 O O . VAL A 1 318 ? -5.675 5.248 14.445 1.00 98.81 318 VAL A O 1
ATOM 2388 N N . SER A 1 319 ? -5.714 3.208 15.377 1.00 98.62 319 SER A N 1
ATOM 2389 C CA . SER A 1 319 ? -4.266 3.052 15.566 1.00 98.62 319 SER A CA 1
ATOM 2390 C C . SER A 1 319 ? -3.804 1.879 14.711 1.00 98.62 319 SER A C 1
ATOM 2392 O O . SER A 1 319 ? -4.331 0.774 14.845 1.00 98.62 319 SER A O 1
ATOM 2394 N N . LEU A 1 320 ? -2.808 2.080 13.840 1.00 98.31 320 LEU A N 1
ATOM 2395 C CA . LEU A 1 320 ? -2.273 0.954 13.063 1.00 98.31 320 LEU A CA 1
ATOM 2396 C C . LEU A 1 320 ? -1.577 -0.096 13.934 1.00 98.31 320 LEU A C 1
ATOM 2398 O O . LEU A 1 320 ? -1.430 -1.233 13.486 1.00 98.31 320 LEU A O 1
ATOM 2402 N N . ARG A 1 321 ? -1.154 0.258 15.153 1.00 97.69 321 ARG A N 1
ATOM 2403 C CA . ARG A 1 321 ? -0.634 -0.706 16.122 1.00 97.69 321 ARG A CA 1
ATOM 2404 C C . ARG A 1 321 ? -1.776 -1.419 16.822 1.00 97.69 321 ARG A C 1
ATOM 2406 O O . ARG A 1 321 ? -1.846 -2.641 16.749 1.00 97.69 321 ARG A O 1
ATOM 2413 N N . ASP A 1 322 ? -2.666 -0.677 17.469 1.00 98.00 322 ASP A N 1
ATOM 2414 C CA . ASP A 1 322 ? -3.553 -1.264 18.476 1.00 98.00 322 ASP A CA 1
ATOM 2415 C C . ASP A 1 322 ? -4.939 -1.650 17.946 1.00 98.00 322 ASP A C 1
ATOM 2417 O O . ASP A 1 322 ? -5.570 -2.537 18.519 1.00 98.00 322 ASP A O 1
ATOM 2421 N N . GLY A 1 323 ? -5.383 -1.088 16.817 1.00 98.31 323 GLY A N 1
ATOM 2422 C CA . GLY A 1 323 ? -6.673 -1.400 16.200 1.00 98.31 323 GLY A CA 1
ATOM 2423 C C . GLY A 1 323 ? -7.674 -0.252 16.256 1.00 98.31 323 GLY A C 1
ATOM 2424 O O . GLY A 1 323 ? -7.311 0.923 16.181 1.00 98.31 323 GLY A O 1
ATOM 2425 N N . ILE A 1 324 ? -8.955 -0.602 16.373 1.00 98.62 324 ILE A N 1
ATOM 2426 C CA . ILE A 1 324 ? -10.063 0.356 16.420 1.00 98.62 324 ILE A CA 1
ATOM 2427 C C . ILE A 1 324 ? -10.366 0.721 17.868 1.00 98.62 324 ILE A C 1
ATOM 2429 O O . ILE A 1 324 ? -10.690 -0.149 18.670 1.00 98.62 324 ILE A O 1
ATOM 2433 N N . TRP A 1 325 ? -10.265 2.003 18.208 1.00 98.62 325 TRP A N 1
ATOM 2434 C CA . TRP A 1 325 ? -10.515 2.486 19.564 1.00 98.62 325 TRP A CA 1
ATOM 2435 C C . TRP A 1 325 ? -12.015 2.632 19.846 1.00 98.62 325 TRP A C 1
ATOM 2437 O O . TRP A 1 325 ? -12.719 3.360 19.142 1.00 98.62 325 TRP A O 1
ATOM 2447 N N . ASP A 1 326 ? -12.491 1.985 20.912 1.00 97.12 326 ASP A N 1
ATOM 2448 C CA . ASP A 1 326 ? -13.804 2.218 21.511 1.00 97.12 326 ASP A CA 1
ATOM 2449 C C . ASP A 1 326 ? -13.675 3.214 22.679 1.00 97.12 326 ASP A C 1
ATOM 2451 O O . ASP A 1 326 ? -13.203 2.839 23.758 1.00 97.12 326 ASP A O 1
ATOM 2455 N N . PRO A 1 327 ? -14.125 4.473 22.516 1.00 93.81 327 PRO A N 1
ATOM 2456 C CA . PRO A 1 327 ? -14.038 5.479 23.570 1.00 93.81 327 PRO A CA 1
ATOM 2457 C C . PRO A 1 327 ? -15.006 5.233 24.735 1.00 93.81 327 PRO A C 1
ATOM 2459 O O . PRO A 1 327 ? -14.842 5.847 25.784 1.00 93.81 327 PRO A O 1
ATOM 2462 N N . VAL A 1 328 ? -16.028 4.382 24.574 1.00 94.31 328 VAL A N 1
ATOM 2463 C CA . VAL A 1 328 ? -16.971 4.054 25.658 1.00 94.31 328 VAL A CA 1
ATOM 2464 C C . VAL A 1 328 ? -16.402 2.949 26.539 1.00 94.31 328 VAL A C 1
ATOM 2466 O O . VAL A 1 328 ? -16.494 3.028 27.763 1.00 94.31 328 VAL A O 1
ATOM 2469 N N . GLY A 1 329 ? -15.842 1.913 25.915 1.00 94.62 329 GLY A N 1
ATOM 2470 C CA . GLY A 1 329 ? -15.180 0.807 26.601 1.00 94.62 329 GLY A CA 1
ATOM 2471 C C . GLY A 1 329 ? -13.745 1.102 27.046 1.00 94.62 329 GLY A C 1
ATOM 2472 O O . GLY A 1 329 ? -13.201 0.312 27.813 1.00 94.62 329 GLY A O 1
ATOM 2473 N N . GLU A 1 330 ? -13.147 2.203 26.572 1.00 96.25 330 GLU A N 1
ATOM 2474 C CA . GLU A 1 330 ? -11.728 2.552 26.751 1.00 96.25 330 GLU A CA 1
ATOM 2475 C C . GLU A 1 330 ? -10.799 1.392 26.349 1.00 96.25 330 GLU A C 1
ATOM 2477 O O . GLU A 1 330 ? -9.886 0.996 27.077 1.00 96.25 330 GLU A O 1
ATOM 2482 N N . SER A 1 331 ? -11.068 0.790 25.187 1.00 97.81 331 SER A N 1
ATOM 2483 C CA . SER A 1 331 ? -10.345 -0.395 24.721 1.00 97.81 331 SER A CA 1
ATOM 2484 C C . SER A 1 331 ? -10.187 -0.419 23.205 1.00 97.81 331 SER A C 1
ATOM 2486 O O . SER A 1 331 ? -10.978 0.189 22.486 1.00 97.81 331 SER A O 1
ATOM 2488 N N . TYR A 1 332 ? -9.177 -1.142 22.722 1.00 98.38 332 TYR A N 1
ATOM 2489 C CA . TYR A 1 332 ? -8.989 -1.385 21.296 1.00 98.38 332 TYR A CA 1
ATOM 2490 C C . TYR A 1 332 ? -9.576 -2.730 20.869 1.00 98.38 332 TYR A C 1
ATOM 2492 O O . TYR A 1 332 ? -9.372 -3.749 21.534 1.00 98.38 332 TYR A O 1
ATOM 2500 N N . ASP A 1 333 ? -10.215 -2.739 19.705 1.00 97.75 333 ASP A N 1
ATOM 2501 C CA . ASP A 1 333 ? -10.513 -3.941 18.936 1.00 97.75 333 ASP A CA 1
ATOM 2502 C C . ASP A 1 333 ? -9.494 -4.085 17.797 1.00 97.75 333 ASP A C 1
ATOM 2504 O O . ASP A 1 333 ? -9.588 -3.431 16.752 1.00 97.75 333 ASP A O 1
ATOM 2508 N N . ARG A 1 334 ? -8.482 -4.929 18.023 1.00 96.06 334 ARG A N 1
ATOM 2509 C CA . ARG A 1 334 ? -7.416 -5.187 17.046 1.00 96.06 334 ARG A CA 1
ATOM 2510 C C . ARG A 1 334 ? -7.868 -6.066 15.886 1.00 96.06 334 ARG A C 1
ATOM 2512 O O . ARG A 1 334 ? -7.321 -5.934 14.796 1.00 96.06 334 ARG A O 1
ATOM 2519 N N . GLU A 1 335 ? -8.830 -6.959 16.107 1.00 95.44 335 GLU A N 1
ATOM 2520 C CA . GLU A 1 335 ? -9.257 -7.919 15.082 1.00 95.44 335 GLU A CA 1
ATOM 2521 C C . GLU A 1 335 ? -10.208 -7.308 14.060 1.00 95.44 335 GLU A C 1
ATOM 2523 O O . GLU A 1 335 ? -10.329 -7.844 12.963 1.00 95.44 335 GLU A O 1
ATOM 2528 N N . ARG A 1 336 ? -10.815 -6.166 14.394 1.00 97.12 336 ARG A N 1
ATOM 2529 C CA . ARG A 1 336 ? -11.625 -5.369 13.472 1.00 97.12 336 ARG A CA 1
ATOM 2530 C C . ARG A 1 336 ? -10.797 -4.499 12.519 1.00 97.12 336 ARG A C 1
ATOM 2532 O O . ARG A 1 336 ? -11.351 -3.918 11.590 1.00 97.12 336 ARG A O 1
ATOM 2539 N N . LEU A 1 337 ? -9.489 -4.351 12.744 1.00 98.56 337 LEU A N 1
ATOM 2540 C CA . LEU A 1 337 ? -8.605 -3.623 11.833 1.00 98.56 337 LEU A CA 1
ATOM 2541 C C . LEU A 1 337 ? -7.960 -4.588 10.837 1.00 98.56 337 LEU A C 1
ATOM 2543 O O . LEU A 1 337 ? -7.144 -5.434 11.214 1.00 98.56 337 LEU A O 1
ATOM 2547 N N . GLU A 1 338 ? -8.224 -4.369 9.551 1.00 98.44 338 GLU A N 1
ATOM 2548 C CA . GLU A 1 338 ? -7.541 -5.071 8.469 1.00 98.44 338 GLU A CA 1
ATOM 2549 C C . GLU A 1 338 ? -6.747 -4.100 7.594 1.00 98.44 338 GLU A C 1
ATOM 2551 O O . GLU A 1 338 ? -7.243 -3.060 7.162 1.00 98.44 338 GLU A O 1
ATOM 2556 N N . LEU A 1 339 ? -5.488 -4.444 7.317 1.00 98.44 339 LEU A N 1
ATOM 2557 C CA . LEU A 1 339 ? -4.607 -3.660 6.452 1.00 98.44 339 LEU A CA 1
ATOM 2558 C C . LEU A 1 339 ? -4.423 -4.389 5.117 1.00 98.44 339 LEU A C 1
ATOM 2560 O O . LEU A 1 339 ? -3.894 -5.499 5.071 1.00 98.44 339 LEU A O 1
ATOM 2564 N N . VAL A 1 340 ? -4.802 -3.747 4.014 1.00 98.75 340 VAL A N 1
ATOM 2565 C CA . VAL A 1 340 ? -4.549 -4.238 2.652 1.00 98.75 340 VAL A CA 1
ATOM 2566 C C . VAL A 1 340 ? -3.528 -3.325 1.986 1.00 98.75 340 VAL A C 1
ATOM 2568 O O . VAL A 1 340 ? -3.772 -2.142 1.759 1.00 98.75 340 VAL A O 1
ATOM 2571 N N . ASN A 1 341 ? -2.357 -3.870 1.675 1.00 98.75 341 ASN A N 1
ATOM 2572 C CA . ASN A 1 341 ? -1.241 -3.135 1.094 1.00 98.75 341 ASN A CA 1
ATOM 2573 C C . ASN A 1 341 ? -1.267 -3.250 -0.433 1.00 98.75 341 ASN A C 1
ATOM 2575 O O . ASN A 1 341 ? -1.097 -4.342 -0.967 1.00 98.75 341 ASN A O 1
ATOM 2579 N N . VAL A 1 342 ? -1.429 -2.134 -1.142 1.00 98.69 342 VAL A N 1
ATOM 2580 C CA . VAL A 1 342 ? -1.603 -2.099 -2.603 1.00 98.69 342 VAL A CA 1
ATOM 2581 C C . VAL A 1 342 ? -0.479 -1.282 -3.256 1.00 98.69 342 VAL A C 1
ATOM 2583 O O . VAL A 1 342 ? -0.657 -0.107 -3.581 1.00 98.69 342 VAL A O 1
ATOM 2586 N N . PRO A 1 343 ? 0.742 -1.832 -3.377 1.00 97.88 343 PRO A N 1
ATOM 2587 C CA . PRO A 1 343 ? 1.850 -1.158 -4.046 1.00 97.88 343 PRO A CA 1
ATOM 2588 C C . PRO A 1 343 ? 1.756 -1.255 -5.572 1.00 97.88 343 PRO A C 1
ATOM 2590 O O . PRO A 1 343 ? 1.311 -2.266 -6.102 1.00 97.88 343 PRO A O 1
ATOM 2593 N N . VAL A 1 344 ? 2.334 -0.281 -6.280 1.00 97.06 344 VAL A N 1
ATOM 2594 C CA . VAL A 1 344 ? 2.671 -0.427 -7.708 1.00 97.06 344 VAL A CA 1
ATOM 2595 C C . VAL A 1 344 ? 4.072 -1.017 -7.883 1.00 97.06 344 VAL A C 1
ATOM 2597 O O . VAL A 1 344 ? 5.023 -0.587 -7.219 1.00 97.06 344 VAL A O 1
ATOM 2600 N N . LEU A 1 345 ? 4.211 -1.981 -8.796 1.00 97.44 345 LEU A N 1
ATOM 2601 C CA . LEU A 1 345 ? 5.479 -2.611 -9.148 1.00 97.44 345 LEU A CA 1
ATOM 2602 C C . LEU A 1 345 ? 6.289 -1.718 -10.087 1.00 97.44 345 LEU A C 1
ATOM 2604 O O . LEU A 1 345 ? 5.945 -1.504 -11.249 1.00 97.44 345 LEU A O 1
ATOM 2608 N N . LYS A 1 346 ? 7.432 -1.230 -9.614 1.00 94.81 346 LYS A N 1
ATOM 2609 C CA . LYS A 1 346 ? 8.297 -0.358 -10.419 1.00 94.81 346 LYS A CA 1
ATOM 2610 C C . LYS A 1 346 ? 9.750 -0.444 -10.001 1.00 94.81 346 LYS A C 1
ATOM 2612 O O . LYS A 1 346 ? 10.071 -0.708 -8.843 1.00 94.81 346 LYS A O 1
ATOM 2617 N N . SER A 1 347 ? 10.645 -0.166 -10.940 1.00 92.94 347 SER A N 1
ATOM 2618 C CA . SER A 1 347 ? 12.038 0.111 -10.614 1.00 92.94 347 SER A CA 1
ATOM 2619 C C . SER A 1 347 ? 12.156 1.310 -9.665 1.00 92.94 347 SER A C 1
ATOM 2621 O O . SER A 1 347 ? 11.347 2.240 -9.671 1.00 92.94 347 SER A O 1
ATOM 2623 N N . HIS A 1 348 ? 13.207 1.305 -8.854 1.00 89.25 348 HIS A N 1
ATOM 2624 C CA . HIS A 1 348 ? 13.549 2.409 -7.958 1.00 89.25 348 HIS A CA 1
ATOM 2625 C C . HIS A 1 348 ? 15.042 2.736 -8.067 1.00 89.25 348 HIS A C 1
ATOM 2627 O O . HIS A 1 348 ? 15.765 2.863 -7.066 1.00 89.25 348 HIS A O 1
ATOM 2633 N N . HIS A 1 349 ? 15.501 2.842 -9.319 1.00 79.75 349 HIS A N 1
ATOM 2634 C CA . HIS A 1 349 ? 16.892 3.037 -9.715 1.00 79.75 349 HIS A CA 1
ATOM 2635 C C . HIS A 1 349 ? 17.847 2.002 -9.065 1.00 79.75 349 HIS A C 1
ATOM 2637 O O . HIS A 1 349 ? 17.469 1.141 -8.273 1.00 79.75 349 HIS A O 1
ATOM 2643 N N . ALA A 1 350 ? 19.151 2.116 -9.311 1.00 65.12 350 ALA A N 1
ATOM 2644 C CA . ALA A 1 350 ? 20.186 1.334 -8.621 1.00 65.12 350 ALA A CA 1
ATOM 2645 C C . ALA A 1 350 ? 20.320 1.636 -7.106 1.00 65.12 350 ALA A C 1
ATOM 2647 O O . ALA A 1 350 ? 21.290 1.213 -6.476 1.00 65.12 350 ALA A O 1
ATOM 2648 N N . VAL A 1 351 ? 19.427 2.450 -6.524 1.00 66.88 351 VAL A N 1
ATOM 2649 C CA . VAL A 1 351 ? 19.510 2.857 -5.115 1.00 66.88 351 VAL A CA 1
ATOM 2650 C C . VAL A 1 351 ? 18.705 1.928 -4.218 1.00 66.88 351 VAL A C 1
ATOM 2652 O O . VAL A 1 351 ? 19.305 1.383 -3.294 1.00 66.88 351 VAL A O 1
ATOM 2655 N N . TYR A 1 352 ? 17.412 1.757 -4.504 1.00 76.88 352 TYR A N 1
ATOM 2656 C CA . TYR A 1 352 ? 16.519 0.851 -3.773 1.00 76.88 352 TYR A CA 1
ATOM 2657 C C . TYR A 1 352 ? 16.115 -0.373 -4.611 1.00 76.88 352 TYR A C 1
ATOM 2659 O O . TYR A 1 352 ? 15.555 -1.321 -4.073 1.00 76.88 352 TYR A O 1
ATOM 2667 N N . GLY A 1 353 ? 16.428 -0.388 -5.913 1.00 85.81 353 GLY A N 1
ATOM 2668 C CA . GLY A 1 353 ? 16.166 -1.510 -6.814 1.00 85.81 353 GLY A CA 1
ATOM 2669 C C . GLY A 1 353 ? 14.713 -1.548 -7.274 1.00 85.81 353 GLY A C 1
ATOM 2670 O O . GLY A 1 353 ? 14.435 -1.295 -8.446 1.00 85.81 353 GLY A O 1
ATOM 2671 N N . VAL A 1 354 ? 13.793 -1.803 -6.345 1.00 91.00 354 VAL A N 1
ATOM 2672 C CA . VAL A 1 354 ? 12.363 -1.995 -6.608 1.00 91.00 354 VAL A CA 1
ATOM 2673 C C . VAL A 1 354 ? 11.496 -1.247 -5.592 1.00 91.00 354 VAL A C 1
ATOM 2675 O O . VAL A 1 354 ? 11.846 -1.117 -4.420 1.00 91.00 354 VAL A O 1
ATOM 2678 N N . THR A 1 355 ? 10.346 -0.760 -6.050 1.00 92.94 355 THR A N 1
ATOM 2679 C CA . THR A 1 355 ? 9.189 -0.472 -5.203 1.00 92.94 355 THR A CA 1
ATOM 2680 C C . THR A 1 355 ? 8.147 -1.559 -5.436 1.00 92.94 355 THR A C 1
ATOM 2682 O O . THR A 1 355 ? 7.770 -1.810 -6.580 1.00 92.94 355 THR A O 1
ATOM 2685 N N . ALA A 1 356 ? 7.730 -2.191 -4.342 1.00 96.19 356 ALA A N 1
ATOM 2686 C CA . ALA A 1 356 ? 6.664 -3.180 -4.253 1.00 96.19 356 ALA A CA 1
ATOM 2687 C C . ALA A 1 356 ? 6.181 -3.228 -2.778 1.00 96.19 356 ALA A C 1
ATOM 2689 O O . ALA A 1 356 ? 6.236 -2.194 -2.100 1.00 96.19 356 ALA A O 1
ATOM 2690 N N . ALA A 1 357 ? 5.711 -4.366 -2.270 1.00 97.31 357 ALA A N 1
ATOM 2691 C CA . ALA A 1 357 ? 5.017 -4.505 -0.989 1.00 97.31 357 ALA A CA 1
ATOM 2692 C C . ALA A 1 357 ? 5.845 -4.061 0.216 1.00 97.31 357 ALA A C 1
ATOM 2694 O O . ALA A 1 357 ? 5.370 -3.224 0.987 1.00 97.31 357 ALA A O 1
ATOM 2695 N N . VAL A 1 358 ? 7.094 -4.523 0.354 1.00 95.00 358 VAL A N 1
ATOM 2696 C CA . VAL A 1 358 ? 7.937 -4.165 1.510 1.00 95.00 358 VAL A CA 1
ATOM 2697 C C . VAL A 1 358 ? 8.203 -2.662 1.524 1.00 95.00 358 VAL A C 1
ATOM 2699 O O . VAL A 1 358 ? 8.019 -1.991 2.541 1.00 95.00 358 VAL A O 1
ATOM 2702 N N . LYS A 1 359 ? 8.586 -2.103 0.368 1.00 93.25 359 LYS A N 1
ATOM 2703 C CA . LYS A 1 359 ? 8.923 -0.679 0.242 1.00 93.25 359 LYS A CA 1
ATOM 2704 C C . LYS A 1 359 ? 7.716 0.230 0.472 1.00 93.25 359 LYS A C 1
ATOM 2706 O O . LYS A 1 359 ? 7.918 1.382 0.871 1.00 93.25 359 LYS A O 1
ATOM 2711 N N . ASN A 1 360 ? 6.498 -0.258 0.224 1.00 96.00 360 ASN A N 1
ATOM 2712 C CA . ASN A 1 360 ? 5.284 0.536 0.379 1.00 96.00 360 ASN A CA 1
ATOM 2713 C C . ASN A 1 360 ? 5.062 0.982 1.825 1.00 96.00 360 ASN A C 1
ATOM 2715 O O . ASN A 1 360 ? 4.563 2.081 2.033 1.00 96.00 360 ASN A O 1
ATOM 2719 N N . ASN A 1 361 ? 5.541 0.215 2.809 1.00 94.50 361 ASN A N 1
ATOM 2720 C CA . ASN A 1 361 ? 5.496 0.583 4.229 1.00 94.50 361 ASN A CA 1
ATOM 2721 C C . ASN A 1 361 ? 6.308 1.843 4.567 1.00 94.50 361 ASN A C 1
ATOM 2723 O O . ASN A 1 361 ? 6.104 2.455 5.607 1.00 94.50 361 ASN A O 1
ATOM 2727 N N . MET A 1 362 ? 7.172 2.323 3.665 1.00 93.25 362 MET A N 1
ATOM 2728 C CA . MET A 1 362 ? 7.764 3.657 3.821 1.00 93.25 362 MET A CA 1
ATOM 2729 C C . MET A 1 362 ? 6.715 4.782 3.784 1.00 93.25 362 MET A C 1
ATOM 2731 O O . MET A 1 362 ? 6.982 5.888 4.238 1.00 93.25 362 MET A O 1
ATOM 2735 N N . GLY A 1 363 ? 5.539 4.514 3.220 1.00 94.50 363 GLY A N 1
ATOM 2736 C CA . GLY A 1 363 ? 4.379 5.396 3.285 1.00 94.50 363 GLY A CA 1
ATOM 2737 C C . GLY A 1 363 ? 3.590 5.299 4.594 1.00 94.50 363 GLY A C 1
ATOM 2738 O O . GLY A 1 363 ? 2.602 6.000 4.742 1.00 94.50 363 GLY A O 1
ATOM 2739 N N . VAL A 1 364 ? 4.000 4.438 5.530 1.00 96.81 364 VAL A N 1
ATOM 2740 C CA . VAL A 1 364 ? 3.388 4.308 6.863 1.00 96.81 364 VAL A CA 1
ATOM 2741 C C . VAL A 1 364 ? 4.187 5.065 7.922 1.00 96.81 364 VAL A C 1
ATOM 2743 O O . VAL A 1 364 ? 3.617 5.464 8.918 1.00 96.81 364 VAL A O 1
ATOM 2746 N N . VAL A 1 365 ? 5.489 5.295 7.726 1.00 95.94 365 VAL A N 1
ATOM 2747 C CA . VAL A 1 365 ? 6.344 6.016 8.690 1.00 95.94 365 VAL A CA 1
ATOM 2748 C C . VAL A 1 365 ? 6.418 7.509 8.379 1.00 95.94 365 VAL A C 1
ATOM 2750 O O . VAL A 1 365 ? 6.209 7.940 7.241 1.00 95.94 365 VAL A O 1
ATOM 2753 N N . THR A 1 366 ? 6.800 8.313 9.371 1.00 95.50 366 THR A N 1
ATOM 2754 C CA . THR A 1 366 ? 7.177 9.714 9.150 1.00 95.50 366 THR A CA 1
ATOM 2755 C C . THR A 1 366 ? 8.690 9.886 9.168 1.00 95.50 366 THR A C 1
ATOM 2757 O O . THR A 1 366 ? 9.410 9.085 9.750 1.00 95.50 366 THR A O 1
ATOM 2760 N N . THR A 1 367 ? 9.186 10.945 8.526 1.00 92.62 367 THR A N 1
ATOM 2761 C CA . THR A 1 367 ? 10.568 11.436 8.663 1.00 92.62 367 THR A CA 1
ATOM 2762 C C . THR A 1 367 ? 10.644 12.859 9.211 1.00 92.62 367 THR A C 1
ATOM 2764 O O . THR A 1 367 ? 11.741 13.406 9.301 1.00 92.62 367 THR A O 1
ATOM 2767 N N . LEU A 1 368 ? 9.507 13.499 9.508 1.00 94.69 368 LEU A N 1
ATOM 2768 C CA . LEU A 1 368 ? 9.489 14.890 9.981 1.00 94.69 368 LEU A CA 1
ATOM 2769 C C . LEU A 1 368 ? 9.699 15.007 11.495 1.00 94.69 368 LEU A C 1
ATOM 2771 O O . LEU A 1 368 ? 10.050 16.081 11.968 1.00 94.69 368 LEU A O 1
ATOM 2775 N N . LEU A 1 369 ? 9.566 13.899 12.224 1.00 95.69 369 LEU A N 1
ATOM 2776 C CA . LEU A 1 369 ? 9.688 13.827 13.683 1.00 95.69 369 LEU A CA 1
ATOM 2777 C C . LEU A 1 369 ? 11.039 13.239 14.124 1.00 95.69 369 LEU A C 1
ATOM 2779 O O . LEU A 1 369 ? 11.128 12.478 15.075 1.00 95.69 369 LEU A O 1
ATOM 2783 N N . GLY A 1 370 ? 12.113 13.520 13.375 1.00 92.81 370 GLY A N 1
ATOM 2784 C CA . GLY A 1 370 ? 13.471 13.096 13.754 1.00 92.81 370 GLY A CA 1
ATOM 2785 C C . GLY A 1 370 ? 13.725 11.579 13.741 1.00 92.81 370 GLY A C 1
ATOM 2786 O O . GLY A 1 370 ? 14.753 11.131 14.235 1.00 92.81 370 GLY A O 1
ATOM 2787 N N . THR A 1 371 ? 12.835 10.792 13.137 1.00 95.12 371 THR A N 1
ATOM 2788 C CA . THR A 1 371 ? 12.835 9.317 13.188 1.00 95.12 371 THR A CA 1
ATOM 2789 C C . THR A 1 371 ? 13.953 8.635 12.397 1.00 95.12 371 THR A C 1
ATOM 2791 O O . THR A 1 371 ? 14.234 7.459 12.602 1.00 95.12 371 THR A O 1
ATOM 2794 N N . ASN A 1 372 ? 14.574 9.334 11.441 1.00 93.44 372 ASN A N 1
ATOM 2795 C CA . ASN A 1 372 ? 15.586 8.791 10.527 1.00 93.44 372 ASN A CA 1
ATOM 2796 C C . ASN A 1 372 ? 15.133 7.583 9.663 1.00 93.44 372 ASN A C 1
ATOM 2798 O O . ASN A 1 372 ? 15.964 6.944 9.011 1.00 93.44 372 ASN A O 1
ATOM 2802 N N . SER A 1 373 ? 13.826 7.292 9.569 1.00 90.75 373 SER A N 1
ATOM 2803 C CA . SER A 1 373 ? 13.313 6.039 8.981 1.00 90.75 373 SER A CA 1
ATOM 2804 C C . SER A 1 373 ? 13.740 5.798 7.523 1.00 90.75 373 SER A C 1
ATOM 2806 O O . SER A 1 373 ? 13.929 4.659 7.107 1.00 90.75 373 SER A O 1
ATOM 2808 N N . HIS A 1 374 ? 13.958 6.853 6.725 1.00 88.06 374 HIS A N 1
ATOM 2809 C CA . HIS A 1 374 ? 14.431 6.712 5.337 1.00 88.06 374 HIS A CA 1
ATOM 2810 C C . HIS A 1 374 ? 15.886 6.236 5.219 1.00 88.06 374 HIS A C 1
ATOM 2812 O O . HIS A 1 374 ? 16.216 5.503 4.281 1.00 88.06 374 HIS A O 1
ATOM 2818 N N . ALA A 1 375 ? 16.764 6.684 6.120 1.00 88.19 375 ALA A N 1
ATOM 2819 C CA . ALA A 1 375 ? 18.180 6.326 6.089 1.00 88.19 375 ALA A CA 1
ATOM 2820 C C . ALA A 1 375 ? 18.426 4.958 6.739 1.00 88.19 375 ALA A C 1
ATOM 2822 O O . ALA A 1 375 ? 19.283 4.214 6.271 1.00 88.19 375 ALA A O 1
ATOM 2823 N N . ALA A 1 376 ? 17.610 4.623 7.737 1.00 89.75 376 ALA A N 1
ATOM 2824 C CA . ALA A 1 376 ? 17.685 3.417 8.552 1.00 89.75 376 ALA A CA 1
ATOM 2825 C C . ALA A 1 376 ? 17.099 2.148 7.893 1.00 89.75 376 ALA A C 1
ATOM 2827 O O . ALA A 1 376 ? 17.077 1.077 8.491 1.00 89.75 376 ALA A O 1
ATOM 2828 N N . VAL A 1 377 ? 16.631 2.218 6.637 1.00 86.25 377 VAL A N 1
ATOM 2829 C CA . VAL A 1 377 ? 16.065 1.048 5.926 1.00 86.25 377 VAL A CA 1
ATOM 2830 C C . VAL A 1 377 ? 17.049 -0.119 5.866 1.00 86.25 377 VAL A C 1
ATOM 2832 O O . VAL A 1 377 ? 16.646 -1.267 6.020 1.00 86.25 377 VAL A O 1
ATOM 2835 N N . ALA A 1 378 ? 18.330 0.170 5.625 1.00 83.50 378 ALA A N 1
ATOM 2836 C CA . ALA A 1 378 ? 19.367 -0.858 5.552 1.00 83.50 378 ALA A CA 1
ATOM 2837 C C . ALA A 1 378 ? 19.685 -1.486 6.920 1.00 83.50 378 ALA A C 1
ATOM 2839 O O . ALA A 1 378 ? 20.250 -2.577 6.954 1.00 83.50 378 ALA A O 1
ATOM 2840 N N . ASP A 1 379 ? 19.302 -0.807 8.000 1.00 86.56 379 ASP A N 1
ATOM 2841 C CA . ASP A 1 379 ? 19.591 -1.177 9.383 1.00 86.56 379 ASP A CA 1
ATOM 2842 C C . ASP A 1 379 ? 18.408 -1.923 10.033 1.00 86.56 379 ASP A C 1
ATOM 2844 O O . ASP A 1 379 ? 18.529 -2.416 11.145 1.00 86.56 379 ASP A O 1
ATOM 2848 N N . GLY A 1 380 ? 17.283 -2.079 9.319 1.00 87.38 380 GLY A N 1
ATOM 2849 C CA . GLY A 1 380 ? 16.168 -2.936 9.738 1.00 87.38 380 GLY A CA 1
ATOM 2850 C C . GLY A 1 380 ? 14.915 -2.209 10.224 1.00 87.38 380 GLY A C 1
ATOM 2851 O O . GLY A 1 380 ? 13.934 -2.879 10.529 1.00 87.38 380 GLY A O 1
ATOM 2852 N N . ILE A 1 381 ? 14.870 -0.870 10.207 1.00 90.38 381 ILE A N 1
ATOM 2853 C CA . ILE A 1 381 ? 13.744 -0.095 10.773 1.00 90.38 381 ILE A CA 1
ATOM 2854 C C . ILE A 1 381 ? 12.360 -0.453 10.201 1.00 90.38 381 ILE A C 1
ATOM 2856 O O . ILE A 1 381 ? 11.352 -0.358 10.893 1.00 90.38 381 ILE A O 1
ATOM 2860 N N . LEU A 1 382 ? 12.284 -0.866 8.929 1.00 91.44 382 LEU A N 1
ATOM 2861 C CA . LEU A 1 382 ? 11.017 -1.304 8.331 1.00 91.44 382 LEU A CA 1
ATOM 2862 C C . LEU A 1 382 ? 10.590 -2.690 8.827 1.00 91.44 382 LEU A C 1
ATOM 2864 O O . LEU A 1 382 ? 9.400 -2.977 8.832 1.00 91.44 382 LEU A O 1
ATOM 2868 N N . GLY A 1 383 ? 11.542 -3.537 9.220 1.00 91.56 383 GLY A N 1
ATOM 2869 C CA . GLY A 1 383 ? 11.255 -4.806 9.882 1.00 91.56 383 GLY A CA 1
ATOM 2870 C C . GLY A 1 383 ? 10.654 -4.580 11.265 1.00 91.56 383 GLY A C 1
ATOM 2871 O O . GLY A 1 383 ? 9.621 -5.169 11.559 1.00 91.56 383 GLY A O 1
ATOM 2872 N N . GLU A 1 384 ? 11.233 -3.664 12.049 1.00 92.50 384 GLU A N 1
ATOM 2873 C CA . GLU A 1 384 ? 10.685 -3.264 13.356 1.00 92.50 384 GLU A CA 1
ATOM 2874 C C . GLU A 1 384 ? 9.276 -2.686 13.223 1.00 92.50 384 GLU A C 1
ATOM 2876 O O . GLU A 1 384 ? 8.351 -3.139 13.884 1.00 92.50 384 GLU A O 1
ATOM 2881 N N . LEU A 1 385 ? 9.062 -1.760 12.281 1.00 95.12 385 LEU A N 1
ATOM 2882 C CA . LEU A 1 385 ? 7.723 -1.237 11.997 1.00 95.12 385 LEU A CA 1
ATOM 2883 C C . LEU A 1 385 ? 6.705 -2.354 11.734 1.00 95.12 385 LEU A C 1
ATOM 2885 O O . LEU A 1 385 ? 5.605 -2.316 12.274 1.00 95.12 385 LEU A O 1
ATOM 2889 N N . LEU A 1 386 ? 7.058 -3.317 10.877 1.00 93.75 386 LEU A N 1
ATOM 2890 C CA . LEU A 1 386 ? 6.176 -4.424 10.506 1.00 93.75 386 LEU A CA 1
ATOM 2891 C C . LEU A 1 386 ? 5.899 -5.386 11.668 1.00 93.75 386 LEU A C 1
ATOM 2893 O O . LEU A 1 386 ? 4.891 -6.087 11.624 1.00 93.75 386 LEU A O 1
ATOM 2897 N N . ALA A 1 387 ? 6.779 -5.437 12.670 1.00 92.69 387 ALA A N 1
ATOM 2898 C CA . ALA A 1 387 ? 6.554 -6.187 13.900 1.00 92.69 387 ALA A CA 1
ATOM 2899 C C . ALA A 1 387 ? 5.611 -5.450 14.868 1.00 92.69 387 ALA A C 1
ATOM 2901 O O . ALA A 1 387 ? 4.902 -6.098 15.635 1.00 92.69 387 ALA A O 1
ATOM 2902 N N . GLU A 1 388 ? 5.583 -4.118 14.811 1.00 94.31 388 GLU A N 1
ATOM 2903 C CA . GLU A 1 388 ? 4.753 -3.281 15.680 1.00 94.31 388 GLU A CA 1
ATOM 2904 C C . GLU A 1 388 ? 3.303 -3.172 15.180 1.00 94.31 388 GLU A C 1
ATOM 2906 O O . GLU A 1 388 ? 2.351 -3.448 15.918 1.00 94.31 388 GLU A O 1
ATOM 2911 N N . ILE A 1 389 ? 3.106 -2.792 13.914 1.00 96.00 389 ILE A N 1
ATOM 2912 C CA . ILE A 1 389 ? 1.762 -2.535 13.371 1.00 96.00 389 ILE A CA 1
ATOM 2913 C C . ILE A 1 389 ? 0.996 -3.827 13.057 1.00 96.00 389 ILE A C 1
ATOM 2915 O O . ILE A 1 389 ? 1.575 -4.907 12.948 1.00 96.00 389 ILE A O 1
ATOM 2919 N N . ARG A 1 390 ? -0.327 -3.733 12.860 1.00 94.19 390 ARG A N 1
ATOM 2920 C CA . ARG A 1 390 ? -1.123 -4.806 12.243 1.00 94.19 390 ARG A CA 1
ATOM 2921 C C . ARG A 1 390 ? -0.484 -5.162 10.889 1.00 94.19 390 ARG A C 1
ATOM 2923 O O . ARG A 1 390 ? -0.418 -4.297 10.011 1.00 94.19 390 ARG A O 1
ATOM 2930 N N . PRO A 1 391 ? -0.001 -6.405 10.700 1.00 93.81 391 PRO A N 1
ATOM 2931 C CA . PRO A 1 391 ? 0.561 -6.816 9.424 1.00 93.81 391 PRO A CA 1
ATOM 2932 C C . PRO A 1 391 ? -0.485 -6.697 8.319 1.00 93.81 391 PRO A C 1
ATOM 2934 O O . PRO A 1 391 ? -1.674 -6.907 8.558 1.00 93.81 391 PRO A O 1
ATOM 2937 N N . ALA A 1 392 ? -0.043 -6.397 7.099 1.00 97.38 392 ALA A N 1
ATOM 2938 C CA . ALA A 1 392 ? -0.947 -6.411 5.961 1.00 97.38 392 ALA 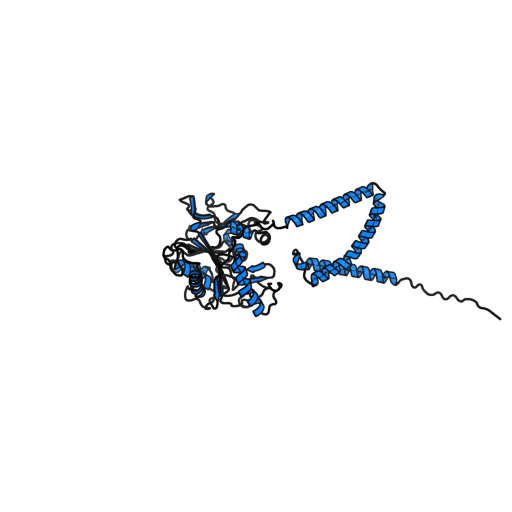A CA 1
ATOM 2939 C C . ALA A 1 392 ? -1.507 -7.826 5.767 1.00 97.38 392 ALA A C 1
ATOM 2941 O O . ALA A 1 392 ? -0.751 -8.756 5.481 1.00 97.38 392 ALA A O 1
ATOM 2942 N N . ALA A 1 393 ? -2.822 -7.976 5.889 1.00 97.81 393 ALA A N 1
ATOM 2943 C CA . ALA A 1 393 ? -3.503 -9.248 5.691 1.00 97.81 393 ALA A CA 1
ATOM 2944 C C . ALA A 1 393 ? -3.497 -9.675 4.217 1.00 97.81 393 ALA A C 1
ATOM 2946 O O . ALA A 1 393 ? -3.601 -10.858 3.900 1.00 97.81 393 ALA A O 1
ATOM 2947 N N . LEU A 1 394 ? -3.315 -8.714 3.305 1.00 98.62 394 LEU A N 1
ATOM 2948 C CA . LEU A 1 394 ? -3.084 -8.969 1.892 1.00 98.62 394 LEU A CA 1
ATOM 2949 C C . LEU A 1 394 ? -2.144 -7.917 1.301 1.00 98.62 394 LEU A C 1
ATOM 2951 O O . LEU A 1 394 ? -2.352 -6.716 1.463 1.00 98.62 394 LEU A O 1
ATOM 2955 N N . ASN A 1 395 ? -1.132 -8.371 0.566 1.00 98.75 395 ASN A N 1
ATOM 2956 C CA . ASN A 1 395 ? -0.306 -7.533 -0.294 1.00 98.75 395 ASN A CA 1
ATOM 2957 C C . ASN A 1 395 ? -0.737 -7.764 -1.737 1.00 98.75 395 ASN A C 1
ATOM 2959 O O . ASN A 1 395 ? -0.584 -8.874 -2.239 1.00 98.75 395 ASN A O 1
ATOM 2963 N N . LEU A 1 396 ? -1.259 -6.729 -2.387 1.00 98.56 396 LEU A N 1
ATOM 2964 C CA . LEU A 1 396 ? -1.795 -6.757 -3.740 1.00 98.56 396 LEU A CA 1
ATOM 2965 C C . LEU A 1 396 ? -0.934 -5.883 -4.656 1.00 98.56 396 LEU A C 1
ATOM 2967 O O . LEU A 1 396 ? -1.125 -4.674 -4.754 1.00 98.56 396 LEU A O 1
ATOM 2971 N N . VAL A 1 397 ? 0.058 -6.493 -5.295 1.00 98.69 397 VAL A N 1
ATOM 2972 C CA . VAL A 1 397 ? 1.017 -5.803 -6.158 1.00 98.69 397 VAL A CA 1
ATOM 2973 C C . VAL A 1 397 ? 0.382 -5.499 -7.512 1.00 98.69 397 VAL A C 1
ATOM 2975 O O . VAL A 1 397 ? 0.194 -6.396 -8.336 1.00 98.69 397 VAL A O 1
ATOM 2978 N N . ASP A 1 398 ? 0.107 -4.216 -7.742 1.00 98.25 398 ASP A N 1
ATOM 2979 C CA . ASP A 1 398 ? -0.296 -3.656 -9.027 1.00 98.25 398 ASP A CA 1
ATOM 2980 C C . ASP A 1 398 ? 0.865 -3.747 -10.021 1.00 98.25 398 ASP A C 1
ATOM 2982 O O . ASP A 1 398 ? 1.862 -3.024 -9.925 1.00 98.25 398 ASP A O 1
ATOM 2986 N N . ALA A 1 399 ? 0.719 -4.646 -10.988 1.00 97.81 399 ALA A N 1
ATOM 2987 C CA . ALA A 1 399 ? 1.590 -4.762 -12.142 1.00 97.81 399 ALA A CA 1
ATOM 2988 C C . ALA A 1 399 ? 0.786 -4.591 -13.440 1.00 97.81 399 ALA A C 1
ATOM 2990 O O . ALA A 1 399 ? 1.088 -5.226 -14.446 1.00 97.81 399 ALA A O 1
ATOM 2991 N N . ILE A 1 400 ? -0.236 -3.728 -13.456 1.00 97.56 400 ILE A N 1
ATOM 2992 C CA . ILE A 1 400 ? -0.937 -3.376 -14.700 1.00 97.56 400 ILE A CA 1
ATOM 2993 C C . ILE A 1 400 ? -0.021 -2.516 -15.570 1.00 97.56 400 ILE A C 1
ATOM 2995 O O . ILE A 1 400 ? 0.180 -2.796 -16.755 1.00 97.56 400 ILE A O 1
ATOM 2999 N N . TRP A 1 401 ? 0.608 -1.520 -14.945 1.00 97.06 401 TRP A N 1
ATOM 3000 C CA . TRP A 1 401 ? 1.671 -0.704 -15.518 1.00 97.06 401 TRP A CA 1
ATOM 3001 C C . TRP A 1 401 ? 2.897 -0.760 -14.618 1.00 97.06 401 TRP A C 1
ATOM 3003 O O . TRP A 1 401 ? 2.799 -0.530 -13.419 1.00 97.06 401 TRP A O 1
ATOM 3013 N N . VAL A 1 402 ? 4.065 -1.017 -15.205 1.00 96.81 402 VAL A N 1
ATOM 3014 C CA . VAL A 1 402 ? 5.329 -1.091 -14.464 1.00 96.81 402 VAL A CA 1
ATOM 3015 C C . VAL A 1 402 ? 6.356 -0.120 -15.026 1.00 96.81 402 VAL A C 1
ATOM 3017 O O . VAL A 1 402 ? 6.375 0.175 -16.225 1.00 96.81 402 VAL A O 1
ATOM 3020 N N . ASN A 1 403 ? 7.281 0.339 -14.184 1.00 95.75 403 ASN A N 1
ATOM 3021 C CA . ASN A 1 403 ? 8.498 0.968 -14.689 1.00 95.75 403 ASN A CA 1
ATOM 3022 C C . ASN A 1 403 ? 9.498 -0.109 -15.102 1.00 95.75 403 ASN A C 1
ATOM 3024 O O . ASN A 1 403 ? 10.195 -0.670 -14.259 1.00 95.75 403 ASN A O 1
ATOM 3028 N N . GLY A 1 404 ? 9.560 -0.380 -16.403 1.00 93.50 404 GLY A N 1
ATOM 3029 C CA . GLY A 1 404 ? 10.430 -1.384 -17.004 1.00 93.50 404 GLY A CA 1
ATOM 3030 C C . GLY A 1 404 ? 11.854 -0.907 -17.306 1.00 93.50 404 GLY A C 1
ATOM 3031 O O . GLY A 1 404 ? 12.485 -1.482 -18.191 1.00 93.50 404 GLY A O 1
ATOM 3032 N N . ASN A 1 405 ? 12.364 0.132 -16.638 1.00 92.06 405 ASN A N 1
ATOM 3033 C CA . ASN A 1 405 ? 13.738 0.611 -16.809 1.00 92.06 405 ASN A CA 1
ATOM 3034 C C . ASN A 1 405 ? 14.507 0.562 -15.473 1.00 92.06 405 ASN A C 1
ATOM 3036 O O . ASN A 1 405 ? 14.268 1.407 -14.605 1.00 92.06 405 ASN A O 1
ATOM 3040 N N . PRO A 1 406 ? 15.503 -0.336 -15.311 1.00 89.38 406 PRO A N 1
ATOM 3041 C CA . PRO A 1 406 ? 16.217 -0.529 -14.042 1.00 89.38 406 PRO A CA 1
ATOM 3042 C C . PRO A 1 406 ? 17.031 0.698 -13.592 1.00 89.38 406 PRO A C 1
ATOM 3044 O O . PRO A 1 406 ? 17.442 0.790 -12.433 1.00 89.38 406 PRO A O 1
ATOM 3047 N N . PHE A 1 407 ? 17.258 1.658 -14.490 1.00 88.06 407 PHE A N 1
ATOM 3048 C CA . PHE A 1 407 ? 17.980 2.904 -14.239 1.00 88.06 407 PHE A CA 1
ATOM 3049 C C . PHE A 1 407 ? 17.047 4.102 -14.034 1.00 88.06 407 PHE A C 1
ATOM 3051 O O . PHE A 1 407 ? 17.499 5.243 -14.085 1.00 88.06 407 PHE A O 1
ATOM 3058 N N . SER A 1 408 ? 15.751 3.871 -13.822 1.00 89.19 408 SER A N 1
ATOM 3059 C CA . SER A 1 408 ? 14.770 4.930 -13.583 1.00 89.19 408 SER A CA 1
ATOM 3060 C C . SER A 1 408 ? 13.832 4.591 -12.420 1.00 89.19 408 SER A C 1
ATOM 3062 O O . SER A 1 408 ? 14.040 3.601 -11.707 1.00 89.19 408 SER A O 1
ATOM 3064 N N . GLY A 1 409 ? 12.820 5.429 -12.205 1.00 88.19 409 GLY A N 1
ATOM 3065 C CA . GLY A 1 409 ? 11.937 5.356 -11.048 1.00 88.19 409 GLY A CA 1
ATOM 3066 C C . GLY A 1 409 ? 12.489 6.117 -9.837 1.00 88.19 409 GLY A C 1
ATOM 3067 O O . GLY A 1 409 ? 13.647 6.545 -9.841 1.00 88.19 409 GLY A O 1
ATOM 3068 N N . PRO A 1 410 ? 11.676 6.321 -8.789 1.00 90.06 410 PRO A N 1
ATOM 3069 C CA . PRO A 1 410 ? 10.328 5.768 -8.593 1.00 90.06 410 PRO A CA 1
ATOM 3070 C C . PRO A 1 410 ? 9.194 6.523 -9.315 1.00 90.06 410 PRO A C 1
ATOM 3072 O O . PRO A 1 410 ? 8.067 6.030 -9.336 1.00 90.06 410 PRO A O 1
ATOM 3075 N N . SER A 1 411 ? 9.461 7.689 -9.912 1.00 91.75 411 SER A N 1
ATOM 3076 C CA . SER A 1 411 ? 8.511 8.321 -10.840 1.00 91.75 411 SER A CA 1
ATOM 3077 C C . SER A 1 411 ? 8.386 7.490 -12.119 1.00 91.75 411 SER A C 1
ATOM 3079 O O . SER A 1 411 ? 9.393 6.992 -12.631 1.00 91.75 411 SER A O 1
ATOM 3081 N N . THR A 1 412 ? 7.166 7.331 -12.631 1.00 95.69 412 THR A N 1
ATOM 3082 C CA . THR A 1 412 ? 6.897 6.523 -13.830 1.00 95.69 412 THR A CA 1
ATOM 3083 C C . THR A 1 412 ? 5.902 7.243 -14.737 1.00 95.69 412 THR A C 1
ATOM 3085 O O . THR A 1 412 ? 4.702 6.986 -14.655 1.00 95.69 412 THR A O 1
ATOM 3088 N N . PRO A 1 413 ? 6.391 8.151 -15.599 1.00 96.38 413 PRO A N 1
ATOM 3089 C CA . PRO A 1 413 ? 5.535 8.837 -16.556 1.00 96.38 413 PRO A CA 1
ATOM 3090 C C . PRO A 1 413 ? 4.901 7.876 -17.575 1.00 96.38 413 PRO A C 1
ATOM 3092 O O . PRO A 1 413 ? 5.474 6.824 -17.875 1.00 96.38 413 PRO A O 1
ATOM 3095 N N . TYR A 1 414 ? 3.777 8.253 -18.186 1.00 97.56 414 TYR A N 1
ATOM 3096 C CA . TYR A 1 414 ? 3.030 7.467 -19.173 1.00 97.56 414 TYR A CA 1
ATOM 3097 C C . TYR A 1 414 ? 3.911 6.984 -20.323 1.00 97.56 414 TYR A C 1
ATOM 3099 O O . TYR A 1 414 ? 3.831 5.826 -20.717 1.00 97.56 414 TYR A O 1
ATOM 3107 N N . GLY A 1 415 ? 4.790 7.853 -20.833 1.00 95.69 415 GLY A N 1
ATOM 3108 C CA . GLY A 1 415 ? 5.694 7.524 -21.939 1.00 95.69 415 GLY A CA 1
ATOM 3109 C C . GLY A 1 415 ? 6.847 6.582 -21.568 1.00 95.69 415 GLY A C 1
ATOM 3110 O O . GLY A 1 415 ? 7.568 6.136 -22.456 1.00 95.69 415 GLY A O 1
ATOM 3111 N N . VAL A 1 416 ? 7.048 6.302 -20.277 1.00 92.62 416 VAL A N 1
ATOM 3112 C CA . VAL A 1 416 ? 8.096 5.401 -19.758 1.00 92.62 416 VAL A CA 1
ATOM 3113 C C . VAL A 1 416 ? 7.503 4.077 -19.271 1.00 92.62 416 VAL A C 1
ATOM 3115 O O . VAL A 1 416 ? 8.186 3.052 -19.271 1.00 92.62 416 VAL A O 1
ATOM 3118 N N . ALA A 1 417 ? 6.243 4.090 -18.842 1.00 96.44 417 ALA A N 1
ATOM 3119 C CA . ALA A 1 417 ? 5.566 2.921 -18.315 1.00 96.44 417 ALA A CA 1
ATOM 3120 C C . ALA A 1 417 ? 5.425 1.811 -19.364 1.00 96.44 417 ALA A C 1
ATOM 3122 O O . ALA A 1 417 ? 5.163 2.053 -20.540 1.00 96.44 417 ALA A O 1
ATOM 3123 N N . THR A 1 418 ? 5.558 0.567 -18.919 1.00 97.12 418 THR A N 1
ATOM 3124 C CA . THR A 1 418 ? 5.299 -0.622 -19.732 1.00 97.12 418 THR A CA 1
ATOM 3125 C C . THR A 1 418 ? 4.050 -1.309 -19.214 1.00 97.12 418 THR A C 1
ATOM 3127 O O . THR A 1 418 ? 3.960 -1.618 -18.027 1.00 97.12 418 THR A O 1
ATOM 3130 N N . ARG A 1 419 ? 3.086 -1.543 -20.103 1.00 96.38 419 ARG A N 1
ATOM 3131 C CA . ARG A 1 419 ? 1.868 -2.278 -19.774 1.00 96.38 419 ARG A CA 1
ATOM 3132 C C . ARG A 1 419 ? 2.182 -3.763 -19.621 1.00 96.38 419 ARG A C 1
ATOM 3134 O O . ARG A 1 419 ? 2.885 -4.328 -20.460 1.00 96.38 419 ARG A O 1
ATOM 3141 N N . ARG A 1 420 ? 1.679 -4.370 -18.554 1.00 96.56 420 ARG A N 1
ATOM 3142 C CA . ARG A 1 420 ? 1.867 -5.787 -18.219 1.00 96.56 420 ARG A CA 1
ATOM 3143 C C . ARG A 1 420 ? 0.543 -6.508 -17.991 1.00 96.56 420 ARG A C 1
ATOM 3145 O O . ARG A 1 420 ? 0.456 -7.671 -18.360 1.00 96.56 420 ARG A O 1
ATOM 3152 N N . ASP A 1 421 ? -0.483 -5.799 -17.512 1.00 96.62 421 ASP A N 1
ATOM 3153 C CA . ASP A 1 421 ? -1.818 -6.358 -17.258 1.00 96.62 421 ASP A CA 1
ATOM 3154 C C . ASP A 1 421 ? -1.771 -7.577 -16.316 1.00 96.62 421 ASP A C 1
ATOM 3156 O O . ASP A 1 421 ? -2.418 -8.602 -16.550 1.00 96.62 421 ASP A O 1
ATOM 3160 N N . GLU A 1 422 ? -0.961 -7.465 -15.261 1.00 97.69 422 GLU A N 1
ATOM 3161 C CA . GLU A 1 422 ? -0.725 -8.508 -14.265 1.00 97.69 422 GLU A CA 1
ATOM 3162 C C . GLU A 1 422 ? -1.071 -8.005 -12.855 1.00 97.69 422 GLU A C 1
ATOM 3164 O O . GLU A 1 422 ? -0.899 -6.830 -12.526 1.00 97.69 422 GLU A O 1
ATOM 3169 N N . LEU A 1 423 ? -1.537 -8.912 -12.000 1.00 98.00 423 LEU A N 1
ATOM 3170 C CA . LEU A 1 423 ? -1.823 -8.649 -10.592 1.00 98.00 423 LEU A CA 1
ATOM 3171 C C . LEU A 1 423 ? -1.310 -9.817 -9.761 1.00 98.00 423 LEU A C 1
ATOM 3173 O O . LEU A 1 423 ? -1.530 -10.983 -10.104 1.00 98.00 423 LEU A O 1
ATOM 3177 N N . VAL A 1 424 ? -0.605 -9.500 -8.678 1.00 98.50 424 VAL A N 1
ATOM 3178 C CA . VAL A 1 424 ? 0.038 -10.503 -7.827 1.00 98.50 424 VAL A CA 1
ATOM 3179 C C . VAL A 1 424 ? -0.377 -10.285 -6.382 1.00 98.50 424 VAL A C 1
ATOM 3181 O O . VAL A 1 424 ? -0.329 -9.159 -5.898 1.00 98.50 424 VAL A O 1
ATOM 3184 N N . ALA A 1 425 ? -0.752 -11.350 -5.681 1.00 98.56 425 ALA A N 1
ATOM 3185 C CA . ALA A 1 425 ? -1.172 -11.283 -4.292 1.00 98.56 425 ALA A CA 1
ATOM 3186 C C . ALA A 1 425 ? -0.464 -12.300 -3.396 1.00 98.56 425 ALA A C 1
ATOM 3188 O O . ALA A 1 425 ? -0.090 -13.385 -3.838 1.00 98.56 425 ALA A O 1
ATOM 3189 N N . SER A 1 426 ? -0.283 -11.935 -2.129 1.00 98.44 426 SER A N 1
ATOM 3190 C CA . SER A 1 426 ? 0.301 -12.784 -1.085 1.00 98.44 426 SER A CA 1
ATOM 3191 C C . SER A 1 426 ? 0.015 -12.199 0.296 1.00 98.44 426 SER A C 1
ATOM 3193 O O . SER A 1 426 ? -0.050 -10.979 0.457 1.00 98.44 426 SER A O 1
ATOM 3195 N N . VAL A 1 427 ? -0.051 -13.054 1.311 1.00 96.81 427 VAL A N 1
ATOM 3196 C CA . VAL A 1 427 ? -0.004 -12.631 2.724 1.00 96.81 427 VAL A CA 1
ATOM 3197 C C . VAL A 1 427 ? 1.430 -12.318 3.185 1.00 96.81 427 VAL A C 1
ATOM 3199 O O . VAL A 1 427 ? 1.638 -11.622 4.169 1.00 96.81 427 VAL A O 1
ATOM 3202 N N . ASP A 1 428 ? 2.437 -12.788 2.442 1.00 96.06 428 ASP A N 1
ATOM 3203 C CA . ASP A 1 428 ? 3.860 -12.536 2.685 1.00 96.06 428 ASP A CA 1
ATOM 3204 C C . ASP A 1 428 ? 4.387 -11.434 1.735 1.00 96.06 428 ASP A C 1
ATOM 3206 O O . ASP A 1 428 ? 4.473 -11.669 0.517 1.00 96.06 428 ASP A O 1
ATOM 3210 N N . PRO A 1 429 ? 4.765 -10.249 2.260 1.00 95.88 429 PRO A N 1
ATOM 3211 C CA . PRO A 1 429 ? 5.233 -9.122 1.452 1.00 95.88 429 PRO A CA 1
ATOM 3212 C C . PRO A 1 429 ? 6.611 -9.363 0.818 1.00 95.88 429 PRO A C 1
ATOM 3214 O O . PRO A 1 429 ? 6.919 -8.801 -0.230 1.00 95.88 429 PRO A O 1
ATOM 3217 N N . VAL A 1 430 ? 7.462 -10.198 1.417 1.00 94.56 430 VAL A N 1
ATOM 3218 C CA . VAL A 1 430 ? 8.791 -10.502 0.870 1.00 94.56 430 VAL A CA 1
ATOM 3219 C C . VAL A 1 430 ? 8.661 -11.492 -0.283 1.00 94.56 430 VAL A C 1
ATOM 3221 O O . VAL A 1 430 ? 9.301 -11.327 -1.325 1.00 94.56 430 VAL A O 1
ATOM 3224 N N . ALA A 1 431 ? 7.811 -12.508 -0.125 1.00 95.81 431 ALA A N 1
ATOM 3225 C CA . ALA A 1 431 ? 7.573 -13.503 -1.162 1.00 95.81 431 ALA A CA 1
ATOM 3226 C C . ALA A 1 431 ? 6.963 -12.883 -2.424 1.00 95.81 431 ALA A C 1
ATOM 3228 O O . ALA A 1 431 ? 7.434 -13.177 -3.527 1.00 95.81 431 ALA A O 1
ATOM 3229 N N . VAL A 1 432 ? 5.972 -11.995 -2.271 1.00 97.94 432 VAL A N 1
ATOM 3230 C CA . VAL A 1 432 ? 5.352 -11.318 -3.420 1.00 97.94 432 VAL A CA 1
ATOM 3231 C C . VAL A 1 432 ? 6.341 -10.407 -4.137 1.00 97.94 432 VAL A C 1
ATOM 3233 O O . VAL A 1 432 ? 6.387 -10.429 -5.364 1.00 97.94 432 VAL A O 1
ATOM 3236 N N . ASP A 1 433 ? 7.207 -9.699 -3.405 1.00 97.00 433 ASP A N 1
ATOM 3237 C CA . ASP A 1 433 ? 8.235 -8.836 -3.993 1.00 97.00 433 ASP A CA 1
ATOM 3238 C C . ASP A 1 433 ? 9.260 -9.651 -4.785 1.00 97.00 433 ASP A C 1
ATOM 3240 O O . ASP A 1 433 ? 9.546 -9.344 -5.945 1.00 97.00 433 ASP A O 1
ATOM 3244 N N . ILE A 1 434 ? 9.791 -10.729 -4.197 1.00 95.50 434 ILE A N 1
ATOM 3245 C CA . ILE A 1 434 ? 10.748 -11.614 -4.876 1.00 95.50 434 ILE A CA 1
ATOM 3246 C C . ILE A 1 434 ? 10.117 -12.211 -6.134 1.00 95.50 434 ILE A C 1
ATOM 3248 O O . ILE A 1 434 ? 10.755 -12.232 -7.193 1.00 95.50 434 ILE A O 1
ATOM 3252 N N . TRP A 1 435 ? 8.883 -12.704 -6.027 1.00 97.38 435 TRP A N 1
ATOM 3253 C CA . TRP A 1 435 ? 8.191 -13.323 -7.146 1.00 97.38 435 TRP A CA 1
ATOM 3254 C C . TRP A 1 435 ? 7.904 -12.303 -8.253 1.00 97.38 435 TRP A C 1
ATOM 3256 O O . TRP A 1 435 ? 8.281 -12.547 -9.401 1.00 97.38 435 TRP A O 1
ATOM 3266 N N . ALA A 1 436 ? 7.330 -11.144 -7.924 1.00 97.94 436 ALA A N 1
ATOM 3267 C CA . ALA A 1 436 ? 6.988 -10.100 -8.889 1.00 97.94 436 ALA A CA 1
ATOM 3268 C C . ALA A 1 436 ? 8.238 -9.536 -9.582 1.00 97.94 436 ALA A C 1
ATOM 3270 O O . ALA A 1 436 ? 8.252 -9.333 -10.797 1.00 97.94 436 ALA A O 1
ATOM 3271 N N . VAL A 1 437 ? 9.342 -9.361 -8.848 1.00 95.00 437 VAL A N 1
ATOM 3272 C CA . VAL A 1 437 ? 10.611 -8.918 -9.438 1.00 95.00 437 VAL A CA 1
ATOM 3273 C C . VAL A 1 437 ? 11.154 -9.939 -10.432 1.00 95.00 437 VAL A C 1
ATOM 3275 O O . VAL A 1 437 ? 11.542 -9.567 -11.541 1.00 95.00 437 VAL A O 1
ATOM 3278 N N . ARG A 1 438 ? 11.196 -11.220 -10.052 1.00 94.25 438 ARG A N 1
ATOM 3279 C CA . ARG A 1 438 ? 11.783 -12.281 -10.885 1.00 94.25 438 ARG A CA 1
ATOM 3280 C C . ARG A 1 438 ? 10.943 -12.604 -12.116 1.00 94.25 438 ARG A C 1
ATOM 3282 O O . ARG A 1 438 ? 11.521 -12.884 -13.162 1.00 94.25 438 ARG A O 1
ATOM 3289 N N . ASN A 1 439 ? 9.619 -12.576 -11.988 1.00 96.56 439 ASN A N 1
ATOM 3290 C CA . ASN A 1 439 ? 8.707 -13.064 -13.024 1.00 96.56 439 ASN A CA 1
ATOM 3291 C C . ASN A 1 439 ? 8.090 -11.949 -13.876 1.00 96.56 439 ASN A C 1
ATOM 3293 O O . ASN A 1 439 ? 7.709 -12.220 -15.010 1.00 96.56 439 ASN A O 1
ATOM 3297 N N . ILE A 1 440 ? 8.053 -10.705 -13.383 1.00 97.12 440 ILE A N 1
ATOM 3298 C CA . ILE A 1 440 ? 7.463 -9.571 -14.110 1.00 97.12 440 ILE A CA 1
ATOM 3299 C C . ILE A 1 440 ? 8.517 -8.503 -14.390 1.00 97.12 440 ILE A C 1
ATOM 3301 O O . ILE A 1 440 ? 8.821 -8.204 -15.547 1.00 97.12 440 ILE A O 1
ATOM 3305 N N . LEU A 1 441 ? 9.114 -7.928 -13.343 1.00 94.75 441 LEU A N 1
ATOM 3306 C CA . LEU A 1 441 ? 9.900 -6.702 -13.483 1.00 94.75 441 LEU A CA 1
ATOM 3307 C C . LEU A 1 441 ? 11.214 -6.919 -14.252 1.00 94.75 441 LEU A C 1
ATOM 3309 O O . LEU A 1 441 ? 11.489 -6.201 -15.211 1.00 94.75 441 LEU A O 1
ATOM 3313 N N . VAL A 1 442 ? 12.009 -7.931 -13.885 1.00 93.25 442 VAL A N 1
ATOM 3314 C CA . VAL A 1 442 ? 13.263 -8.262 -14.587 1.00 93.25 442 VAL A CA 1
ATOM 3315 C C . VAL A 1 442 ? 13.008 -8.708 -16.032 1.00 93.25 442 VAL A C 1
ATOM 3317 O O . VAL A 1 442 ? 13.674 -8.178 -16.923 1.00 93.25 442 VAL A O 1
ATOM 3320 N N . PRO A 1 443 ? 12.042 -9.602 -16.323 1.00 95.06 443 PRO A N 1
ATOM 3321 C CA . PRO A 1 443 ? 11.657 -9.896 -17.701 1.00 95.06 443 PRO A CA 1
ATOM 3322 C C . PRO A 1 443 ? 11.242 -8.651 -18.489 1.00 95.06 443 PRO A C 1
ATOM 3324 O O . PRO A 1 443 ? 11.610 -8.524 -19.655 1.00 95.06 443 PRO A O 1
ATOM 3327 N N . THR A 1 444 ? 10.559 -7.696 -17.853 1.00 95.56 444 THR A N 1
ATOM 3328 C CA . THR A 1 444 ? 10.200 -6.420 -18.490 1.00 95.56 444 THR A CA 1
ATOM 3329 C C . THR A 1 444 ? 11.433 -5.567 -18.795 1.00 95.56 444 THR A C 1
ATOM 3331 O O . THR A 1 444 ? 11.521 -4.999 -19.881 1.00 95.56 444 THR A O 1
ATOM 3334 N N . PHE A 1 445 ? 12.427 -5.522 -17.901 1.00 93.56 445 PHE A N 1
ATOM 3335 C CA . PHE A 1 445 ? 13.703 -4.845 -18.172 1.00 93.56 445 PHE A CA 1
ATOM 3336 C C . PHE A 1 445 ? 14.377 -5.406 -19.426 1.00 93.56 445 PHE A C 1
ATOM 3338 O O . PHE A 1 445 ? 14.770 -4.649 -20.314 1.00 93.56 445 PHE A O 1
ATOM 3345 N N . LEU A 1 446 ? 14.464 -6.736 -19.514 1.00 93.69 446 LEU A N 1
ATOM 3346 C CA . LEU A 1 446 ? 15.067 -7.434 -20.648 1.00 93.69 446 LEU A CA 1
ATOM 3347 C C . LEU A 1 446 ? 14.283 -7.192 -21.944 1.00 93.69 446 LEU A C 1
ATOM 3349 O O . LEU A 1 446 ? 14.883 -6.906 -22.979 1.00 93.69 446 LEU A O 1
ATOM 3353 N N . ALA A 1 447 ? 12.950 -7.264 -21.888 1.00 95.56 447 ALA A N 1
ATOM 3354 C CA . ALA A 1 447 ? 12.076 -7.011 -23.033 1.00 95.56 447 ALA A CA 1
ATOM 3355 C C . ALA A 1 447 ? 12.205 -5.573 -23.561 1.00 95.56 447 ALA A C 1
ATOM 3357 O O . ALA A 1 447 ? 12.154 -5.352 -24.769 1.00 95.56 447 ALA A O 1
ATOM 3358 N N . ASN A 1 448 ? 12.456 -4.614 -22.668 1.00 94.94 448 ASN A N 1
ATOM 3359 C CA . ASN A 1 448 ? 12.722 -3.219 -23.012 1.00 94.94 448 ASN A CA 1
ATOM 3360 C C . ASN A 1 448 ? 14.175 -2.959 -23.461 1.00 94.94 448 ASN A C 1
ATOM 3362 O O . ASN A 1 448 ? 14.543 -1.814 -23.721 1.00 94.94 448 ASN A O 1
ATOM 3366 N N . GLY A 1 449 ? 15.007 -4.001 -23.572 1.00 94.12 449 GLY A N 1
ATOM 3367 C CA . GLY A 1 449 ? 16.377 -3.913 -24.082 1.00 94.12 449 GLY A CA 1
ATOM 3368 C C . GLY A 1 449 ? 17.421 -3.480 -23.052 1.00 94.12 449 GLY A C 1
ATOM 3369 O O . GLY A 1 449 ? 18.521 -3.082 -23.438 1.00 94.12 449 GLY A O 1
ATOM 3370 N N . PHE A 1 450 ? 17.110 -3.543 -21.756 1.00 90.06 450 PHE A N 1
ATOM 3371 C CA . PHE A 1 450 ? 18.079 -3.253 -20.701 1.00 90.06 450 PHE A CA 1
ATOM 3372 C C . PHE A 1 450 ? 18.857 -4.503 -20.296 1.00 90.06 450 PHE A C 1
ATOM 3374 O O . PHE A 1 450 ? 18.286 -5.571 -20.082 1.00 90.06 450 PHE A O 1
ATOM 3381 N N . GLU A 1 451 ? 20.166 -4.352 -20.105 1.00 79.19 451 GLU A N 1
ATOM 3382 C CA . GLU A 1 451 ? 20.970 -5.360 -19.418 1.00 79.19 451 GLU A CA 1
ATOM 3383 C C . GLU A 1 451 ? 20.742 -5.248 -17.900 1.00 79.19 451 GLU A C 1
ATOM 3385 O O . GLU A 1 451 ? 20.774 -4.132 -17.364 1.00 79.19 451 GLU A O 1
ATOM 3390 N N . PRO A 1 452 ? 20.517 -6.362 -17.176 1.00 64.56 452 PRO A N 1
ATOM 3391 C CA . PRO A 1 452 ? 20.376 -6.323 -15.729 1.00 64.56 452 PRO A CA 1
ATOM 3392 C C . PRO A 1 452 ? 21.660 -5.757 -15.100 1.00 64.56 452 PRO A C 1
ATOM 3394 O O . PRO A 1 452 ? 22.742 -6.290 -15.346 1.00 64.56 452 PRO A O 1
ATOM 3397 N N . PRO A 1 453 ? 21.588 -4.710 -14.261 1.00 62.41 453 PRO A N 1
ATOM 3398 C CA . PRO A 1 453 ? 22.775 -4.167 -13.596 1.00 62.41 453 PRO A CA 1
ATOM 3399 C C . PRO A 1 453 ? 23.298 -5.050 -12.446 1.00 62.41 453 PRO A C 1
ATOM 3401 O O . PRO A 1 453 ? 24.300 -4.714 -11.812 1.00 62.41 453 PRO A O 1
ATOM 3404 N N . TRP A 1 454 ? 22.627 -6.167 -12.168 1.00 66.81 454 TRP A N 1
ATOM 3405 C CA . TRP A 1 454 ? 22.977 -7.183 -11.175 1.00 66.81 454 TRP A CA 1
ATOM 3406 C C . TRP A 1 454 ? 23.431 -8.467 -11.885 1.00 66.81 454 TRP A C 1
ATOM 3408 O O . TRP A 1 454 ? 22.948 -8.751 -12.983 1.00 66.81 454 TRP A O 1
ATOM 3418 N N . PRO A 1 455 ? 24.344 -9.256 -11.283 1.00 53.91 455 PRO A N 1
ATOM 3419 C CA . PRO A 1 455 ? 24.709 -10.557 -11.837 1.00 53.91 455 PRO A CA 1
ATOM 3420 C C . PRO A 1 455 ? 23.446 -11.400 -12.037 1.00 53.91 455 PRO A C 1
ATOM 3422 O O . PRO A 1 455 ? 22.512 -11.298 -11.238 1.00 53.91 455 PRO A O 1
ATOM 3425 N N . TYR A 1 456 ? 23.417 -12.197 -13.112 1.00 44.88 456 TYR A N 1
ATOM 3426 C CA . TYR A 1 456 ? 22.303 -13.102 -13.399 1.00 44.88 456 TYR A CA 1
ATOM 3427 C C . TYR A 1 456 ? 21.902 -13.835 -12.113 1.00 44.88 456 TYR A C 1
ATOM 3429 O O . TYR A 1 456 ? 22.792 -14.381 -11.453 1.00 44.88 456 TYR A O 1
ATOM 3437 N N . PRO A 1 457 ? 20.613 -13.811 -11.723 1.00 45.16 457 PRO A N 1
ATOM 3438 C CA . PRO A 1 457 ? 20.168 -14.564 -10.564 1.00 45.16 457 PRO A CA 1
ATOM 3439 C C . PRO A 1 457 ? 20.533 -16.031 -10.799 1.00 45.16 457 PRO A C 1
ATOM 3441 O O . PRO A 1 457 ? 20.130 -16.615 -11.805 1.00 45.16 457 PRO A O 1
ATOM 3444 N N . SER A 1 458 ? 21.377 -16.565 -9.916 1.00 37.53 458 SER A N 1
ATOM 3445 C CA . SER A 1 458 ? 21.759 -17.977 -9.883 1.00 37.53 458 SER A CA 1
ATOM 3446 C C . SER A 1 458 ? 20.576 -18.865 -9.546 1.00 37.53 458 SER A C 1
ATOM 3448 O O . SER A 1 458 ? 19.832 -18.460 -8.617 1.00 37.53 458 SER A O 1
#

Sequence (458 aa):
MDAADRRHHHSPPVAARGGFLRRWFAGNALVSGLFALAWLLLRSGPRPSRLAYPCQQAALTTATLALGAPVVSALLALRAALVSGLRSPAGLLGLAAAGLAAGLGSWGYLETAEARRLPPPLAVETPAGYRAEVFHVAGCPADPQGDRFPCVDALLPWMGQHGLKFYRSPVVTEVSGPDGIVAADDVVVVKINYQWSERGGTNTDLLSGLVRAIVDHPDGFVGEVVVAENAQFAATENFDRPENNAQDISQSPHDVVVHFQELGAPVSHTDWTLLRGTEVDEYSEGDDDDGYVVYPFDPEVGGAVSYPKFQTAAGTRVSLRDGIWDPVGESYDRERLELVNVPVLKSHHAVYGVTAAVKNNMGVVTTLLGTNSHAAVADGILGELLAEIRPAALNLVDAIWVNGNPFSGPSTPYGVATRRDELVASVDPVAVDIWAVRNILVPTFLANGFEPPWPYPS

Secondary structure (DSSP, 8-state):
----------PPP--SHHHHHHHHHHHHHHHHHHHHHHHHHHHHTT-GGGGGSHHHHHHHHHHHHHHHHHHHHHHHHHHHHHHHHTTSHHHHHHHHHHHHHHHHHHHHHHHHHHTTS-PPP------TT-----EEEES--SS-BTTB-HHHHHHHHHHHHTT--SEE-SS--SSEETT-SB-TT-EEEEEE--SSSBTTSPPHHHHHHHHHHHHT-TT---SEEEEEE--GGG--GGG--SS-SSSSTT--HHHHHHHHHHTT--EEEEEHHHHTT-B---GGGT--S-EEEEPPPBTTTTB--EEEEEE-TT--EEETTTEEEETTTTEEESTTEEEEEE-EEEEEHHHHEEESHHHHGGGTS-SSSS--TTTGGGGTHHHHHHHHSPPEEEEEEEEEEEE--TT--S-B-TTTEEEEEEEEEES-HHHHHHHHIIIIIHHHHHHTTPPPSS----

pLDDT: mean 84.59, std 18.02, range [37.53, 98.88]